Protein AF-A0A3P5XZW4-F1 (afdb_monomer)

Radius of gyration: 36.6 Å; Cα contacts (8 Å, |Δi|>4): 875; chains: 1; bounding box: 81×72×122 Å

Secondary structure (DSSP, 8-state):
-HHHHHHHHHHHHHTT-HHHHHHHHHHHTTTS---TTTHHHHHHHHHHHT-HHHHHHHHHHHHHHTGGG-HHHHHHHHHHHHHTT-HHHHHHHHHH-SS--HHHHHHHHHHHHHTT-HHHHHHHHHHHHHTT----HHHHHHHHTT--SHHHHHHHHHHHHHTTGGG-HHHHHHHHHHHHHTT-HHHHHHHHHH-SS--HHHHHHHHHHHHHTT-GGGHHHHHHHHHHH-SSPP-HHHHHHHHHHHHHHT-HHHHHHHHHHHTTSTTTT-HHHHHHHHHHHHHTT-HHHHHHHHHHTTTT--HHHHHHHHHHHHHTT-HHHHHHHHHTTGGGT----HHHHHHHHHHHHHTT-HHHHHHHHHHHHHTTPPPPHHHHHHHHHHHHHHT-HHHHHHHHHHHHHTT-TT-HHHHHHHHHHHHHTT-HHHHHHHHHT-SSPPS-HHHHHHHHHHHHHTT-HHHHHHHHHHHHHTTPPPPHHHHHHHHHHHHHHT-HHHHHHHHHHHHHTS-PPPPHHHHHHHHHHHHHTT-HHHHHHHHHT-SS--HHHHHHHHHHHHHTT-HHHHHHHHHHHHHH-TT--HHHHHHHHHHHHTT-HHHHHHHHHHHHHTT---PPPP------S-------------TTSSTTTHHHHTTS-S-------EEEEEE-TTS-EEEEEE-S--SS---------TT-PPPP-

Solvent-accessible surface area (backbone atoms only — not comparable to full-atom values): 38770 Å² total; per-residue (Å²): 114,71,66,57,59,45,52,52,39,51,51,29,46,74,70,72,39,48,68,58,32,56,50,50,52,68,77,32,52,92,82,50,73,82,53,76,80,47,50,37,64,52,33,53,41,27,29,72,69,52,40,58,70,60,42,52,52,52,50,55,48,33,56,78,69,60,43,55,79,39,61,67,38,40,29,32,47,30,39,20,29,26,60,48,69,38,51,67,63,22,50,55,51,58,70,70,41,94,66,81,47,62,67,40,52,43,36,45,33,52,28,27,44,78,70,68,39,48,70,61,23,53,51,52,55,55,53,42,54,77,71,71,45,76,84,50,60,67,52,55,22,54,54,30,66,63,34,77,45,63,67,64,39,48,53,50,49,54,45,32,52,77,72,65,35,51,62,39,51,67,34,31,32,23,48,20,41,25,29,16,74,49,65,36,48,69,62,15,49,56,45,51,71,63,28,78,66,68,47,66,65,38,52,41,36,46,48,52,27,32,49,76,59,73,44,38,84,53,39,66,57,53,54,51,46,41,72,73,74,41,92,62,74,84,48,69,68,46,51,33,55,50,33,49,30,26,28,75,68,47,38,55,72,62,39,53,52,50,51,60,52,39,69,75,42,94,61,51,67,34,51,68,45,45,33,36,48,19,42,21,27,18,60,45,68,35,48,69,60,16,49,47,50,58,62,69,32,68,93,53,72,49,72,66,44,51,37,34,49,34,35,20,24,27,76,60,68,38,47,70,59,22,50,52,54,55,70,44,31,61,80,71,74,40,78,83,49,65,66,44,54,35,33,53,29,40,32,26,20,75,70,68,37,45,69,62,17,49,53,51,48,54,52,38,50,75,72,71,48,71,82,51,71,69,41,51,32,31,50,24,48,26,23,26,79,66,50,38,53,71,63,38,53,54,49,50,54,49,34,56,76,68,71,39,72,81,39,66,68,47,41,43,29,48,27,48,23,28,36,62,49,71,35,50,70,59,22,49,54,59,60,69,68,48,79,77,68,77,71,54,48,69,65,53,33,51,54,20,35,46,25,14,74,71,61,42,34,69,62,17,51,49,52,53,52,50,39,52,74,72,67,37,71,79,43,74,67,40,52,36,25,49,32,41,13,22,34,66,65,62,42,57,69,60,33,53,52,52,53,48,45,40,40,71,78,68,64,46,76,81,49,74,64,43,49,46,28,48,33,53,30,27,26,79,72,65,40,52,67,60,27,47,57,62,50,68,74,46,95,77,74,57,63,69,54,36,50,50,48,30,55,29,20,49,76,65,64,36,63,71,64,18,50,55,26,26,53,55,38,42,72,76,37,74,77,56,50,61,44,57,53,50,42,31,50,34,30,51,76,69,70,35,57,72,57,30,52,51,50,49,50,53,42,60,77,67,66,48,76,80,77,82,86,82,81,90,72,85,87,72,96,69,96,68,90,76,78,84,82,76,70,94,73,74,96,69,72,65,76,68,60,60,67,67,65,75,78,67,86,84,80,80,95,70,94,72,84,51,83,48,74,48,76,45,98,86,73,49,73,52,74,50,77,61,79,95,85,65,103,62,97,73,79,84,80,81,78,80,72,97,79,80,81,88,77,94,131

Organism: Brassica campestris (NCBI:txid3711)

Structure (mmCIF, N/CA/C/O backbone):
data_AF-A0A3P5XZW4-F1
#
_entry.id   AF-A0A3P5XZW4-F1
#
loop_
_atom_site.group_PDB
_atom_site.id
_atom_site.type_symbol
_atom_site.label_atom_id
_atom_site.label_alt_id
_atom_site.label_comp_id
_atom_site.label_asym_id
_atom_site.label_entity_id
_atom_site.label_seq_id
_atom_site.pdbx_PDB_ins_code
_atom_site.Cartn_x
_atom_site.Cartn_y
_atom_site.Cartn_z
_atom_site.occupancy
_atom_site.B_iso_or_equiv
_atom_site.auth_seq_id
_atom_site.auth_comp_id
_atom_site.auth_asym_id
_atom_site.auth_atom_id
_atom_site.pdbx_PDB_model_num
ATOM 1 N N . MET A 1 1 ? 28.710 -6.426 -57.988 1.00 45.69 1 MET A N 1
ATOM 2 C CA . MET A 1 1 ? 27.291 -6.053 -58.198 1.00 45.69 1 MET A CA 1
ATOM 3 C C . MET A 1 1 ? 26.372 -6.513 -57.059 1.00 45.69 1 MET A C 1
ATOM 5 O O . MET A 1 1 ? 25.625 -5.682 -56.576 1.00 45.69 1 MET A O 1
ATOM 9 N N . ILE A 1 2 ? 26.488 -7.747 -56.541 1.00 48.16 2 ILE A N 1
ATOM 10 C CA . ILE A 1 2 ? 25.755 -8.240 -55.342 1.00 48.16 2 ILE A CA 1
ATOM 11 C C . ILE A 1 2 ? 25.965 -7.349 -54.092 1.00 48.16 2 ILE A C 1
ATOM 13 O O . ILE A 1 2 ? 25.041 -7.095 -53.325 1.00 48.16 2 ILE A O 1
ATOM 17 N N . ASN A 1 3 ? 27.161 -6.772 -53.935 1.00 53.62 3 ASN A N 1
ATOM 18 C CA . ASN A 1 3 ? 27.473 -5.868 -52.821 1.00 53.62 3 ASN A CA 1
ATOM 19 C C . ASN A 1 3 ? 26.699 -4.534 -52.847 1.00 53.62 3 ASN A C 1
ATOM 21 O O . ASN A 1 3 ? 26.508 -3.947 -51.789 1.00 53.62 3 ASN A O 1
ATOM 25 N N . LEU A 1 4 ? 26.226 -4.055 -54.008 1.00 56.66 4 LEU A N 1
ATOM 26 C CA . LEU A 1 4 ? 25.530 -2.760 -54.123 1.00 56.66 4 LEU A CA 1
ATOM 27 C C . LEU A 1 4 ? 24.107 -2.814 -53.550 1.00 56.66 4 LEU A C 1
ATOM 29 O O . LEU A 1 4 ? 23.702 -1.901 -52.832 1.00 56.66 4 LEU A O 1
ATOM 33 N N . THR A 1 5 ? 23.369 -3.897 -53.809 1.00 61.34 5 THR A N 1
ATOM 34 C CA . THR A 1 5 ? 22.026 -4.139 -53.255 1.00 61.34 5 THR A CA 1
ATOM 35 C C . THR A 1 5 ? 22.078 -4.308 -51.740 1.00 61.34 5 THR A C 1
ATOM 37 O O . THR A 1 5 ? 21.322 -3.649 -51.026 1.00 61.34 5 THR A O 1
ATOM 40 N N . ARG A 1 6 ? 23.029 -5.106 -51.234 1.00 65.12 6 ARG A N 1
ATOM 41 C CA . ARG A 1 6 ? 23.263 -5.278 -49.793 1.00 65.12 6 ARG A CA 1
ATOM 42 C C . ARG A 1 6 ? 23.588 -3.951 -49.105 1.00 65.12 6 ARG A C 1
ATOM 44 O O . ARG A 1 6 ? 23.001 -3.636 -48.074 1.00 65.12 6 ARG A O 1
ATOM 51 N N . HIS A 1 7 ? 24.494 -3.157 -49.676 1.00 64.19 7 HIS A N 1
ATOM 52 C CA . HIS A 1 7 ? 24.914 -1.892 -49.071 1.00 64.19 7 HIS A CA 1
ATOM 53 C C . HIS A 1 7 ? 23.771 -0.870 -49.026 1.00 64.19 7 HIS A C 1
ATOM 55 O O . HIS A 1 7 ? 23.586 -0.190 -48.022 1.00 64.19 7 HIS A O 1
ATOM 61 N N . ARG A 1 8 ? 22.935 -0.820 -50.070 1.00 65.81 8 ARG A N 1
ATOM 62 C CA . ARG A 1 8 ? 21.793 0.100 -50.141 1.00 65.81 8 ARG A CA 1
ATOM 63 C C . ARG A 1 8 ? 20.650 -0.292 -49.199 1.00 65.81 8 ARG A C 1
ATOM 65 O O . ARG A 1 8 ? 20.069 0.587 -48.573 1.00 65.81 8 ARG A O 1
ATOM 72 N N . VAL A 1 9 ? 20.380 -1.590 -49.035 1.00 67.12 9 VAL A N 1
ATOM 73 C CA . VAL A 1 9 ? 19.415 -2.101 -48.041 1.00 67.12 9 VAL A CA 1
ATOM 74 C C . VAL A 1 9 ? 19.880 -1.799 -46.617 1.00 67.12 9 VAL A C 1
ATOM 76 O O . VAL A 1 9 ? 19.095 -1.303 -45.815 1.00 67.12 9 VAL A O 1
ATOM 79 N N . ILE A 1 10 ? 21.160 -2.030 -46.308 1.00 66.12 10 ILE A N 1
ATOM 80 C CA . ILE A 1 10 ? 21.724 -1.700 -44.992 1.00 66.12 10 ILE A CA 1
ATOM 81 C C . ILE A 1 10 ? 21.637 -0.191 -44.737 1.00 66.12 10 ILE A C 1
ATOM 83 O O . ILE A 1 10 ? 21.175 0.194 -43.668 1.00 66.12 10 ILE A O 1
ATOM 87 N N . ASN A 1 11 ? 21.971 0.646 -45.726 1.00 67.69 11 ASN A N 1
ATOM 88 C CA . ASN A 1 11 ? 21.894 2.104 -45.600 1.00 67.69 11 ASN A CA 1
ATOM 89 C C . ASN A 1 11 ? 20.467 2.606 -45.319 1.00 67.69 11 ASN A C 1
ATOM 91 O O . ASN A 1 11 ? 20.289 3.484 -44.478 1.00 67.69 11 ASN A O 1
ATOM 95 N N . LEU A 1 12 ? 19.446 2.035 -45.970 1.00 66.00 12 LEU A N 1
ATOM 96 C CA . LEU A 1 12 ? 18.037 2.378 -45.717 1.00 66.00 12 LEU A CA 1
ATOM 97 C C . LEU A 1 12 ? 17.574 1.947 -44.316 1.00 66.00 12 LEU A C 1
ATOM 99 O O . LEU A 1 12 ? 16.835 2.673 -43.651 1.00 66.00 12 LEU A O 1
ATOM 103 N N . ILE A 1 13 ? 18.050 0.795 -43.833 1.00 66.62 13 ILE A N 1
ATOM 104 C CA . ILE A 1 13 ? 17.767 0.312 -42.475 1.00 66.62 13 ILE A CA 1
ATOM 105 C C . ILE A 1 13 ? 18.448 1.205 -41.429 1.00 66.62 13 ILE A C 1
ATOM 107 O O . ILE A 1 13 ? 17.816 1.576 -40.440 1.00 66.62 13 ILE A O 1
ATOM 111 N N . THR A 1 14 ? 19.708 1.596 -41.644 1.00 67.81 14 THR A N 1
ATOM 112 C CA . THR A 1 14 ? 20.434 2.501 -40.736 1.00 67.81 14 THR A CA 1
ATOM 113 C C . THR A 1 14 ? 19.889 3.927 -40.764 1.00 67.81 14 THR A C 1
ATOM 115 O O . THR A 1 14 ? 19.945 4.606 -39.746 1.00 67.81 14 THR A O 1
ATOM 118 N N . ALA A 1 15 ? 19.311 4.362 -41.888 1.00 63.41 15 ALA A N 1
ATOM 119 C CA . ALA A 1 15 ? 18.629 5.650 -42.021 1.00 63.41 15 ALA A CA 1
ATOM 120 C C . ALA A 1 15 ? 17.225 5.671 -41.380 1.00 63.41 15 ALA A C 1
ATOM 122 O O . ALA A 1 15 ? 16.551 6.696 -41.420 1.00 63.41 15 ALA A O 1
ATOM 123 N N . GLY A 1 16 ? 16.771 4.559 -40.788 1.00 58.53 16 GLY A N 1
ATOM 124 C CA . GLY A 1 16 ? 15.494 4.498 -40.079 1.00 58.53 16 GLY A CA 1
ATOM 125 C C . GLY A 1 16 ? 14.268 4.368 -40.984 1.00 58.53 16 GLY A C 1
ATOM 126 O O . GLY A 1 16 ? 13.159 4.597 -40.507 1.00 58.53 16 GLY A O 1
ATOM 127 N N . VAL A 1 17 ? 14.437 3.951 -42.249 1.00 66.88 17 VAL A N 1
ATOM 128 C CA . VAL A 1 17 ? 13.344 3.777 -43.231 1.00 66.88 17 VAL A CA 1
ATOM 129 C C . VAL A 1 17 ? 13.178 2.293 -43.633 1.00 66.88 17 VAL A C 1
ATOM 131 O O . VAL A 1 17 ? 13.382 1.901 -44.784 1.00 66.88 17 VAL A O 1
ATOM 134 N N . PRO A 1 18 ? 12.820 1.407 -42.682 1.00 62.69 18 PRO A N 1
ATOM 135 C CA . PRO A 1 18 ? 12.765 -0.043 -42.896 1.00 62.69 18 PRO A CA 1
ATOM 136 C C . PRO A 1 18 ? 11.734 -0.479 -43.947 1.00 62.69 18 PRO A C 1
ATOM 138 O O . PRO A 1 18 ? 11.963 -1.449 -44.665 1.00 62.69 18 PRO A O 1
ATOM 141 N N . LEU A 1 19 ? 10.627 0.258 -44.073 1.00 62.72 19 LEU A N 1
ATOM 142 C CA . LEU A 1 19 ? 9.572 -0.010 -45.052 1.00 62.72 19 LEU A CA 1
ATOM 143 C C . LEU A 1 19 ? 10.069 0.168 -46.497 1.00 62.72 19 LEU A C 1
ATOM 145 O O . LEU A 1 19 ? 9.771 -0.643 -47.373 1.00 62.72 19 LEU A O 1
ATOM 149 N N . GLU A 1 20 ? 10.881 1.199 -46.743 1.00 64.94 20 GLU A N 1
ATOM 150 C CA . GLU A 1 20 ? 11.481 1.441 -48.058 1.00 64.94 20 GLU A CA 1
ATOM 151 C C . GLU A 1 20 ? 12.511 0.371 -48.421 1.00 64.94 20 GLU A C 1
ATOM 153 O O . GLU A 1 20 ? 12.588 -0.029 -49.581 1.00 64.94 20 GLU A O 1
ATOM 158 N N . ALA A 1 21 ? 13.249 -0.157 -47.440 1.00 64.00 21 ALA A N 1
ATOM 159 C CA . ALA A 1 21 ? 14.197 -1.249 -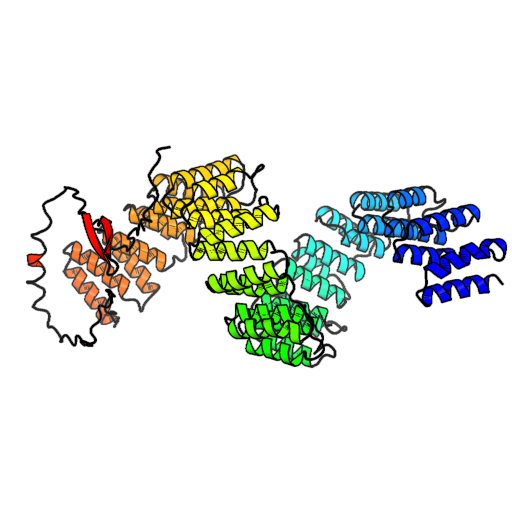47.657 1.00 64.00 21 ALA A CA 1
ATOM 160 C C . ALA A 1 21 ? 13.501 -2.548 -48.123 1.00 64.00 21 ALA A C 1
ATOM 162 O O . ALA A 1 21 ? 14.005 -3.234 -49.021 1.00 64.00 21 ALA A O 1
ATOM 163 N N . VAL A 1 22 ? 12.324 -2.856 -47.561 1.00 63.06 22 VAL A N 1
ATOM 164 C CA . VAL A 1 22 ? 11.492 -4.012 -47.952 1.00 63.06 22 VAL A CA 1
ATOM 165 C C . VAL A 1 22 ? 10.850 -3.796 -49.331 1.00 63.06 22 VAL A C 1
ATOM 167 O O . VAL A 1 22 ? 10.843 -4.690 -50.180 1.00 63.06 22 VAL A O 1
ATOM 170 N N . LEU A 1 23 ? 10.356 -2.586 -49.612 1.00 63.75 23 LEU A N 1
ATOM 171 C CA . LEU A 1 23 ? 9.799 -2.245 -50.927 1.00 63.75 23 LEU A CA 1
ATOM 172 C C . LEU A 1 23 ? 10.867 -2.239 -52.033 1.00 63.75 23 LEU A C 1
ATOM 174 O O . LEU A 1 23 ? 10.588 -2.657 -53.159 1.00 63.75 23 LEU A O 1
ATOM 178 N N . TYR A 1 24 ? 12.090 -1.807 -51.719 1.00 64.62 24 TYR A N 1
ATOM 179 C CA . TYR A 1 24 ? 13.229 -1.800 -52.637 1.00 64.62 24 TYR A CA 1
ATOM 180 C C . TYR A 1 24 ? 13.620 -3.217 -53.068 1.00 64.62 24 TYR A C 1
ATOM 182 O O . TYR A 1 24 ? 13.782 -3.477 -54.261 1.00 64.62 24 TYR A O 1
ATOM 190 N N . THR A 1 25 ? 13.690 -4.163 -52.126 1.00 63.06 25 THR A N 1
ATOM 191 C CA . THR A 1 25 ? 13.967 -5.573 -52.449 1.00 63.06 25 THR A CA 1
ATOM 192 C C . THR A 1 25 ? 12.869 -6.173 -53.324 1.00 63.06 25 THR A C 1
ATOM 194 O O . THR A 1 25 ? 13.179 -6.821 -54.321 1.00 63.06 25 THR A O 1
ATOM 197 N N . ARG A 1 26 ? 11.591 -5.868 -53.055 1.00 63.97 26 ARG A N 1
ATOM 198 C CA . ARG A 1 26 ? 10.457 -6.311 -53.888 1.00 63.97 26 ARG A CA 1
ATOM 199 C C . ARG A 1 26 ? 10.510 -5.774 -55.322 1.00 63.97 26 ARG A C 1
ATOM 201 O O . ARG A 1 26 ? 10.246 -6.524 -56.259 1.00 63.97 26 ARG A O 1
ATOM 208 N N . ARG A 1 27 ? 10.829 -4.488 -55.503 1.00 60.28 27 ARG A N 1
ATOM 209 C CA . ARG A 1 27 ? 10.857 -3.831 -56.825 1.00 60.28 27 ARG A CA 1
ATOM 210 C C . ARG A 1 27 ? 12.021 -4.288 -57.703 1.00 60.28 27 ARG A C 1
ATOM 212 O O . ARG A 1 27 ? 11.916 -4.205 -58.922 1.00 60.28 27 ARG A O 1
ATOM 219 N N . HIS A 1 28 ? 13.102 -4.785 -57.104 1.00 60.28 28 HIS A N 1
ATOM 220 C CA . HIS A 1 28 ? 14.324 -5.127 -57.828 1.00 60.28 28 HIS A CA 1
ATOM 221 C C . HIS A 1 28 ? 14.653 -6.628 -57.874 1.00 60.28 28 HIS A C 1
ATOM 223 O O . HIS A 1 28 ? 15.663 -6.976 -58.479 1.00 60.28 28 HIS A O 1
ATOM 229 N N . CYS A 1 29 ? 13.793 -7.526 -57.370 1.00 54.78 29 CYS A N 1
ATOM 230 C CA . CYS A 1 29 ? 13.995 -8.987 -57.444 1.00 54.78 29 CYS A CA 1
ATOM 231 C C . CYS A 1 29 ? 14.251 -9.528 -58.865 1.00 54.78 29 CYS A C 1
ATOM 233 O O . CYS A 1 29 ? 14.957 -10.519 -59.011 1.00 54.78 29 CYS A O 1
ATOM 235 N N . SER A 1 30 ? 13.698 -8.898 -59.906 1.00 54.16 30 SER A N 1
ATOM 236 C CA . SER A 1 30 ? 13.891 -9.291 -61.312 1.00 54.16 30 SER A CA 1
ATOM 237 C C . SER A 1 30 ? 15.185 -8.759 -61.940 1.00 54.16 30 SER A C 1
ATOM 239 O O . SER A 1 30 ? 15.599 -9.254 -62.983 1.00 54.16 30 SER A O 1
ATOM 241 N N . SER A 1 31 ? 15.825 -7.759 -61.324 1.00 53.00 31 SER A N 1
ATOM 242 C CA . SER A 1 31 ? 17.045 -7.111 -61.835 1.00 53.00 31 SER A CA 1
ATOM 243 C C . SER A 1 31 ? 18.289 -7.415 -60.993 1.00 53.00 31 SER A C 1
ATOM 245 O O . SER A 1 31 ? 19.398 -7.379 -61.515 1.00 53.00 31 SER A O 1
ATOM 247 N N . HIS A 1 32 ? 18.123 -7.726 -59.702 1.00 60.12 32 HIS A N 1
ATOM 248 C CA . HIS A 1 32 ? 19.209 -7.961 -58.752 1.00 60.12 32 HIS A CA 1
ATOM 249 C C . HIS A 1 32 ? 18.772 -9.007 -57.712 1.00 60.12 32 HIS A C 1
ATOM 251 O O . HIS A 1 32 ? 17.926 -8.726 -56.863 1.00 60.12 32 HIS A O 1
ATOM 257 N N . SER A 1 33 ? 19.346 -10.214 -57.762 1.00 59.12 33 SER A N 1
ATOM 258 C CA . SER A 1 33 ? 19.017 -11.281 -56.806 1.00 59.12 33 SER A CA 1
ATOM 259 C C . SER A 1 33 ? 19.473 -10.907 -55.387 1.00 59.12 33 SER A C 1
ATOM 261 O O . SER A 1 33 ? 20.659 -10.609 -55.210 1.00 59.12 33 SER A O 1
ATOM 263 N N . PRO A 1 34 ? 18.590 -10.939 -54.370 1.00 67.00 34 PRO A N 1
ATOM 264 C CA . PRO A 1 34 ? 19.013 -10.878 -52.974 1.00 67.00 34 PRO A CA 1
ATOM 265 C C . PRO A 1 34 ? 19.883 -12.096 -52.629 1.00 67.00 34 PRO A C 1
ATOM 267 O O . PRO A 1 34 ? 19.726 -13.167 -53.218 1.00 67.00 34 PRO A O 1
ATOM 270 N N . ASP A 1 35 ? 20.814 -11.918 -51.693 1.00 70.38 35 ASP A N 1
ATOM 271 C CA . ASP A 1 35 ? 21.667 -12.985 -51.162 1.00 70.38 35 ASP A CA 1
ATOM 272 C C . ASP A 1 35 ? 21.250 -13.373 -49.731 1.00 70.38 35 ASP A C 1
ATOM 274 O O . ASP A 1 35 ? 20.459 -12.681 -49.081 1.00 70.38 35 ASP A O 1
ATOM 278 N N . LYS A 1 36 ? 21.829 -14.458 -49.203 1.00 67.25 36 LYS A N 1
ATOM 279 C CA . LYS A 1 36 ? 21.594 -14.930 -47.825 1.00 67.25 36 LYS A CA 1
ATOM 280 C C . LYS A 1 36 ? 21.876 -13.888 -46.730 1.00 67.25 36 LYS A C 1
ATOM 282 O O . LYS A 1 36 ? 21.346 -13.985 -45.632 1.00 67.25 36 LYS A O 1
ATOM 287 N N . PHE A 1 37 ? 22.681 -12.860 -47.010 1.00 76.50 37 PHE A N 1
ATOM 288 C CA . PHE A 1 37 ? 23.003 -11.801 -46.047 1.00 76.50 37 PHE A CA 1
ATOM 289 C C . PHE A 1 37 ? 22.045 -10.602 -46.118 1.00 76.50 37 PHE A C 1
ATOM 291 O O . PHE A 1 37 ? 22.076 -9.742 -45.236 1.00 76.50 37 PHE A O 1
ATOM 298 N N . THR A 1 38 ? 21.188 -10.538 -47.140 1.00 76.19 38 THR A N 1
ATOM 299 C CA . THR A 1 38 ? 20.219 -9.454 -47.349 1.00 76.19 38 THR A CA 1
ATOM 300 C C . THR A 1 38 ? 18.951 -9.649 -46.505 1.00 76.19 38 THR A C 1
ATOM 302 O O . THR A 1 38 ? 18.361 -8.672 -46.046 1.00 76.19 38 THR A O 1
ATOM 305 N N . PHE A 1 39 ? 18.548 -10.898 -46.245 1.00 79.25 39 PHE A N 1
ATOM 306 C CA . PHE A 1 39 ? 17.300 -11.220 -45.540 1.00 79.25 39 PHE A CA 1
ATOM 307 C C . PHE A 1 39 ? 17.315 -10.969 -44.018 1.00 79.25 39 PHE A C 1
ATOM 309 O O . PHE A 1 39 ? 16.357 -10.363 -43.532 1.00 79.25 39 PHE A O 1
ATOM 316 N N . PRO A 1 40 ? 18.352 -11.341 -43.233 1.00 83.62 40 PRO A N 1
ATOM 317 C CA . PRO A 1 40 ? 18.321 -11.160 -41.775 1.00 83.62 40 PRO A CA 1
ATOM 318 C C . PRO A 1 40 ? 18.106 -9.705 -41.298 1.00 83.62 40 PRO A C 1
ATOM 320 O O . PRO A 1 40 ? 17.300 -9.493 -40.388 1.00 83.62 40 PRO A O 1
ATOM 323 N N . PRO A 1 41 ? 18.737 -8.672 -41.900 1.00 78.81 41 PRO A N 1
ATOM 324 C CA . PRO A 1 41 ? 18.461 -7.275 -41.548 1.00 78.81 41 PRO A CA 1
ATOM 325 C C . PRO A 1 41 ? 17.021 -6.836 -41.857 1.00 78.81 41 PRO A C 1
ATOM 327 O O . PRO A 1 41 ? 16.428 -6.100 -41.069 1.00 78.81 41 PRO A O 1
ATOM 330 N N . LEU A 1 42 ? 16.442 -7.297 -42.972 1.00 80.00 42 LEU A N 1
ATOM 331 C CA . LEU A 1 42 ? 15.056 -6.992 -43.352 1.00 80.00 42 LEU A CA 1
ATOM 332 C C . LEU A 1 42 ? 14.058 -7.633 -42.381 1.00 80.00 42 LEU A C 1
ATOM 334 O O . LEU A 1 42 ? 13.140 -6.966 -41.913 1.00 80.00 42 LEU A O 1
ATOM 338 N N . LEU A 1 43 ? 14.288 -8.892 -42.001 1.00 83.19 43 LEU A N 1
ATOM 339 C CA . LEU A 1 43 ? 13.471 -9.600 -41.013 1.00 83.19 43 LEU A CA 1
ATOM 340 C C . LEU A 1 43 ? 13.535 -8.938 -39.633 1.00 83.19 43 LEU A C 1
ATOM 342 O O . LEU A 1 43 ? 12.504 -8.762 -38.986 1.00 83.19 43 LEU A O 1
ATOM 346 N N . LYS A 1 44 ? 14.725 -8.495 -39.202 1.00 82.62 44 LYS A N 1
ATOM 347 C CA . LYS A 1 44 ? 14.898 -7.740 -37.950 1.00 82.62 44 LYS A CA 1
ATOM 348 C C . LYS A 1 44 ? 14.128 -6.416 -37.970 1.00 82.62 44 LYS A C 1
ATOM 350 O O . LYS A 1 44 ? 13.564 -6.018 -36.952 1.00 82.62 44 LYS A O 1
ATOM 355 N N . SER A 1 45 ? 14.084 -5.751 -39.121 1.00 79.81 45 SER A N 1
ATOM 356 C CA . SER A 1 45 ? 13.286 -4.542 -39.329 1.00 79.81 45 SER A CA 1
ATOM 357 C C . SER A 1 45 ? 11.781 -4.818 -39.253 1.00 79.81 45 SER A C 1
ATOM 359 O O . SER A 1 45 ? 11.087 -4.112 -38.526 1.00 79.81 45 SER A O 1
ATOM 361 N N . CYS A 1 46 ? 11.278 -5.873 -39.906 1.00 81.50 46 CYS A N 1
ATOM 362 C CA . CYS A 1 46 ? 9.874 -6.291 -39.788 1.00 81.50 46 CYS A CA 1
ATOM 363 C C . CYS A 1 46 ? 9.497 -6.630 -38.339 1.00 81.50 46 CYS A C 1
ATOM 365 O O . CYS A 1 46 ? 8.456 -6.191 -37.857 1.00 81.50 46 CYS A O 1
ATOM 367 N N . ALA A 1 47 ? 10.381 -7.327 -37.620 1.00 81.75 47 ALA A N 1
ATOM 368 C CA . ALA A 1 47 ? 10.201 -7.646 -36.207 1.00 81.75 47 ALA A CA 1
ATOM 369 C C . ALA A 1 47 ? 10.097 -6.388 -35.328 1.00 81.75 47 ALA A C 1
ATOM 371 O O . ALA A 1 47 ? 9.285 -6.340 -34.413 1.00 81.75 47 ALA A O 1
ATOM 372 N N . LYS A 1 48 ? 10.900 -5.352 -35.614 1.00 80.50 48 LYS A N 1
ATOM 373 C CA . LYS A 1 48 ? 10.857 -4.069 -34.891 1.00 80.50 48 LYS A CA 1
ATOM 374 C C . LYS A 1 48 ? 9.578 -3.276 -35.177 1.00 80.50 48 LYS A C 1
ATOM 376 O O . LYS A 1 48 ? 9.104 -2.565 -34.300 1.00 80.50 48 LYS A O 1
ATOM 381 N N . LEU A 1 49 ? 9.048 -3.380 -36.395 1.00 80.12 49 LEU A N 1
ATOM 382 C CA . LEU A 1 49 ? 7.807 -2.718 -36.806 1.00 80.12 49 LEU A CA 1
ATOM 383 C C . LEU A 1 49 ? 6.541 -3.469 -36.371 1.00 80.12 49 LEU A C 1
ATOM 385 O O . LEU A 1 49 ? 5.456 -2.903 -36.452 1.00 80.12 49 LEU A O 1
ATOM 389 N N . GLY A 1 50 ? 6.657 -4.736 -35.962 1.00 81.25 50 GLY A N 1
ATOM 390 C CA . GLY A 1 50 ? 5.500 -5.593 -35.693 1.00 81.25 50 GLY A CA 1
ATOM 391 C C . GLY A 1 50 ? 4.704 -5.976 -36.950 1.00 81.25 50 GLY A C 1
ATOM 392 O O . GLY A 1 50 ? 3.554 -6.391 -36.839 1.00 81.25 50 GLY A O 1
ATOM 393 N N . ASP A 1 51 ? 5.278 -5.834 -38.152 1.00 80.44 51 ASP A N 1
ATOM 394 C CA . ASP A 1 51 ? 4.561 -6.063 -39.415 1.00 80.44 51 ASP A CA 1
ATOM 395 C C . ASP A 1 51 ? 4.647 -7.531 -39.864 1.00 80.44 51 ASP A C 1
ATOM 397 O O . ASP A 1 51 ? 5.580 -7.960 -40.556 1.00 80.44 51 ASP A O 1
ATOM 401 N N . ALA A 1 52 ? 3.620 -8.300 -39.499 1.00 83.19 52 ALA A N 1
ATOM 402 C CA . ALA A 1 52 ? 3.485 -9.708 -39.866 1.00 83.19 52 ALA A CA 1
ATOM 403 C C . ALA A 1 52 ? 3.347 -9.935 -41.377 1.00 83.19 52 ALA A C 1
ATOM 405 O O . ALA A 1 52 ? 3.768 -10.969 -41.903 1.00 83.19 52 ALA A O 1
ATOM 406 N N . THR A 1 53 ? 2.722 -8.995 -42.088 1.00 80.94 53 THR A N 1
ATOM 407 C CA . THR A 1 53 ? 2.377 -9.164 -43.505 1.00 80.94 53 THR A CA 1
ATOM 408 C C . THR A 1 53 ? 3.627 -9.114 -44.374 1.00 80.94 53 THR A C 1
ATOM 410 O O . THR A 1 53 ? 3.829 -9.959 -45.254 1.00 80.94 53 THR A O 1
ATOM 413 N N . GLN A 1 54 ? 4.529 -8.185 -44.061 1.00 79.25 54 GLN A N 1
ATOM 414 C CA . GLN A 1 54 ? 5.828 -8.094 -44.715 1.00 79.25 54 GLN A CA 1
ATOM 415 C C . GLN A 1 54 ? 6.743 -9.243 -44.315 1.00 79.25 54 GLN A C 1
ATOM 417 O O . GLN A 1 54 ? 7.390 -9.819 -45.189 1.00 79.25 54 GLN A O 1
ATOM 422 N N . GLY A 1 55 ? 6.725 -9.645 -43.040 1.00 83.81 55 GLY A N 1
ATOM 423 C CA . GLY A 1 55 ? 7.447 -10.826 -42.568 1.00 83.81 55 GLY A CA 1
ATOM 424 C C . GLY A 1 55 ? 7.099 -12.089 -43.366 1.00 83.81 55 GLY A C 1
ATOM 425 O O . GLY A 1 55 ? 7.991 -12.762 -43.880 1.00 83.81 55 GLY A O 1
ATOM 426 N N . ARG A 1 56 ? 5.803 -12.363 -43.570 1.00 85.19 56 ARG A N 1
ATOM 427 C CA . ARG A 1 56 ? 5.317 -13.496 -44.385 1.00 85.19 56 ARG A CA 1
ATOM 428 C C . ARG A 1 56 ? 5.689 -13.376 -45.864 1.00 85.19 56 ARG A C 1
ATOM 430 O O . ARG A 1 56 ? 6.005 -14.374 -46.507 1.00 85.19 56 ARG A O 1
ATOM 437 N N . THR A 1 57 ? 5.686 -12.159 -46.404 1.00 82.06 57 THR A N 1
ATOM 438 C CA . THR A 1 57 ? 6.092 -11.910 -47.797 1.00 82.06 57 THR A CA 1
ATOM 439 C C . THR A 1 57 ? 7.577 -12.222 -48.004 1.00 82.06 57 THR A C 1
ATOM 441 O O . THR A 1 57 ? 7.934 -12.894 -48.973 1.00 82.06 57 THR A O 1
ATOM 444 N N . LEU A 1 58 ? 8.435 -11.791 -47.072 1.00 81.38 58 LEU A N 1
ATOM 445 C CA . LEU A 1 58 ? 9.863 -12.116 -47.074 1.00 81.38 58 LEU A CA 1
ATOM 446 C C . LEU A 1 58 ? 10.093 -13.617 -46.876 1.00 81.38 58 LEU A C 1
ATOM 448 O O . LEU A 1 58 ? 10.910 -14.198 -47.585 1.00 81.38 58 LEU A O 1
ATOM 452 N N . HIS A 1 59 ? 9.337 -14.265 -45.987 1.00 87.06 59 HIS A N 1
ATOM 453 C CA . HIS A 1 59 ? 9.394 -15.715 -45.797 1.00 87.06 59 HIS A CA 1
ATOM 454 C C . HIS A 1 59 ? 9.106 -16.477 -47.106 1.00 87.06 59 HIS A C 1
ATOM 456 O O . HIS A 1 59 ? 9.901 -17.320 -47.519 1.00 87.06 59 HIS A O 1
ATOM 462 N N . ALA A 1 60 ? 8.049 -16.111 -47.839 1.00 82.94 60 ALA A N 1
ATOM 463 C CA . ALA A 1 60 ? 7.744 -16.722 -49.135 1.00 82.94 60 ALA A CA 1
ATOM 464 C C . ALA A 1 60 ? 8.858 -16.506 -50.181 1.00 82.94 60 ALA A C 1
ATOM 466 O O . ALA A 1 60 ? 9.118 -17.384 -51.007 1.00 82.94 60 ALA A O 1
ATOM 467 N N . GLN A 1 61 ? 9.534 -15.351 -50.162 1.00 78.88 61 GLN A N 1
ATOM 468 C CA . GLN A 1 61 ? 10.688 -15.092 -51.030 1.00 78.88 61 GLN A CA 1
ATOM 469 C C . GLN A 1 61 ? 11.905 -15.942 -50.651 1.00 78.88 61 GLN A C 1
ATOM 471 O O . GLN A 1 61 ? 12.580 -16.448 -51.547 1.00 78.88 61 GLN A O 1
ATOM 476 N N . ILE A 1 62 ? 12.164 -16.137 -49.357 1.00 83.19 62 ILE A N 1
ATOM 477 C CA . ILE A 1 62 ? 13.254 -16.985 -48.849 1.00 83.19 62 ILE A CA 1
ATOM 478 C C . ILE A 1 62 ? 13.062 -18.439 -49.300 1.00 83.19 62 ILE A C 1
ATOM 480 O O . ILE A 1 62 ? 14.014 -19.056 -49.775 1.00 83.19 62 ILE A O 1
ATOM 484 N N . ILE A 1 63 ? 11.827 -18.954 -49.251 1.00 82.81 63 ILE A N 1
ATOM 485 C CA . ILE A 1 63 ? 11.493 -20.290 -49.770 1.00 82.81 63 ILE A CA 1
ATOM 486 C C . ILE A 1 63 ? 11.735 -20.355 -51.286 1.00 82.81 63 ILE A C 1
ATOM 488 O O . ILE A 1 63 ? 12.458 -21.229 -51.758 1.00 82.81 63 ILE A O 1
ATOM 492 N N . LYS A 1 64 ? 11.196 -19.400 -52.063 1.00 80.25 64 LYS A N 1
ATOM 493 C CA . LYS A 1 64 ? 11.337 -19.378 -53.536 1.00 80.25 64 LYS A CA 1
ATOM 494 C C . LYS A 1 64 ? 12.783 -19.273 -54.022 1.00 80.25 64 LYS A C 1
ATOM 496 O O . LYS A 1 64 ? 13.086 -19.733 -55.117 1.00 80.25 64 LYS A O 1
ATOM 501 N N . THR A 1 65 ? 13.648 -18.630 -53.245 1.00 78.38 65 THR A N 1
ATOM 502 C CA . THR A 1 65 ? 15.065 -18.425 -53.585 1.00 78.38 65 THR A CA 1
ATOM 503 C C . THR A 1 65 ? 15.980 -19.530 -53.051 1.00 78.38 65 THR A C 1
ATOM 505 O O . THR A 1 65 ? 17.169 -19.523 -53.355 1.00 78.38 65 THR A O 1
ATOM 508 N N . GLY A 1 66 ? 15.449 -20.488 -52.280 1.00 77.00 66 GLY A N 1
ATOM 509 C CA . GLY A 1 66 ? 16.208 -21.610 -51.722 1.00 77.00 66 GLY A CA 1
ATOM 510 C C . GLY A 1 66 ? 17.075 -21.260 -50.507 1.00 77.00 66 GLY A C 1
ATOM 511 O O . GLY A 1 66 ? 17.808 -22.115 -50.016 1.00 77.00 66 GLY A O 1
ATOM 512 N N . PHE A 1 67 ? 16.986 -20.037 -49.973 1.00 80.31 67 PHE A N 1
ATOM 513 C CA . PHE A 1 67 ? 17.772 -19.614 -48.805 1.00 80.31 67 PHE A CA 1
ATOM 514 C C . PHE A 1 67 ? 17.207 -20.105 -47.465 1.00 80.31 67 PHE A C 1
ATOM 516 O O . PHE A 1 67 ? 17.796 -19.828 -46.426 1.00 80.31 67 PHE A O 1
ATOM 523 N N . PHE A 1 68 ? 16.108 -20.864 -47.463 1.00 77.25 68 PHE A N 1
ATOM 524 C CA . PHE A 1 68 ? 15.587 -21.509 -46.251 1.00 77.25 68 PHE A CA 1
ATOM 525 C C . PHE A 1 68 ? 16.565 -22.538 -45.650 1.00 77.25 68 PHE A C 1
ATOM 527 O O . PHE A 1 68 ? 16.590 -22.736 -44.441 1.00 77.25 68 PHE A O 1
ATOM 534 N N . VAL A 1 69 ? 17.426 -23.138 -46.481 1.00 73.62 69 VAL A N 1
ATOM 535 C CA . VAL A 1 69 ? 18.466 -24.089 -46.042 1.00 73.62 69 VAL A CA 1
ATOM 536 C C . VAL A 1 69 ? 19.584 -23.390 -45.245 1.00 73.62 69 VAL A C 1
ATOM 538 O O . VAL A 1 69 ? 20.323 -24.035 -44.505 1.00 73.62 69 VAL A O 1
ATOM 541 N N . ASP A 1 70 ? 19.722 -22.064 -45.362 1.00 79.88 70 ASP A N 1
ATOM 542 C CA . ASP A 1 70 ? 20.716 -21.289 -44.619 1.00 79.88 70 ASP A CA 1
ATOM 543 C C . ASP A 1 70 ? 20.247 -21.024 -43.177 1.00 79.88 70 ASP A C 1
ATOM 545 O O . ASP A 1 70 ? 19.287 -20.289 -42.927 1.00 79.88 70 ASP A O 1
ATOM 549 N N . TYR A 1 71 ? 20.966 -21.592 -42.205 1.00 74.75 71 TYR A N 1
ATOM 550 C CA . TYR A 1 71 ? 20.588 -21.549 -40.790 1.00 74.75 71 TYR A CA 1
ATOM 551 C C . TYR A 1 71 ? 20.512 -20.128 -40.206 1.00 74.75 71 TYR A C 1
ATOM 553 O O . TYR A 1 71 ? 19.710 -19.884 -39.302 1.00 74.75 71 TYR A O 1
ATOM 561 N N . PHE A 1 72 ? 21.304 -19.170 -40.706 1.00 78.25 72 PHE A N 1
ATOM 562 C CA . PHE A 1 72 ? 21.242 -17.777 -40.251 1.00 78.25 72 PHE A CA 1
ATOM 563 C C . PHE A 1 72 ? 19.944 -17.100 -40.694 1.00 78.25 72 PHE A C 1
ATOM 565 O O . PHE A 1 72 ? 19.310 -16.395 -39.906 1.00 78.25 72 PHE A O 1
ATOM 572 N N . THR A 1 73 ? 19.538 -17.334 -41.942 1.00 83.50 73 THR A N 1
ATOM 573 C CA . THR A 1 73 ? 18.289 -16.809 -42.504 1.00 83.50 73 THR A CA 1
ATOM 574 C C . THR A 1 73 ? 17.072 -17.437 -41.822 1.00 83.50 73 THR A C 1
ATOM 576 O O . THR A 1 73 ? 16.159 -16.716 -41.415 1.00 83.50 73 THR A O 1
ATOM 579 N N . ALA A 1 74 ? 17.092 -18.755 -41.604 1.00 83.25 74 ALA A N 1
ATOM 580 C CA . ALA A 1 74 ? 16.042 -19.471 -40.881 1.00 83.25 74 ALA A CA 1
ATOM 581 C C . ALA A 1 74 ? 15.935 -19.037 -39.403 1.00 83.25 74 ALA A C 1
ATOM 583 O O . ALA A 1 74 ? 14.842 -18.752 -38.919 1.00 83.25 74 ALA A O 1
ATOM 584 N N . THR A 1 75 ? 17.058 -18.854 -38.696 1.00 85.25 75 THR A N 1
ATOM 585 C CA . THR A 1 75 ? 17.060 -18.335 -37.311 1.00 85.25 75 THR A CA 1
ATOM 586 C C . THR A 1 75 ? 16.479 -16.917 -37.227 1.00 85.25 75 THR A C 1
ATOM 588 O O . THR A 1 75 ? 15.718 -16.599 -36.310 1.00 85.25 75 THR A O 1
ATOM 591 N N . ALA A 1 76 ? 16.801 -16.049 -38.193 1.00 86.69 76 ALA A N 1
ATOM 592 C CA . ALA A 1 76 ? 16.235 -14.702 -38.264 1.00 86.69 76 ALA A CA 1
ATOM 593 C C . ALA A 1 76 ? 14.718 -14.716 -38.535 1.00 86.69 76 ALA A C 1
ATOM 595 O O . ALA A 1 76 ? 14.005 -13.856 -38.014 1.00 86.69 76 ALA A O 1
ATOM 596 N N . LEU A 1 77 ? 14.219 -15.697 -39.298 1.00 87.00 77 LEU A N 1
ATOM 597 C CA . LEU A 1 77 ? 12.785 -15.92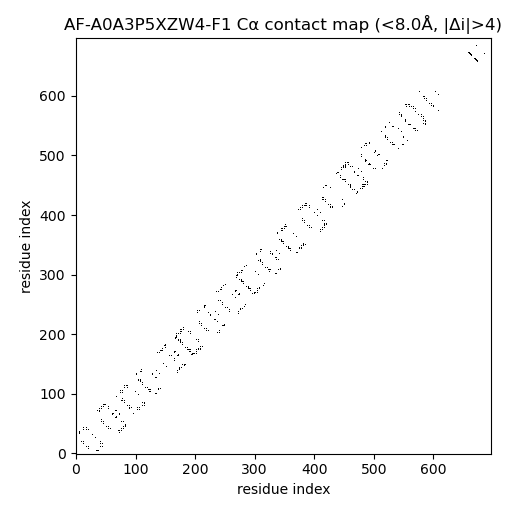2 -39.508 1.00 87.00 77 LEU A CA 1
ATOM 598 C C . LEU A 1 77 ? 12.081 -16.346 -38.213 1.00 87.00 77 LEU A C 1
ATOM 600 O O . LEU A 1 77 ? 11.072 -15.731 -37.868 1.00 87.00 77 LEU A O 1
ATOM 604 N N . VAL A 1 78 ? 12.635 -17.314 -37.468 1.00 87.56 78 VAL A N 1
ATOM 605 C CA . VAL A 1 78 ? 12.111 -17.722 -36.145 1.00 87.56 78 VAL A CA 1
ATOM 606 C C . VAL A 1 78 ? 12.009 -16.508 -35.219 1.00 87.56 78 VAL A C 1
ATOM 608 O O . VAL A 1 78 ? 10.950 -16.239 -34.656 1.00 87.56 78 VAL A O 1
ATOM 611 N N . SER A 1 79 ? 13.086 -15.721 -35.105 1.00 86.62 79 SER A N 1
ATOM 612 C CA . SER A 1 79 ? 13.109 -14.525 -34.251 1.00 86.62 79 SER A CA 1
ATOM 613 C C . SER A 1 79 ? 12.080 -13.471 -34.677 1.00 86.62 79 SER A C 1
ATOM 615 O O . SER A 1 79 ? 11.452 -12.846 -33.823 1.00 86.62 79 SER A O 1
ATOM 617 N N . MET A 1 80 ? 11.878 -13.280 -35.984 1.00 90.81 80 MET A N 1
ATOM 618 C CA . MET A 1 80 ? 10.875 -12.351 -36.504 1.00 90.81 80 MET A CA 1
ATOM 619 C C . MET A 1 80 ? 9.459 -12.799 -36.136 1.00 90.81 80 MET A C 1
ATOM 621 O O . MET A 1 80 ? 8.723 -12.016 -35.539 1.00 90.81 80 MET A O 1
ATOM 625 N N . TYR A 1 81 ? 9.099 -14.056 -36.406 1.00 88.69 81 TYR A N 1
ATOM 626 C CA . TYR A 1 81 ? 7.767 -14.572 -36.084 1.00 88.69 81 TYR A CA 1
ATOM 627 C C . TYR A 1 81 ? 7.475 -14.561 -34.579 1.00 88.69 81 TYR A C 1
ATOM 629 O O . TYR A 1 81 ? 6.375 -14.172 -34.181 1.00 88.69 81 TYR A O 1
ATOM 637 N N . MET A 1 82 ? 8.466 -14.894 -33.742 1.00 86.56 82 MET A N 1
ATOM 638 C CA . MET A 1 82 ? 8.336 -14.788 -32.286 1.00 86.56 82 MET A CA 1
ATOM 639 C C . MET A 1 82 ? 8.044 -13.348 -31.841 1.00 86.56 82 MET A C 1
ATOM 641 O O . MET A 1 82 ? 7.104 -13.126 -31.083 1.00 86.56 82 MET A O 1
ATOM 645 N N . LYS A 1 83 ? 8.770 -12.351 -32.367 1.00 85.69 83 LYS A N 1
ATOM 646 C CA . LYS A 1 83 ? 8.571 -10.931 -32.013 1.00 85.69 83 LYS A CA 1
ATOM 647 C C . LYS A 1 83 ? 7.251 -10.340 -32.493 1.00 85.69 83 LYS A C 1
ATOM 649 O O . LYS A 1 83 ? 6.727 -9.422 -31.871 1.00 85.69 83 LYS A O 1
ATOM 654 N N . VAL A 1 84 ? 6.699 -10.867 -33.583 1.00 87.69 84 VAL A N 1
ATOM 655 C CA . VAL A 1 84 ? 5.385 -10.463 -34.107 1.00 87.69 84 VAL A CA 1
ATOM 656 C C . VAL A 1 84 ? 4.244 -11.281 -33.465 1.00 87.69 84 VAL A C 1
ATOM 658 O O . VAL A 1 84 ? 3.095 -11.213 -33.894 1.00 87.69 84 VAL A O 1
ATOM 661 N N . LYS A 1 85 ? 4.537 -12.041 -32.398 1.00 84.94 85 LYS A N 1
ATOM 662 C CA . LYS A 1 85 ? 3.583 -12.870 -31.637 1.00 84.94 85 LYS A CA 1
ATOM 663 C C . LYS A 1 85 ? 2.882 -13.954 -32.471 1.00 84.94 85 LYS A C 1
ATOM 665 O O . LYS A 1 85 ? 1.805 -14.424 -32.112 1.00 84.94 85 LYS A O 1
ATOM 670 N N . GLN A 1 86 ? 3.493 -14.384 -33.577 1.00 87.75 86 GLN A N 1
ATOM 671 C CA . GLN A 1 86 ? 3.038 -15.517 -34.393 1.00 87.75 86 GLN A CA 1
ATOM 672 C C . GLN A 1 86 ? 3.787 -16.786 -33.982 1.00 87.75 86 GLN A C 1
ATOM 674 O O . GLN A 1 86 ? 4.517 -17.394 -34.763 1.00 87.75 86 GLN A O 1
ATOM 679 N N . THR A 1 87 ? 3.604 -17.179 -32.721 1.00 85.94 87 THR A N 1
ATOM 680 C CA . THR A 1 87 ? 4.346 -18.270 -32.078 1.00 85.94 87 THR A CA 1
ATOM 681 C C . THR A 1 87 ? 4.217 -19.588 -32.839 1.00 85.94 87 THR A C 1
ATOM 683 O O . THR A 1 87 ? 5.214 -20.249 -33.097 1.00 85.94 87 THR A O 1
ATOM 686 N N . ARG A 1 88 ? 3.005 -19.950 -33.275 1.00 85.19 88 ARG A N 1
ATOM 687 C CA . ARG A 1 88 ? 2.758 -21.207 -33.998 1.00 85.19 88 ARG A CA 1
ATOM 688 C C . ARG A 1 88 ? 3.498 -21.275 -35.336 1.00 85.19 88 ARG A C 1
ATOM 690 O O . ARG A 1 88 ? 4.075 -22.309 -35.652 1.00 85.19 88 ARG A O 1
ATOM 697 N N . ASP A 1 89 ? 3.515 -20.170 -36.081 1.00 85.88 89 ASP A N 1
ATOM 698 C CA . ASP A 1 89 ? 4.234 -20.078 -37.357 1.00 85.88 89 ASP A CA 1
ATOM 699 C C . ASP A 1 89 ? 5.752 -20.209 -37.124 1.00 85.88 89 ASP A C 1
ATOM 701 O O . ASP A 1 89 ? 6.435 -20.887 -37.887 1.00 85.88 89 ASP A O 1
ATOM 705 N N . ALA A 1 90 ? 6.274 -19.631 -36.032 1.00 87.19 90 ALA A N 1
ATOM 706 C CA . ALA A 1 90 ? 7.678 -19.767 -35.642 1.00 87.19 90 ALA A CA 1
ATOM 707 C C . ALA A 1 90 ? 8.064 -21.208 -35.261 1.00 87.19 90 ALA A C 1
ATOM 709 O O . ALA A 1 90 ? 9.155 -21.655 -35.608 1.00 87.19 90 ALA A O 1
ATOM 710 N N . LEU A 1 91 ? 7.187 -21.922 -34.545 1.00 85.31 91 LEU A N 1
ATOM 711 C CA . LEU A 1 91 ? 7.414 -23.310 -34.128 1.00 85.31 91 LEU A CA 1
ATOM 712 C C . LEU A 1 91 ? 7.372 -24.278 -35.311 1.00 85.31 91 LEU A C 1
ATOM 714 O O . LEU A 1 91 ? 8.297 -25.066 -35.469 1.00 85.31 91 LEU A O 1
ATOM 718 N N . ASN A 1 92 ? 6.368 -24.152 -36.184 1.00 86.31 92 ASN A N 1
ATOM 719 C CA . ASN A 1 92 ? 6.304 -24.938 -37.419 1.00 86.31 92 ASN A CA 1
ATOM 720 C C . ASN A 1 92 ? 7.566 -24.721 -38.266 1.00 86.31 92 ASN A C 1
ATOM 722 O O . ASN A 1 92 ? 8.157 -25.670 -38.769 1.00 86.31 92 ASN A O 1
ATOM 726 N N . LEU A 1 93 ? 8.020 -23.468 -38.366 1.00 86.12 93 LEU A N 1
ATOM 727 C CA . LEU A 1 93 ? 9.238 -23.132 -39.091 1.00 86.12 93 LEU A CA 1
ATOM 728 C C . LEU A 1 93 ? 10.476 -23.799 -38.482 1.00 86.12 93 LEU A C 1
ATOM 730 O O . LEU A 1 93 ? 11.334 -24.259 -39.224 1.00 86.12 93 LEU A O 1
ATOM 734 N N . LEU A 1 94 ? 10.562 -23.871 -37.151 1.00 82.94 94 LEU A N 1
ATOM 735 C CA . LEU A 1 94 ? 11.648 -24.547 -36.437 1.00 82.94 94 LEU A CA 1
ATOM 736 C C . LEU A 1 94 ? 11.637 -26.073 -36.648 1.00 82.94 94 LEU A C 1
ATOM 738 O O . LEU A 1 94 ? 12.699 -26.698 -36.634 1.00 82.94 94 LEU A O 1
ATOM 742 N N . ASP A 1 95 ? 10.459 -26.669 -36.838 1.00 82.00 95 ASP A N 1
ATOM 743 C CA . ASP A 1 95 ? 10.290 -28.096 -37.137 1.00 82.00 95 ASP A CA 1
ATOM 744 C C . ASP A 1 95 ? 10.663 -28.442 -38.584 1.00 82.00 95 ASP A C 1
ATOM 746 O O . ASP A 1 95 ? 11.191 -29.520 -38.841 1.00 82.00 95 ASP A O 1
ATOM 750 N N . GLU A 1 96 ? 10.449 -27.514 -39.518 1.00 82.62 96 GLU A N 1
ATOM 751 C CA . GLU A 1 96 ? 10.806 -27.666 -40.934 1.00 82.62 96 GLU A CA 1
ATOM 752 C C . GLU A 1 96 ? 12.306 -27.441 -41.219 1.00 82.62 96 GLU A C 1
ATOM 754 O O . GLU A 1 96 ? 12.777 -27.729 -42.323 1.00 82.62 96 GLU A O 1
ATOM 759 N N . MET A 1 97 ? 13.081 -26.928 -40.252 1.00 79.69 97 MET A N 1
ATOM 760 C CA . MET A 1 97 ? 14.516 -26.676 -40.431 1.00 79.69 97 MET A CA 1
ATOM 761 C C . MET A 1 97 ? 15.308 -27.991 -40.607 1.00 79.69 97 MET A C 1
ATOM 763 O O . MET A 1 97 ? 15.218 -28.863 -39.742 1.00 79.69 97 MET A O 1
ATOM 767 N N . PRO A 1 98 ? 16.163 -28.121 -41.648 1.00 69.19 98 PRO A N 1
ATOM 768 C CA . PRO A 1 98 ? 16.957 -29.335 -41.892 1.00 69.19 98 PRO A CA 1
ATOM 769 C C . PRO A 1 98 ? 17.904 -29.696 -40.740 1.00 69.19 98 PRO A C 1
ATOM 771 O O . PRO A 1 98 ? 18.082 -30.868 -40.422 1.00 69.19 98 PRO A O 1
ATOM 774 N N . GLU A 1 99 ? 18.489 -28.679 -40.100 1.00 66.81 99 GLU A N 1
ATOM 775 C CA . GLU A 1 99 ? 19.256 -28.801 -38.862 1.00 66.81 99 GLU A CA 1
ATOM 776 C C . GLU A 1 99 ? 18.881 -27.665 -37.906 1.00 66.81 99 GLU A C 1
ATOM 778 O O . GLU A 1 99 ? 18.915 -26.481 -38.259 1.00 66.81 99 GLU A O 1
ATOM 783 N N . ARG A 1 100 ? 18.552 -28.020 -36.661 1.00 75.06 100 ARG A N 1
ATOM 784 C CA . ARG A 1 100 ? 18.301 -27.046 -35.596 1.00 75.06 100 ARG A CA 1
ATOM 785 C C . ARG A 1 100 ? 19.631 -26.590 -35.006 1.00 75.06 100 ARG A C 1
ATOM 787 O O . ARG A 1 100 ? 20.295 -27.331 -34.287 1.00 75.06 100 ARG A O 1
ATOM 794 N N . SER A 1 101 ? 20.004 -25.341 -35.267 1.00 73.56 101 SER A N 1
ATOM 795 C CA . SER A 1 101 ? 21.143 -24.718 -34.590 1.00 73.56 101 SER A CA 1
ATOM 796 C C . SER A 1 101 ? 20.796 -24.342 -33.141 1.00 73.56 101 SER A C 1
ATOM 798 O O . SER A 1 101 ? 19.639 -24.050 -32.818 1.00 73.56 101 SER A O 1
ATOM 800 N N . VAL A 1 102 ? 21.810 -24.247 -32.274 1.00 72.12 102 VAL A N 1
ATOM 801 C CA . VAL A 1 102 ? 21.658 -23.705 -30.907 1.00 72.12 102 VAL A CA 1
ATOM 802 C C . VAL A 1 102 ? 21.031 -22.303 -30.946 1.00 72.12 102 VAL A C 1
ATOM 804 O O . VAL A 1 102 ? 20.168 -21.978 -30.137 1.00 72.12 102 VAL A O 1
ATOM 807 N N . ALA A 1 103 ? 21.401 -21.477 -31.930 1.00 73.94 103 ALA A N 1
ATOM 808 C CA . ALA A 1 103 ? 20.884 -20.117 -32.076 1.00 73.94 103 ALA A CA 1
ATOM 809 C C . ALA A 1 103 ? 19.383 -20.075 -32.421 1.00 73.94 103 ALA A C 1
ATOM 811 O O . ALA A 1 103 ? 18.662 -19.244 -31.870 1.00 73.94 103 ALA A O 1
ATOM 812 N N . SER A 1 104 ? 18.899 -20.977 -33.283 1.00 78.88 104 SER A N 1
ATOM 813 C CA . SER A 1 104 ? 17.473 -21.083 -33.638 1.00 78.88 104 SER A CA 1
ATOM 814 C C . SER A 1 104 ? 16.616 -21.563 -32.472 1.00 78.88 104 SER A C 1
ATOM 816 O O . SER A 1 104 ? 15.558 -20.989 -32.224 1.00 78.88 104 SER A O 1
ATOM 818 N N . VAL A 1 105 ? 17.095 -22.553 -31.711 1.00 77.50 105 VAL A N 1
ATOM 819 C CA . VAL A 1 105 ? 16.392 -23.035 -30.514 1.00 77.50 105 VAL A CA 1
ATOM 820 C C . VAL A 1 105 ? 16.369 -21.953 -29.435 1.00 77.50 105 VAL A C 1
ATOM 822 O O . VAL A 1 105 ? 15.322 -21.701 -28.854 1.00 77.50 105 VAL A O 1
ATOM 825 N N . ASN A 1 106 ? 17.475 -21.239 -29.216 1.00 77.25 106 ASN A N 1
ATOM 826 C CA . ASN A 1 106 ? 17.522 -20.129 -28.263 1.00 77.25 106 ASN A CA 1
ATOM 827 C C . ASN A 1 106 ? 16.561 -18.997 -28.638 1.00 77.25 106 ASN A C 1
ATOM 829 O O . ASN A 1 106 ? 15.839 -18.501 -27.780 1.00 77.25 106 ASN A O 1
ATOM 833 N N . ALA A 1 107 ? 16.524 -18.606 -29.915 1.00 79.12 107 ALA A N 1
ATOM 834 C CA . ALA A 1 107 ? 15.589 -17.595 -30.401 1.00 79.12 107 ALA A CA 1
ATOM 835 C C . ALA A 1 107 ? 14.126 -18.022 -30.191 1.00 79.12 107 ALA A C 1
ATOM 837 O O . ALA A 1 107 ? 13.293 -17.187 -29.840 1.00 79.12 107 ALA A O 1
ATOM 838 N N . ALA A 1 108 ? 13.823 -19.312 -30.370 1.00 82.12 108 ALA A N 1
ATOM 839 C CA . ALA A 1 108 ? 12.501 -19.862 -30.108 1.00 82.12 108 ALA A CA 1
ATOM 840 C C . ALA A 1 108 ? 12.170 -19.903 -28.608 1.00 82.12 108 ALA A C 1
ATOM 842 O O . ALA A 1 108 ? 11.108 -19.431 -28.222 1.00 82.12 108 ALA A O 1
ATOM 843 N N . VAL A 1 109 ? 13.078 -20.395 -27.758 1.00 80.12 109 VAL A N 1
ATOM 844 C CA . VAL A 1 109 ? 12.900 -20.436 -26.297 1.00 80.12 109 VAL A CA 1
ATOM 845 C C . VAL A 1 109 ? 12.694 -19.025 -25.749 1.00 80.12 109 VAL A C 1
ATOM 847 O O . VAL A 1 109 ? 11.671 -18.776 -25.125 1.00 80.12 109 VAL A O 1
ATOM 850 N N . SER A 1 110 ? 13.584 -18.069 -26.037 1.00 76.81 110 SER A N 1
ATOM 851 C CA . SER A 1 110 ? 13.417 -16.683 -25.576 1.00 76.81 110 SER A CA 1
ATOM 852 C C . SER A 1 110 ? 12.127 -16.047 -26.108 1.00 76.81 110 SER A C 1
ATOM 854 O O . SER A 1 110 ? 11.431 -15.367 -25.364 1.00 76.81 110 SER A O 1
ATOM 856 N N . GLY A 1 111 ? 11.764 -16.316 -27.366 1.00 78.56 111 GLY A N 1
ATOM 857 C CA . GLY A 1 111 ? 10.517 -15.830 -27.957 1.00 78.56 111 GLY A CA 1
ATOM 858 C C . GLY A 1 111 ? 9.252 -16.419 -27.326 1.00 78.56 111 GLY A C 1
ATOM 859 O O . GLY A 1 111 ? 8.275 -15.704 -27.124 1.00 78.56 111 GLY A O 1
ATOM 860 N N . LEU A 1 112 ? 9.262 -17.708 -26.977 1.00 80.81 112 LEU A N 1
ATOM 861 C CA . LEU A 1 112 ? 8.172 -18.357 -26.244 1.00 80.81 112 LEU A CA 1
ATOM 862 C C . LEU A 1 112 ? 8.002 -17.741 -24.856 1.00 80.81 112 LEU A C 1
ATOM 864 O O . LEU A 1 112 ? 6.875 -17.479 -24.444 1.00 80.81 112 LEU A O 1
ATOM 868 N N . LEU A 1 113 ? 9.114 -17.474 -24.170 1.00 74.88 113 LEU A N 1
ATOM 869 C CA . LEU A 1 113 ? 9.125 -16.833 -22.858 1.00 74.88 113 LEU A CA 1
ATOM 870 C C . LEU A 1 113 ? 8.581 -15.398 -22.918 1.00 74.88 113 LEU A C 1
ATOM 872 O O . LEU A 1 113 ? 7.669 -15.070 -22.165 1.00 74.88 113 LEU A O 1
ATOM 876 N N . GLU A 1 114 ? 9.050 -14.579 -23.869 1.00 77.19 114 GLU A N 1
ATOM 877 C CA . GLU A 1 114 ? 8.537 -13.217 -24.111 1.00 77.19 114 GLU A CA 1
ATOM 878 C C . GLU A 1 114 ? 7.031 -13.201 -24.439 1.00 77.19 114 GLU A C 1
ATOM 880 O O . GLU A 1 114 ? 6.325 -12.248 -24.106 1.00 77.19 114 GLU A O 1
ATOM 885 N N . ASN A 1 115 ? 6.525 -14.264 -25.071 1.00 80.12 115 ASN A N 1
ATOM 886 C CA . ASN A 1 115 ? 5.118 -14.413 -25.437 1.00 80.12 115 ASN A CA 1
ATOM 887 C C . ASN A 1 115 ? 4.256 -15.109 -24.362 1.00 80.12 115 ASN A C 1
ATOM 889 O O . ASN A 1 115 ? 3.071 -15.334 -24.606 1.00 80.12 115 ASN A O 1
ATOM 893 N N . GLY A 1 116 ? 4.814 -15.442 -23.191 1.00 75.50 116 GLY A N 1
ATOM 894 C CA . GLY A 1 116 ? 4.085 -16.044 -22.066 1.00 75.50 116 GLY A CA 1
ATOM 895 C C . GLY A 1 116 ? 3.888 -17.566 -22.140 1.00 75.50 116 GLY A C 1
ATOM 896 O O . GLY A 1 116 ? 3.186 -18.141 -21.311 1.00 75.50 116 GLY A O 1
ATOM 897 N N . PHE A 1 117 ? 4.521 -18.257 -23.092 1.00 79.31 117 PHE A N 1
ATOM 898 C CA . PHE A 1 117 ? 4.442 -19.714 -23.266 1.00 79.31 117 PHE A CA 1
ATOM 899 C C . PHE A 1 117 ? 5.562 -20.443 -22.507 1.00 79.31 117 PHE A C 1
ATOM 901 O O . PHE A 1 117 ? 6.321 -21.231 -23.077 1.00 79.31 117 PHE A O 1
ATOM 908 N N . ALA A 1 118 ? 5.660 -20.198 -21.197 1.00 70.75 118 ALA A N 1
ATOM 909 C CA . ALA A 1 118 ? 6.750 -20.709 -20.363 1.00 70.75 118 ALA A CA 1
ATOM 910 C C . ALA A 1 118 ? 6.895 -22.239 -20.425 1.00 70.75 118 ALA A C 1
ATOM 912 O O . ALA A 1 118 ? 7.983 -22.758 -20.663 1.00 70.75 118 ALA A O 1
ATOM 913 N N . ARG A 1 119 ? 5.788 -22.983 -20.304 1.00 73.56 119 ARG A N 1
ATOM 914 C CA . ARG A 1 119 ? 5.795 -24.458 -20.318 1.00 73.56 119 ARG A CA 1
ATOM 915 C C . ARG A 1 119 ? 6.337 -25.046 -21.627 1.00 73.56 119 ARG A C 1
ATOM 917 O O . ARG A 1 119 ? 7.083 -26.023 -21.597 1.00 73.56 119 ARG A O 1
ATOM 924 N N . GLU A 1 120 ? 5.973 -24.461 -22.767 1.00 74.88 120 GLU A N 1
ATOM 925 C CA . GLU A 1 120 ? 6.478 -24.899 -24.074 1.00 74.88 120 GLU A CA 1
ATOM 926 C C . GLU A 1 120 ? 7.964 -24.570 -24.232 1.00 74.88 120 GLU A C 1
ATOM 928 O O . GLU A 1 120 ? 8.717 -25.398 -24.747 1.00 74.88 120 GLU A O 1
ATOM 933 N N . ALA A 1 121 ? 8.399 -23.414 -23.716 1.00 75.44 121 ALA A N 1
ATOM 934 C CA . ALA A 1 121 ? 9.807 -23.032 -23.683 1.00 75.44 121 ALA A CA 1
ATOM 935 C C . ALA A 1 121 ? 10.642 -24.012 -22.842 1.00 75.44 121 ALA A C 1
ATOM 937 O O . ALA A 1 121 ? 11.687 -24.468 -23.303 1.00 75.44 121 ALA A O 1
ATOM 938 N N . PHE A 1 12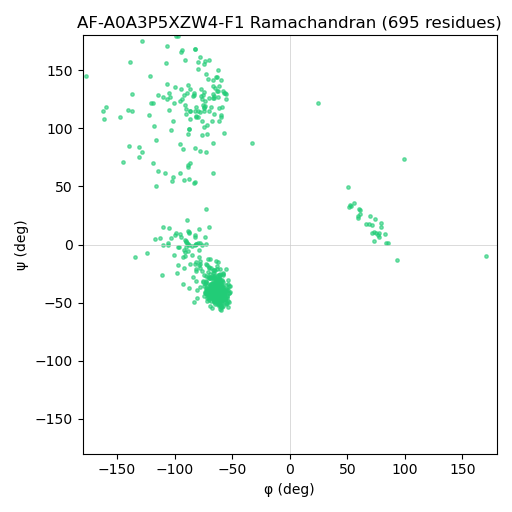2 ? 10.161 -24.401 -21.653 1.00 71.69 122 PHE A N 1
ATOM 939 C CA . PHE A 1 122 ? 10.817 -25.404 -20.804 1.00 71.69 122 PHE A CA 1
ATOM 940 C C . PHE A 1 122 ? 10.895 -26.776 -21.479 1.00 71.69 122 PHE A C 1
ATOM 942 O O . PHE A 1 122 ? 11.945 -27.419 -21.429 1.00 71.69 122 PHE A O 1
ATOM 949 N N . ARG A 1 123 ? 9.818 -27.220 -22.145 1.00 76.25 123 ARG A N 1
ATOM 950 C CA . ARG A 1 123 ? 9.812 -28.490 -22.890 1.00 76.25 123 ARG A CA 1
ATOM 951 C C . ARG A 1 123 ? 10.851 -28.477 -24.009 1.00 76.25 123 ARG A C 1
ATOM 953 O O . ARG A 1 123 ? 11.671 -29.386 -24.086 1.00 76.25 123 ARG A O 1
ATOM 960 N N . MET A 1 124 ? 10.856 -27.424 -24.826 1.00 75.62 124 MET A N 1
ATOM 961 C CA . MET A 1 124 ? 11.800 -27.279 -25.936 1.00 75.62 124 MET A CA 1
ATOM 962 C C . MET A 1 124 ? 13.250 -27.193 -25.449 1.00 75.62 124 MET A C 1
ATOM 964 O O . MET A 1 124 ? 14.142 -27.813 -26.026 1.00 75.62 124 MET A O 1
ATOM 968 N N . PHE A 1 125 ? 13.488 -26.467 -24.357 1.00 73.94 125 PHE A N 1
ATOM 969 C CA . PHE A 1 125 ? 14.793 -26.410 -23.711 1.00 73.94 125 PHE A CA 1
ATOM 970 C C . PHE A 1 125 ? 15.240 -27.793 -23.197 1.00 73.94 125 PHE A C 1
ATOM 972 O O . PHE A 1 125 ? 16.401 -28.173 -23.359 1.00 73.94 125 PHE A O 1
ATOM 979 N N . GLY A 1 126 ? 14.314 -28.579 -22.638 1.00 69.56 126 GLY A N 1
ATOM 980 C CA . GLY A 1 126 ? 14.552 -29.964 -22.230 1.00 69.56 126 GLY A CA 1
ATOM 981 C C . GLY A 1 126 ? 14.908 -30.889 -23.399 1.00 69.56 126 GLY A C 1
ATOM 982 O O . GLY A 1 126 ? 15.864 -31.654 -23.297 1.00 69.56 126 GLY A O 1
ATOM 983 N N . GLU A 1 127 ? 14.197 -30.796 -24.522 1.00 70.00 127 GLU A N 1
ATOM 984 C CA . GLU A 1 127 ? 14.455 -31.588 -25.737 1.00 70.00 127 GLU A CA 1
ATOM 985 C C . GLU A 1 127 ? 15.820 -31.262 -26.364 1.00 70.00 127 GLU A C 1
ATOM 987 O O . GLU A 1 127 ? 16.584 -32.170 -26.702 1.00 70.00 127 GLU A O 1
ATOM 992 N N . ALA A 1 128 ? 16.176 -29.976 -26.432 1.00 68.81 128 ALA A N 1
ATOM 993 C CA . ALA A 1 128 ? 17.449 -29.500 -26.980 1.00 68.81 128 ALA A CA 1
ATOM 994 C C . ALA A 1 128 ? 18.683 -30.027 -26.221 1.00 68.81 128 ALA A C 1
ATOM 996 O O . ALA A 1 128 ? 19.773 -30.158 -26.791 1.00 68.81 128 ALA A O 1
ATOM 997 N N . ARG A 1 129 ? 18.511 -30.364 -24.937 1.00 62.81 129 ARG A N 1
ATOM 998 C CA . ARG A 1 129 ? 19.544 -30.982 -24.096 1.00 62.81 129 ARG A CA 1
ATOM 999 C C . ARG A 1 129 ? 19.812 -32.436 -24.485 1.00 62.81 129 ARG A C 1
ATOM 1001 O O . ARG A 1 129 ? 20.967 -32.857 -24.473 1.00 62.81 129 ARG A O 1
ATOM 1008 N N . PHE A 1 130 ? 18.776 -33.209 -24.813 1.00 55.53 130 PHE A N 1
ATOM 1009 C CA . PHE A 1 130 ? 18.935 -34.618 -25.197 1.00 55.53 130 PHE A CA 1
ATOM 1010 C C . PHE A 1 130 ? 19.544 -34.774 -26.593 1.00 55.53 130 PHE A C 1
ATOM 1012 O O . PHE A 1 130 ? 20.240 -35.754 -26.843 1.00 55.53 130 PHE A O 1
ATOM 1019 N N . SER A 1 131 ? 19.358 -33.788 -27.473 1.00 57.62 131 SER A N 1
ATOM 1020 C CA . SER A 1 131 ? 19.937 -33.777 -28.820 1.00 57.62 131 SER A CA 1
ATOM 1021 C C . SER A 1 131 ? 21.397 -33.297 -28.882 1.00 57.62 131 SER A C 1
ATOM 1023 O O . SER A 1 131 ? 21.916 -33.083 -29.973 1.00 57.62 131 SER A O 1
ATOM 1025 N N . GLY A 1 132 ? 22.073 -33.100 -27.740 1.00 54.19 132 GLY A N 1
ATOM 1026 C CA . GLY A 1 132 ? 23.501 -32.749 -27.686 1.00 54.19 132 GLY A CA 1
ATOM 1027 C C . GLY A 1 132 ? 23.839 -31.312 -28.103 1.00 54.19 132 GLY A C 1
ATOM 1028 O O . GLY A 1 132 ? 25.012 -30.978 -28.266 1.00 54.19 132 GLY A O 1
ATOM 1029 N N . SER A 1 133 ? 22.837 -30.443 -28.260 1.00 56.50 133 SER A N 1
ATOM 1030 C CA . SER A 1 133 ? 23.063 -29.029 -28.553 1.00 56.50 133 SER A CA 1
ATOM 1031 C C . SER A 1 133 ? 23.457 -28.311 -27.255 1.00 56.50 133 SER A C 1
ATOM 1033 O O . SER A 1 133 ? 22.698 -28.281 -26.289 1.00 56.50 133 SER A O 1
ATOM 1035 N N . GLY A 1 134 ? 24.695 -27.816 -27.172 1.00 56.84 134 GLY A N 1
ATOM 1036 C CA . GLY A 1 134 ? 25.214 -27.186 -25.956 1.00 56.84 134 GLY A CA 1
ATOM 1037 C C . GLY A 1 134 ? 24.368 -25.979 -25.549 1.00 56.84 134 GLY A C 1
ATOM 1038 O O . GLY A 1 134 ? 24.365 -24.959 -26.236 1.00 56.84 134 GLY A O 1
ATOM 1039 N N . THR A 1 135 ? 23.652 -26.081 -24.428 1.00 64.44 135 THR A N 1
ATOM 1040 C CA . THR A 1 135 ? 22.966 -24.940 -23.811 1.00 64.44 135 THR A CA 1
ATOM 104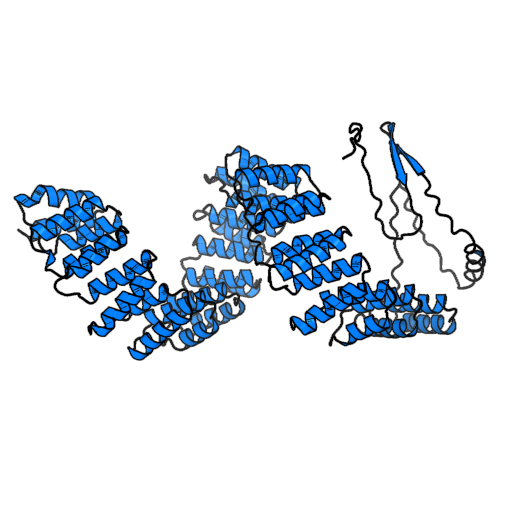1 C C . THR A 1 135 ? 24.012 -23.908 -23.413 1.00 64.44 135 THR A C 1
ATOM 1043 O O . THR A 1 135 ? 24.961 -24.263 -22.714 1.00 64.44 135 THR A O 1
ATOM 1046 N N . ASN A 1 136 ? 23.858 -22.654 -23.831 1.00 72.62 136 ASN A N 1
ATOM 1047 C CA . ASN A 1 136 ? 24.764 -21.585 -23.422 1.00 72.62 136 ASN A CA 1
ATOM 1048 C C . ASN A 1 136 ? 24.205 -20.830 -22.205 1.00 72.62 136 ASN A C 1
ATOM 1050 O O . ASN A 1 136 ? 23.029 -20.958 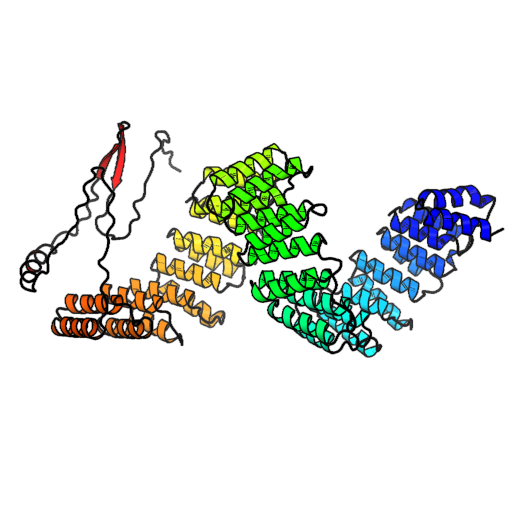-21.847 1.00 72.62 136 ASN A O 1
ATOM 1054 N N . SER A 1 137 ? 25.058 -20.038 -21.564 1.00 74.75 137 SER A N 1
ATOM 1055 C CA . SER A 1 137 ? 24.697 -19.274 -20.372 1.00 74.75 137 SER A CA 1
ATOM 1056 C C . SER A 1 137 ? 23.579 -18.258 -20.613 1.00 74.75 137 SER A C 1
ATOM 1058 O O . SER A 1 137 ? 22.760 -18.021 -19.724 1.00 74.75 137 SER A O 1
ATOM 1060 N N . VAL A 1 138 ? 23.479 -17.717 -21.832 1.00 75.25 138 VAL A N 1
ATOM 1061 C CA . VAL A 1 138 ? 22.419 -16.778 -22.221 1.00 75.25 138 VAL A CA 1
ATOM 1062 C C . VAL A 1 138 ? 21.048 -17.457 -22.235 1.00 75.25 138 VAL A C 1
ATOM 1064 O O . VAL A 1 138 ? 20.090 -16.900 -21.702 1.00 75.25 138 VAL A O 1
ATOM 1067 N N . THR A 1 139 ? 20.948 -18.679 -22.768 1.00 73.31 139 THR A N 1
ATOM 1068 C CA . THR A 1 139 ? 19.702 -19.457 -22.752 1.00 73.31 139 THR A CA 1
ATOM 1069 C C . THR A 1 139 ? 19.257 -19.725 -21.324 1.00 73.31 139 THR A C 1
ATOM 1071 O O . THR A 1 139 ? 18.107 -19.460 -20.983 1.00 73.31 139 THR A O 1
ATOM 1074 N N . VAL A 1 140 ? 20.177 -20.190 -20.473 1.00 76.75 140 VAL A N 1
ATOM 1075 C CA . VAL A 1 140 ? 19.890 -20.509 -19.067 1.00 76.75 140 VAL A CA 1
ATOM 1076 C C . VAL A 1 140 ? 19.371 -19.280 -18.322 1.00 76.75 140 VAL A C 1
ATOM 1078 O O . VAL A 1 140 ? 18.356 -19.366 -17.638 1.00 76.75 140 VAL A O 1
ATOM 1081 N N . ALA A 1 141 ? 20.013 -18.127 -18.496 1.00 81.12 141 ALA A N 1
ATOM 1082 C CA . ALA A 1 141 ? 19.576 -16.870 -17.898 1.00 81.12 141 ALA A CA 1
ATOM 1083 C C . ALA A 1 141 ? 18.211 -16.385 -18.422 1.00 81.12 141 ALA A C 1
ATOM 1085 O O . ALA A 1 141 ? 17.387 -15.946 -17.624 1.00 81.12 141 ALA A O 1
ATOM 1086 N N . SER A 1 142 ? 17.929 -16.522 -19.724 1.00 76.50 142 SER A N 1
ATOM 1087 C CA . SER A 1 142 ? 16.617 -16.157 -20.289 1.00 76.50 142 SER A CA 1
ATOM 1088 C C . SER A 1 142 ? 15.476 -17.036 -19.763 1.00 76.50 142 SER A C 1
ATOM 1090 O O . SER A 1 142 ? 14.380 -16.553 -19.485 1.00 76.50 142 SER A O 1
ATOM 1092 N N . VAL A 1 143 ? 15.746 -18.329 -19.563 1.00 78.62 143 VAL A N 1
ATOM 1093 C CA . VAL A 1 143 ? 14.794 -19.255 -18.944 1.00 78.62 143 VAL A CA 1
ATOM 1094 C C . VAL A 1 143 ? 14.591 -18.887 -17.472 1.00 78.62 143 VAL A C 1
ATOM 1096 O O . VAL A 1 143 ? 13.453 -18.756 -17.036 1.00 78.62 143 VAL A O 1
ATOM 1099 N N . LEU A 1 144 ? 15.674 -18.609 -16.735 1.00 81.62 144 LEU A N 1
ATOM 1100 C CA . LEU A 1 144 ? 15.617 -18.171 -15.335 1.00 81.62 144 LEU A CA 1
ATOM 1101 C C . LEU A 1 144 ? 14.817 -16.883 -15.127 1.00 81.62 144 LEU A C 1
ATOM 1103 O O . LEU A 1 144 ? 14.061 -16.801 -14.163 1.00 81.62 144 LEU A O 1
ATOM 1107 N N . SER A 1 145 ? 14.939 -15.892 -16.018 1.00 79.75 145 SER A N 1
ATOM 1108 C CA . SER A 1 145 ? 14.166 -14.645 -15.909 1.00 79.75 145 SER A CA 1
ATOM 1109 C C . SER A 1 145 ? 12.661 -14.858 -16.055 1.00 79.75 145 SER A C 1
ATOM 1111 O O . SER A 1 145 ? 11.887 -13.983 -15.684 1.00 79.75 145 SER A O 1
ATOM 1113 N N . SER A 1 146 ? 12.246 -16.021 -16.543 1.00 75.62 146 SER A N 1
ATOM 1114 C CA . SER A 1 146 ? 10.848 -16.372 -16.785 1.00 75.62 146 SER A CA 1
ATOM 1115 C C . SER A 1 146 ? 10.325 -17.441 -15.822 1.00 75.62 146 SER A C 1
ATOM 1117 O O . SER A 1 146 ? 9.169 -17.838 -15.920 1.00 75.62 146 SER A O 1
ATOM 1119 N N . CYS A 1 147 ? 11.169 -17.925 -14.904 1.00 78.31 147 CYS A N 1
ATOM 1120 C CA . CYS A 1 147 ? 10.724 -18.749 -13.788 1.00 78.31 147 CYS A CA 1
ATOM 1121 C C . CYS A 1 147 ? 10.030 -17.850 -12.760 1.00 78.31 147 CYS A C 1
ATOM 1123 O O . CYS A 1 147 ? 10.673 -16.958 -12.194 1.00 78.31 147 CYS A O 1
ATOM 1125 N N . ASP A 1 148 ? 8.750 -18.106 -12.516 1.00 76.00 148 ASP A N 1
ATOM 1126 C CA . ASP A 1 148 ? 7.957 -17.431 -11.479 1.00 76.00 148 ASP A CA 1
ATOM 1127 C C . ASP A 1 148 ? 7.710 -18.342 -10.263 1.00 76.00 148 ASP A C 1
ATOM 1129 O O . ASP A 1 148 ? 7.093 -17.929 -9.285 1.00 76.00 148 ASP A O 1
ATOM 1133 N N . ASP A 1 149 ? 8.217 -19.576 -10.312 1.00 79.75 149 ASP A N 1
ATOM 1134 C CA . ASP A 1 149 ? 8.139 -20.569 -9.250 1.00 79.75 149 ASP A CA 1
ATOM 1135 C C . ASP A 1 149 ? 9.532 -21.039 -8.794 1.00 79.75 149 ASP A C 1
ATOM 1137 O O . ASP A 1 149 ? 10.481 -21.171 -9.580 1.00 79.75 149 ASP A O 1
ATOM 1141 N N . VAL A 1 150 ? 9.650 -21.318 -7.490 1.00 84.56 150 VAL A N 1
ATOM 1142 C CA . VAL A 1 150 ? 10.916 -21.719 -6.853 1.00 84.56 150 VAL A CA 1
ATOM 1143 C C . VAL A 1 150 ? 11.411 -23.065 -7.382 1.00 84.56 150 VAL A C 1
ATOM 1145 O O . VAL A 1 150 ? 12.619 -23.259 -7.520 1.00 84.56 150 VAL A O 1
ATOM 1148 N N . GLU A 1 151 ? 10.508 -24.000 -7.687 1.00 78.69 151 GLU A N 1
ATOM 1149 C CA . GLU A 1 151 ? 10.867 -25.359 -8.096 1.00 78.69 151 GLU A CA 1
ATOM 1150 C C . GLU A 1 151 ? 11.565 -25.363 -9.462 1.00 78.69 151 GLU A C 1
ATOM 1152 O O . GLU A 1 151 ? 12.704 -25.828 -9.581 1.00 78.69 151 GLU A O 1
ATOM 1157 N N . GLY A 1 152 ? 10.935 -24.770 -10.476 1.00 77.69 152 GLY A N 1
ATOM 1158 C CA . GLY A 1 152 ? 11.502 -24.574 -11.806 1.00 77.69 152 GLY A CA 1
ATOM 1159 C C . GLY A 1 152 ? 12.770 -23.724 -11.758 1.00 77.69 152 GLY A C 1
ATOM 1160 O O . GLY A 1 152 ? 13.781 -24.069 -12.378 1.00 77.69 152 GLY A O 1
ATOM 1161 N N . GLY A 1 153 ? 12.778 -22.665 -10.944 1.00 84.88 153 GLY A N 1
ATOM 1162 C CA . GLY A 1 153 ? 13.969 -21.860 -10.677 1.00 84.88 153 GLY A CA 1
ATOM 1163 C C . GLY A 1 153 ? 15.145 -22.671 -10.120 1.00 84.88 153 GLY A C 1
ATOM 1164 O O . GLY A 1 153 ? 16.283 -22.537 -10.580 1.00 84.88 153 GLY A O 1
ATOM 1165 N N . MET A 1 154 ? 14.887 -23.568 -9.168 1.00 85.12 154 MET A N 1
ATOM 1166 C CA . MET A 1 154 ? 15.903 -24.403 -8.529 1.00 85.12 154 MET A CA 1
ATOM 1167 C C . MET A 1 154 ? 16.404 -25.527 -9.441 1.00 85.12 154 MET A C 1
ATOM 1169 O O . MET A 1 154 ? 17.598 -25.842 -9.420 1.00 85.12 154 MET A O 1
ATOM 1173 N N . GLN A 1 155 ? 15.545 -26.090 -10.293 1.00 82.44 155 GLN A N 1
ATOM 1174 C CA . GLN A 1 155 ? 15.964 -27.022 -11.345 1.00 82.44 155 GLN A CA 1
ATOM 1175 C C . GLN A 1 155 ? 16.930 -26.342 -12.324 1.00 82.44 155 GLN A C 1
ATOM 1177 O O . GLN A 1 155 ? 17.993 -26.891 -12.638 1.00 82.44 155 GLN A O 1
ATOM 1182 N N . MET A 1 156 ? 16.611 -25.115 -12.742 1.00 82.06 156 MET A N 1
ATOM 1183 C CA . MET A 1 156 ? 17.465 -24.317 -13.621 1.00 82.06 156 MET A CA 1
ATOM 1184 C C . MET A 1 156 ? 18.769 -23.885 -12.943 1.00 82.06 156 MET A C 1
ATOM 1186 O O . MET A 1 156 ? 19.826 -23.918 -13.571 1.00 82.06 156 MET A O 1
ATOM 1190 N N . HIS A 1 157 ? 18.742 -23.565 -11.649 1.00 86.69 157 HIS A N 1
ATOM 1191 C CA . HIS A 1 157 ? 19.953 -23.308 -10.868 1.00 86.69 157 HIS A CA 1
ATOM 1192 C C . HIS A 1 157 ? 20.842 -24.560 -10.774 1.00 86.69 157 HIS A C 1
ATOM 1194 O O . HIS A 1 157 ? 22.044 -24.486 -11.031 1.00 86.69 157 HIS A O 1
ATOM 1200 N N . CYS A 1 158 ? 20.267 -25.732 -10.486 1.00 83.25 158 CYS A N 1
ATOM 1201 C CA . CYS A 1 158 ? 20.994 -27.004 -10.503 1.00 83.25 158 CYS A CA 1
ATOM 1202 C C . CYS A 1 158 ? 21.629 -27.287 -11.868 1.00 83.25 158 CYS A C 1
ATOM 1204 O O . CYS A 1 158 ? 22.761 -27.769 -11.937 1.00 83.25 158 CYS A O 1
ATOM 1206 N N . LEU A 1 159 ? 20.921 -26.975 -12.955 1.00 78.50 159 LEU A N 1
ATOM 1207 C CA . LEU A 1 159 ? 21.455 -27.092 -14.305 1.00 78.50 159 LEU A CA 1
ATOM 1208 C C . LEU A 1 159 ? 22.615 -26.121 -14.542 1.00 78.50 159 LEU A C 1
ATOM 1210 O O . LEU A 1 159 ? 23.661 -26.551 -15.018 1.00 78.50 159 LEU A O 1
ATOM 1214 N N . ALA A 1 160 ? 22.472 -24.851 -14.158 1.00 82.00 160 ALA A N 1
ATOM 1215 C CA . ALA A 1 160 ? 23.542 -23.862 -14.260 1.00 82.00 160 ALA A CA 1
ATOM 1216 C C . ALA A 1 160 ? 24.817 -24.322 -13.531 1.00 82.00 160 ALA A C 1
ATOM 1218 O O . ALA A 1 160 ? 25.917 -24.140 -14.049 1.00 82.00 160 ALA A O 1
ATOM 1219 N N . MET A 1 161 ? 24.673 -24.973 -12.370 1.00 82.06 161 MET A N 1
ATOM 1220 C CA . MET A 1 161 ? 25.795 -25.577 -11.643 1.00 82.06 161 MET A CA 1
ATOM 1221 C C . MET A 1 161 ? 26.423 -26.745 -12.413 1.00 82.06 161 MET A C 1
ATOM 1223 O O . MET A 1 161 ? 27.637 -26.768 -12.598 1.00 82.06 161 MET A O 1
ATOM 1227 N N . LYS A 1 162 ? 25.615 -27.696 -12.901 1.00 77.94 162 LYS A N 1
ATOM 1228 C CA . LYS A 1 162 ? 26.106 -28.870 -13.649 1.00 77.94 162 LYS A CA 1
ATOM 1229 C C . LYS A 1 162 ? 26.785 -28.498 -14.967 1.00 77.94 162 LYS A C 1
ATOM 1231 O O . LYS A 1 162 ? 27.727 -29.173 -15.368 1.00 77.94 162 LYS A O 1
ATOM 1236 N N . SER A 1 163 ? 26.319 -27.438 -15.619 1.00 75.75 163 SER A N 1
ATOM 1237 C CA . SER A 1 163 ? 26.879 -26.927 -16.873 1.00 75.75 163 SER A CA 1
ATOM 1238 C C . SER A 1 163 ? 28.061 -25.970 -16.672 1.00 75.75 163 SER A C 1
ATOM 1240 O O . SER A 1 163 ? 28.623 -25.500 -17.655 1.00 75.75 163 SER A O 1
ATOM 1242 N N . GLY A 1 164 ? 28.449 -25.670 -15.425 1.00 75.12 164 GLY A N 1
ATOM 1243 C CA . GLY A 1 164 ? 29.592 -24.805 -15.115 1.00 75.12 164 GLY A CA 1
ATOM 1244 C C . GLY A 1 164 ? 29.338 -23.300 -15.265 1.00 75.12 164 GLY A C 1
ATOM 1245 O O . GLY A 1 164 ? 30.276 -22.519 -15.159 1.00 75.12 164 GLY A O 1
ATOM 1246 N N . PHE A 1 165 ? 28.088 -22.869 -15.460 1.00 80.56 165 PHE A N 1
ATOM 1247 C CA . PHE A 1 165 ? 27.729 -21.457 -15.657 1.00 80.56 165 PHE A CA 1
ATOM 1248 C C . PHE A 1 165 ? 27.467 -20.686 -14.354 1.00 80.56 165 PHE A C 1
ATOM 1250 O O . PHE A 1 165 ? 27.158 -19.498 -14.395 1.00 80.56 165 PHE A O 1
ATOM 1257 N N . GLN A 1 166 ? 27.567 -21.329 -13.186 1.00 71.75 166 GLN A N 1
ATOM 1258 C CA . GLN A 1 166 ? 27.263 -20.702 -11.890 1.00 71.75 166 GLN A CA 1
ATOM 1259 C C . GLN A 1 166 ? 28.126 -19.465 -11.587 1.00 71.75 166 GLN A C 1
ATOM 1261 O O . GLN A 1 166 ? 27.675 -18.555 -10.896 1.00 71.75 166 GLN A O 1
ATOM 1266 N N . THR A 1 167 ? 29.364 -19.433 -12.078 1.00 73.50 167 THR A N 1
ATOM 1267 C CA . THR A 1 167 ? 30.309 -18.332 -11.845 1.00 73.50 167 THR A CA 1
ATOM 1268 C C . THR A 1 167 ? 30.138 -17.178 -12.833 1.00 73.50 167 THR A C 1
ATOM 1270 O O . THR A 1 167 ? 30.729 -16.116 -12.630 1.00 73.50 167 THR A O 1
ATOM 1273 N N . GLU A 1 168 ? 29.322 -17.344 -13.880 1.00 82.62 168 GLU A N 1
ATOM 1274 C CA . GLU A 1 168 ? 29.071 -16.290 -14.857 1.00 82.62 168 GLU A CA 1
ATOM 1275 C C . GLU A 1 168 ? 28.128 -15.220 -14.298 1.00 82.62 168 GLU A C 1
ATOM 1277 O O . GLU A 1 168 ? 27.020 -15.502 -13.838 1.00 82.62 168 GLU A O 1
ATOM 1282 N N . VAL A 1 169 ? 28.542 -13.956 -14.407 1.00 84.69 169 VAL A N 1
ATOM 1283 C CA . VAL A 1 169 ? 27.833 -12.796 -13.838 1.00 84.69 169 VAL A CA 1
ATOM 1284 C C . VAL A 1 169 ? 26.399 -12.673 -14.360 1.00 84.69 169 VAL A C 1
ATOM 1286 O O . VAL A 1 169 ? 25.493 -12.318 -13.606 1.00 84.69 169 VAL A O 1
ATOM 1289 N N . TYR A 1 170 ? 26.168 -12.996 -15.637 1.00 83.44 170 TYR A N 1
ATOM 1290 C CA . TYR A 1 170 ? 24.845 -12.913 -16.264 1.00 83.44 170 TYR A CA 1
ATOM 1291 C C . TYR A 1 170 ? 23.857 -13.942 -15.691 1.00 83.44 170 TYR A C 1
ATOM 1293 O O . TYR A 1 170 ? 22.717 -13.603 -15.361 1.00 83.44 170 TYR A O 1
ATOM 1301 N N . VAL A 1 171 ? 24.315 -15.181 -15.493 1.00 87.44 171 VAL A N 1
ATOM 1302 C CA . VAL A 1 171 ? 23.517 -16.252 -14.880 1.00 87.44 171 VAL A CA 1
ATOM 1303 C C . VAL A 1 171 ? 23.307 -15.973 -13.397 1.00 87.44 171 VAL A C 1
ATOM 1305 O O . VAL A 1 171 ? 22.178 -16.057 -12.923 1.00 87.44 171 VAL A O 1
ATOM 1308 N N . GLY A 1 172 ? 24.353 -15.549 -12.681 1.00 89.06 172 GLY A N 1
ATOM 1309 C CA . GLY A 1 172 ? 24.258 -15.140 -11.279 1.00 89.06 172 GLY A CA 1
ATOM 1310 C C . GLY A 1 172 ? 23.254 -14.007 -11.054 1.00 89.06 172 GLY A C 1
ATOM 1311 O O . GLY A 1 172 ? 22.416 -14.098 -10.163 1.00 89.06 172 GLY A O 1
ATOM 1312 N N . THR A 1 173 ? 23.268 -12.976 -11.905 1.00 91.38 173 THR A N 1
ATOM 1313 C CA . THR A 1 173 ? 22.297 -11.866 -11.845 1.00 91.38 173 THR A CA 1
ATOM 1314 C C . THR A 1 173 ? 20.870 -12.361 -12.087 1.00 91.38 173 THR A C 1
ATOM 1316 O O . THR A 1 173 ? 19.964 -12.008 -11.336 1.00 91.38 173 THR A O 1
ATOM 1319 N N . SER A 1 174 ? 20.676 -13.236 -13.078 1.00 90.75 174 SER A N 1
ATOM 1320 C CA . SER A 1 174 ? 19.359 -13.810 -13.393 1.00 90.75 174 SER A CA 1
ATOM 1321 C C . SER A 1 174 ? 18.831 -14.699 -12.263 1.00 90.75 174 SER A C 1
ATOM 1323 O O . SER A 1 174 ? 17.649 -14.638 -11.940 1.00 90.75 174 SER A O 1
ATOM 1325 N N . LEU A 1 175 ? 19.704 -15.474 -11.611 1.00 91.56 175 LEU A N 1
ATOM 1326 C CA . LEU A 1 175 ? 19.368 -16.268 -10.426 1.00 91.56 175 LEU A CA 1
ATOM 1327 C C . LEU A 1 175 ? 18.974 -15.388 -9.233 1.00 91.56 175 LEU A C 1
ATOM 1329 O O . LEU A 1 175 ? 17.995 -15.693 -8.558 1.00 91.56 175 LEU A O 1
ATOM 1333 N N . VAL A 1 176 ? 19.706 -14.296 -8.980 1.00 93.06 176 VAL A N 1
ATOM 1334 C CA . VAL A 1 176 ? 19.369 -13.328 -7.922 1.00 93.06 176 VAL A CA 1
ATOM 1335 C C . VAL A 1 176 ? 17.983 -12.730 -8.164 1.00 93.06 176 VAL A C 1
ATOM 1337 O O . VAL A 1 176 ? 17.158 -12.727 -7.250 1.00 93.06 176 VAL A O 1
ATOM 1340 N N . SER A 1 177 ? 17.703 -12.268 -9.386 1.00 91.94 177 SER A N 1
ATOM 1341 C CA . SER A 1 177 ? 16.387 -11.733 -9.751 1.00 91.94 177 SER A CA 1
ATOM 1342 C C . SER A 1 177 ? 15.282 -12.784 -9.642 1.00 91.94 177 SER A C 1
ATOM 1344 O O . SER A 1 177 ? 14.220 -12.484 -9.110 1.00 91.94 177 SER A O 1
ATOM 1346 N N . MET A 1 178 ? 15.524 -14.014 -10.100 1.00 92.44 178 MET A N 1
ATOM 1347 C CA . MET A 1 178 ? 14.551 -15.107 -10.032 1.00 92.44 178 MET A CA 1
ATOM 1348 C C . MET A 1 178 ? 14.178 -15.433 -8.582 1.00 92.44 178 MET A C 1
ATOM 1350 O O . MET A 1 178 ? 13.002 -15.368 -8.232 1.00 92.44 178 MET A O 1
ATOM 1354 N N . TYR A 1 179 ? 15.166 -15.684 -7.714 1.00 93.06 179 TYR A N 1
ATOM 1355 C CA . TYR A 1 179 ? 14.894 -15.976 -6.303 1.00 93.06 179 TYR A CA 1
ATOM 1356 C C . TYR A 1 179 ? 14.222 -14.804 -5.586 1.00 93.06 179 TYR A C 1
ATOM 1358 O O . TYR A 1 179 ? 13.339 -15.027 -4.765 1.00 93.06 179 TYR A O 1
ATOM 1366 N N . SER A 1 180 ? 14.592 -13.565 -5.923 1.00 93.06 180 SER A N 1
ATOM 1367 C CA . SER A 1 180 ? 13.946 -12.378 -5.353 1.00 93.06 180 SER A CA 1
ATOM 1368 C C . SER A 1 180 ? 12.468 -12.292 -5.744 1.00 93.06 180 SER A C 1
ATOM 1370 O O . SER A 1 180 ? 11.629 -12.091 -4.873 1.00 93.06 180 SER A O 1
ATOM 1372 N N . ARG A 1 181 ? 12.123 -12.507 -7.022 1.00 90.81 181 ARG A N 1
ATOM 1373 C CA . ARG A 1 181 ? 10.720 -12.505 -7.480 1.00 90.81 181 ARG A CA 1
ATOM 1374 C C . ARG A 1 181 ? 9.895 -13.639 -6.874 1.00 90.81 181 ARG A C 1
ATOM 1376 O O . ARG A 1 181 ? 8.700 -13.470 -6.672 1.00 90.81 181 ARG A O 1
ATOM 1383 N N . CYS A 1 182 ? 10.532 -14.764 -6.550 1.00 88.69 182 CYS A N 1
ATOM 1384 C CA . CYS A 1 182 ? 9.880 -15.894 -5.890 1.00 88.69 182 CYS A CA 1
ATOM 1385 C C . CYS A 1 182 ? 9.664 -15.703 -4.374 1.00 88.69 182 CYS A C 1
ATOM 1387 O O . CYS A 1 182 ? 9.193 -16.629 -3.722 1.00 88.69 182 CYS A O 1
ATOM 1389 N N . GLY A 1 183 ? 10.041 -14.561 -3.786 1.00 89.62 183 GLY A N 1
ATOM 1390 C CA . GLY A 1 183 ? 9.932 -14.339 -2.337 1.00 89.62 183 GLY A CA 1
ATOM 1391 C C . GLY A 1 183 ? 11.106 -14.892 -1.507 1.00 89.62 183 GLY A C 1
ATOM 1392 O O . GLY A 1 183 ? 11.122 -14.776 -0.283 1.00 89.62 183 GLY A O 1
ATOM 1393 N N . GLU A 1 184 ? 12.115 -15.488 -2.151 1.00 91.81 184 GLU A N 1
ATOM 1394 C CA . GLU A 1 184 ? 13.210 -16.227 -1.510 1.00 91.81 184 GLU A CA 1
ATOM 1395 C C . GLU A 1 184 ? 14.505 -15.400 -1.436 1.00 91.81 184 GLU A C 1
ATOM 1397 O O . GLU A 1 184 ? 15.573 -15.784 -1.934 1.00 91.81 184 GLU A O 1
ATOM 1402 N N . TRP A 1 185 ? 14.442 -14.233 -0.790 1.00 93.12 185 TRP A N 1
ATOM 1403 C CA . TRP A 1 185 ? 15.580 -13.303 -0.725 1.00 93.12 185 TRP A CA 1
ATOM 1404 C C . TRP A 1 185 ? 16.832 -13.891 -0.045 1.00 93.12 185 TRP A C 1
ATOM 1406 O O . TRP A 1 185 ? 17.951 -13.484 -0.361 1.00 93.12 185 TRP A O 1
ATOM 1416 N N . VAL A 1 186 ? 16.686 -14.869 0.858 1.00 93.88 186 VAL A N 1
ATOM 1417 C CA . VAL A 1 186 ? 17.822 -15.547 1.513 1.00 93.88 186 VAL A CA 1
ATOM 1418 C C . VAL A 1 186 ? 18.600 -16.402 0.509 1.00 93.88 186 VAL A C 1
ATOM 1420 O O . VAL A 1 186 ? 19.834 -16.409 0.516 1.00 93.88 186 VAL A O 1
ATOM 1423 N N . LEU A 1 187 ? 17.901 -17.104 -0.390 1.00 92.69 187 LEU A N 1
ATOM 1424 C CA . LEU A 1 187 ? 18.540 -17.840 -1.482 1.00 92.69 187 LEU A CA 1
ATOM 1425 C C . LEU A 1 187 ? 19.176 -16.872 -2.482 1.00 92.69 187 LEU A C 1
ATOM 1427 O O . LEU A 1 187 ? 20.311 -17.103 -2.905 1.00 92.69 187 LEU A O 1
ATOM 1431 N N . ALA A 1 188 ? 18.506 -15.752 -2.778 1.00 93.94 188 ALA A N 1
ATOM 1432 C CA . ALA A 1 188 ? 19.077 -14.685 -3.594 1.00 93.94 188 ALA A CA 1
ATOM 1433 C C . ALA A 1 188 ? 20.385 -14.140 -2.986 1.00 93.94 188 ALA A C 1
ATOM 1435 O O . ALA A 1 188 ? 21.371 -13.999 -3.705 1.00 93.94 188 ALA A O 1
ATOM 1436 N N . ALA A 1 189 ? 20.441 -13.924 -1.667 1.00 94.25 189 ALA A N 1
ATOM 1437 C CA . ALA A 1 189 ? 21.643 -13.473 -0.960 1.00 94.25 189 ALA A CA 1
ATOM 1438 C C . ALA A 1 189 ? 22.798 -14.483 -1.066 1.00 94.25 189 ALA A C 1
ATOM 1440 O O . ALA A 1 189 ? 23.929 -14.105 -1.369 1.00 94.25 189 ALA A O 1
ATOM 1441 N N . ARG A 1 190 ? 22.512 -15.784 -0.908 1.00 92.56 190 ARG A N 1
ATOM 1442 C CA . ARG A 1 190 ? 23.516 -16.853 -1.070 1.00 92.56 190 ARG A CA 1
ATOM 1443 C C . ARG A 1 190 ? 24.075 -16.917 -2.488 1.00 92.56 190 ARG A C 1
ATOM 1445 O O . ARG A 1 190 ? 25.268 -17.155 -2.667 1.00 92.56 190 ARG A O 1
ATOM 1452 N N . VAL A 1 191 ? 23.222 -16.750 -3.500 1.00 92.50 191 VAL A N 1
ATOM 1453 C CA . VAL A 1 191 ? 23.675 -16.680 -4.896 1.00 92.50 191 VAL A CA 1
ATOM 1454 C C . VAL A 1 191 ? 24.522 -15.433 -5.097 1.00 92.50 191 VAL A C 1
ATOM 1456 O O . VAL A 1 191 ? 25.626 -15.539 -5.622 1.00 92.50 191 VAL A O 1
ATOM 1459 N N . PHE A 1 192 ? 24.039 -14.279 -4.636 1.00 93.06 192 PHE A N 1
ATOM 1460 C CA . PHE A 1 192 ? 24.732 -13.002 -4.736 1.00 93.06 192 PHE A CA 1
ATOM 1461 C C . PHE A 1 192 ? 26.151 -13.091 -4.167 1.00 93.06 192 PHE A C 1
ATOM 1463 O O . PHE A 1 192 ? 27.107 -12.750 -4.860 1.00 93.06 192 PHE A O 1
ATOM 1470 N N . GLU A 1 193 ? 26.323 -13.625 -2.956 1.00 90.94 193 GLU A N 1
ATOM 1471 C CA . GLU A 1 193 ? 27.636 -13.819 -2.330 1.00 90.94 193 GLU A CA 1
ATOM 1472 C C . GLU A 1 193 ? 28.595 -14.626 -3.212 1.00 90.94 193 GLU A C 1
ATOM 1474 O O . GLU A 1 193 ? 29.737 -14.202 -3.400 1.00 90.94 193 GLU A O 1
ATOM 1479 N N . LYS A 1 194 ? 28.111 -15.717 -3.821 1.00 88.38 194 LYS A N 1
ATOM 1480 C CA . LYS A 1 194 ? 28.900 -16.629 -4.663 1.00 88.38 194 LYS A CA 1
ATOM 1481 C C . LYS A 1 194 ? 29.300 -16.065 -6.029 1.00 88.38 194 LYS A C 1
ATOM 1483 O O . LYS A 1 194 ? 30.211 -16.618 -6.641 1.00 88.38 194 LYS A O 1
ATOM 1488 N N . VAL A 1 195 ? 28.662 -14.999 -6.523 1.00 88.25 195 VAL A N 1
ATOM 1489 C CA . VAL A 1 195 ? 29.057 -14.374 -7.799 1.00 88.25 195 VAL A CA 1
ATOM 1490 C C . VAL A 1 195 ? 30.430 -13.701 -7.630 1.00 88.25 195 VAL A C 1
ATOM 1492 O O . VAL A 1 195 ? 30.535 -12.777 -6.818 1.00 88.25 195 VAL A O 1
ATOM 1495 N N . PRO A 1 196 ? 31.479 -14.112 -8.371 1.00 79.94 196 PRO A N 1
ATOM 1496 C CA . PRO A 1 196 ? 32.849 -13.651 -8.130 1.00 79.94 196 PRO A CA 1
ATOM 1497 C C . PRO A 1 196 ? 33.065 -12.180 -8.514 1.00 79.94 196 PRO A C 1
ATOM 1499 O O . PRO A 1 196 ? 33.636 -11.425 -7.733 1.00 79.94 196 PRO A O 1
ATOM 1502 N N . LEU A 1 197 ? 32.567 -11.757 -9.682 1.00 81.69 197 LEU A N 1
ATOM 1503 C CA . LEU A 1 197 ? 32.651 -10.379 -10.177 1.00 81.69 197 LEU A CA 1
ATOM 1504 C C . LEU A 1 197 ? 31.244 -9.789 -10.287 1.00 81.69 197 LEU A C 1
ATOM 1506 O O . LEU A 1 197 ? 30.565 -9.935 -11.298 1.00 81.69 197 LEU A O 1
ATOM 1510 N N . LYS A 1 198 ? 30.771 -9.164 -9.212 1.00 89.19 198 LYS A N 1
ATOM 1511 C CA . LYS A 1 198 ? 29.442 -8.538 -9.175 1.00 89.19 198 LYS A CA 1
ATOM 1512 C C . LYS A 1 198 ? 29.488 -7.227 -9.963 1.00 89.19 198 LYS A C 1
ATOM 1514 O O . LYS A 1 198 ? 30.234 -6.331 -9.583 1.00 89.19 198 LYS A O 1
ATOM 1519 N N . SER A 1 199 ? 28.681 -7.101 -11.014 1.00 90.06 199 SER A N 1
ATOM 1520 C CA . SER A 1 199 ? 28.523 -5.828 -11.733 1.00 90.06 199 SER A CA 1
ATOM 1521 C C . SER A 1 199 ? 27.526 -4.914 -11.018 1.00 90.06 199 SER A C 1
ATOM 1523 O O . SER A 1 199 ? 26.751 -5.369 -10.166 1.00 90.06 199 SER A O 1
ATOM 1525 N N . VAL A 1 200 ? 27.460 -3.637 -11.410 1.00 92.44 200 VAL A N 1
ATOM 1526 C CA . VAL A 1 200 ? 26.407 -2.702 -10.964 1.00 92.44 200 VAL A CA 1
ATOM 1527 C C . VAL A 1 200 ? 25.012 -3.294 -11.185 1.00 92.44 200 VAL A C 1
ATOM 1529 O O . VAL A 1 200 ? 24.120 -3.102 -10.362 1.00 92.44 200 VAL A O 1
ATOM 1532 N N . VAL A 1 201 ? 24.817 -4.059 -12.266 1.00 91.56 201 VAL A N 1
ATOM 1533 C CA . VAL A 1 201 ? 23.540 -4.726 -12.561 1.00 91.56 201 VAL A CA 1
ATOM 1534 C C . VAL A 1 201 ? 23.233 -5.807 -11.522 1.00 91.56 201 VAL A C 1
ATOM 1536 O O . VAL A 1 201 ? 22.102 -5.873 -11.046 1.00 91.56 201 VAL A O 1
ATOM 1539 N N . THR A 1 202 ? 24.224 -6.603 -11.104 1.00 92.19 202 THR A N 1
ATOM 1540 C CA . THR A 1 202 ? 24.061 -7.613 -10.044 1.00 92.19 202 THR A CA 1
ATOM 1541 C C . THR A 1 202 ? 23.691 -6.970 -8.703 1.00 92.19 202 THR A C 1
ATOM 1543 O O . THR A 1 202 ? 22.774 -7.440 -8.029 1.00 92.19 202 THR A O 1
ATOM 1546 N N . TYR A 1 203 ? 24.358 -5.871 -8.328 1.00 95.00 203 TYR A N 1
ATOM 1547 C CA . TYR A 1 203 ? 24.017 -5.107 -7.122 1.00 95.00 203 TYR A CA 1
ATOM 1548 C C . TYR A 1 203 ? 22.610 -4.507 -7.203 1.00 95.00 203 TYR A C 1
ATOM 1550 O O . TYR A 1 203 ? 21.839 -4.643 -6.257 1.00 95.00 203 TYR A O 1
ATOM 1558 N N . ASN A 1 204 ? 22.242 -3.889 -8.330 1.00 94.81 204 ASN A N 1
ATOM 1559 C CA . ASN A 1 204 ? 20.918 -3.294 -8.514 1.00 94.81 204 ASN A CA 1
ATOM 1560 C C . ASN A 1 204 ? 19.804 -4.346 -8.481 1.00 94.81 204 ASN A C 1
ATOM 1562 O O . ASN A 1 204 ? 18.775 -4.100 -7.854 1.00 94.81 204 ASN A O 1
ATOM 1566 N N . ALA A 1 205 ? 20.014 -5.513 -9.098 1.00 93.38 205 ALA A N 1
ATOM 1567 C CA . ALA A 1 205 ? 19.084 -6.638 -9.038 1.00 93.38 205 ALA A CA 1
ATOM 1568 C C . ALA A 1 205 ? 18.870 -7.107 -7.593 1.00 93.38 205 ALA A C 1
ATOM 1570 O O . ALA A 1 205 ? 17.730 -7.263 -7.164 1.00 93.38 205 ALA A O 1
ATOM 1571 N N . PHE A 1 206 ? 19.950 -7.259 -6.819 1.00 95.00 206 PHE A N 1
ATOM 1572 C CA . PHE A 1 206 ? 19.845 -7.685 -5.426 1.00 95.00 206 PHE A CA 1
ATOM 1573 C C . PHE A 1 206 ? 19.193 -6.624 -4.533 1.00 95.00 206 PHE A C 1
ATOM 1575 O O . PHE A 1 206 ? 18.298 -6.945 -3.760 1.00 95.00 206 PHE A O 1
ATOM 1582 N N . ILE A 1 207 ? 19.583 -5.351 -4.664 1.00 95.00 207 ILE A N 1
ATOM 1583 C CA . ILE A 1 207 ? 18.982 -4.249 -3.900 1.00 95.00 207 ILE A CA 1
ATOM 1584 C C . ILE A 1 207 ? 17.481 -4.128 -4.205 1.00 95.00 207 ILE A C 1
ATOM 1586 O O . ILE A 1 207 ? 16.692 -3.984 -3.274 1.00 95.00 207 ILE A O 1
ATOM 1590 N N . SER A 1 208 ? 17.080 -4.201 -5.479 1.00 93.06 208 SER A N 1
ATOM 1591 C CA . SER A 1 208 ? 15.658 -4.154 -5.866 1.00 93.06 208 SER A CA 1
ATOM 1592 C C . SER A 1 208 ? 14.905 -5.356 -5.298 1.00 93.06 208 SER A C 1
ATOM 1594 O O . SER A 1 208 ? 13.851 -5.188 -4.695 1.00 93.06 208 SER A O 1
ATOM 1596 N N . GLY A 1 209 ? 15.502 -6.549 -5.375 1.00 93.06 209 GLY A N 1
ATOM 1597 C CA . GLY A 1 209 ? 14.944 -7.757 -4.776 1.00 93.06 209 GLY A CA 1
ATOM 1598 C C . GLY A 1 209 ? 14.733 -7.641 -3.265 1.00 93.06 209 GLY A C 1
ATOM 1599 O O . GLY A 1 209 ? 13.675 -8.009 -2.764 1.00 93.06 209 GLY A O 1
ATOM 1600 N N . LEU A 1 210 ? 15.685 -7.060 -2.526 1.00 94.25 210 LEU A N 1
ATOM 1601 C CA . LEU A 1 210 ? 15.532 -6.799 -1.087 1.00 94.25 210 LEU A CA 1
ATOM 1602 C C . LEU A 1 210 ? 14.374 -5.836 -0.783 1.00 94.25 210 LEU A C 1
ATOM 1604 O O . LEU A 1 210 ? 13.686 -6.016 0.221 1.00 94.25 210 LEU A O 1
ATOM 1608 N N . MET A 1 211 ? 14.160 -4.828 -1.634 1.00 92.94 211 MET A N 1
ATOM 1609 C CA . MET A 1 211 ? 13.032 -3.899 -1.512 1.00 92.94 211 MET A CA 1
ATOM 1610 C C . MET A 1 211 ? 11.693 -4.608 -1.741 1.00 92.94 211 MET A C 1
ATOM 1612 O O . MET A 1 211 ? 10.790 -4.469 -0.920 1.00 92.94 211 MET A O 1
ATOM 1616 N N . GLU A 1 212 ? 11.584 -5.398 -2.813 1.00 91.31 212 GLU A N 1
ATOM 1617 C CA . GLU A 1 212 ? 10.374 -6.158 -3.173 1.00 91.31 212 GLU A CA 1
ATOM 1618 C C . GLU A 1 212 ? 10.002 -7.205 -2.114 1.00 91.31 212 GLU A C 1
ATOM 1620 O O . GLU A 1 212 ? 8.827 -7.407 -1.826 1.00 91.31 212 GLU A O 1
ATOM 1625 N N . ASN A 1 213 ? 11.000 -7.819 -1.475 1.00 91.44 213 ASN A N 1
ATOM 1626 C CA . ASN A 1 213 ? 10.812 -8.812 -0.413 1.00 91.44 213 ASN A CA 1
ATOM 1627 C C . ASN A 1 213 ? 10.550 -8.194 0.974 1.00 91.44 213 ASN A C 1
ATOM 1629 O O . ASN A 1 213 ? 10.550 -8.907 1.977 1.00 91.44 213 ASN A O 1
ATOM 1633 N N . GLY A 1 214 ? 10.378 -6.871 1.071 1.00 90.00 214 GLY A N 1
ATOM 1634 C CA . GLY A 1 214 ? 10.084 -6.204 2.341 1.00 90.00 214 GLY A CA 1
ATOM 1635 C C . GLY A 1 214 ? 11.255 -6.189 3.330 1.00 90.00 214 GLY A C 1
ATOM 1636 O O . GLY A 1 214 ? 11.043 -6.052 4.534 1.00 90.00 214 GLY A O 1
ATOM 1637 N N . VAL A 1 215 ? 12.504 -6.286 2.851 1.00 93.56 215 VAL A N 1
ATOM 1638 C CA . VAL A 1 215 ? 13.721 -6.265 3.688 1.00 93.56 215 VAL A CA 1
ATOM 1639 C C . VAL A 1 215 ? 14.622 -5.047 3.387 1.00 93.56 215 VAL A C 1
ATOM 1641 O O . VAL A 1 215 ? 15.841 -5.191 3.234 1.00 93.56 215 VAL A O 1
ATOM 1644 N N . PRO A 1 216 ? 14.088 -3.805 3.362 1.00 92.56 216 PRO A N 1
ATOM 1645 C CA . PRO A 1 216 ? 14.853 -2.612 2.980 1.00 92.56 216 PRO A CA 1
ATOM 1646 C C . PRO A 1 216 ? 16.025 -2.311 3.930 1.00 92.56 216 PRO A C 1
ATOM 1648 O O . PRO A 1 216 ? 16.990 -1.656 3.541 1.00 92.56 216 PRO A O 1
ATOM 1651 N N . ARG A 1 217 ? 15.993 -2.832 5.167 1.00 93.38 217 ARG A N 1
ATOM 1652 C CA . ARG A 1 217 ? 17.034 -2.637 6.196 1.00 93.38 217 ARG A CA 1
ATOM 1653 C C . ARG A 1 217 ? 18.436 -3.093 5.778 1.00 93.38 217 ARG A C 1
ATOM 1655 O O . ARG A 1 217 ? 19.416 -2.582 6.308 1.00 93.38 217 ARG A O 1
ATOM 1662 N N . LEU A 1 218 ? 18.545 -4.047 4.849 1.00 94.25 218 LEU A N 1
ATOM 1663 C CA . LEU A 1 218 ? 19.834 -4.562 4.371 1.00 94.25 218 LEU A CA 1
ATOM 1664 C C . LEU A 1 218 ? 20.423 -3.728 3.222 1.00 94.25 218 LEU A C 1
ATOM 1666 O O . LEU A 1 218 ? 21.623 -3.818 2.956 1.00 94.25 218 LEU A O 1
ATOM 1670 N N . VAL A 1 219 ? 19.615 -2.889 2.567 1.00 94.25 219 VAL A N 1
ATOM 1671 C CA . VAL A 1 219 ? 20.037 -2.093 1.405 1.00 94.25 219 VAL A CA 1
ATOM 1672 C C . VAL A 1 219 ? 21.213 -1.155 1.719 1.00 94.25 219 VAL A C 1
ATOM 1674 O O . VAL A 1 219 ? 22.170 -1.170 0.943 1.00 94.25 219 VAL A O 1
ATOM 1677 N N . PRO A 1 220 ? 21.243 -0.400 2.840 1.00 93.12 220 PRO A N 1
ATOM 1678 C CA . PRO A 1 220 ? 22.403 0.422 3.201 1.00 93.12 220 PRO A CA 1
ATOM 1679 C C . PRO A 1 220 ? 23.717 -0.368 3.278 1.00 93.12 220 PRO A C 1
ATOM 1681 O O . PRO A 1 220 ? 24.762 0.098 2.819 1.00 93.12 220 PRO A O 1
ATOM 1684 N N . SER A 1 221 ? 23.667 -1.589 3.818 1.00 93.25 221 SER A N 1
ATOM 1685 C CA . SER A 1 221 ? 24.833 -2.470 3.938 1.00 93.25 221 SER A CA 1
ATOM 1686 C C . SER A 1 221 ? 25.337 -2.917 2.567 1.00 93.25 221 SER A C 1
ATOM 1688 O O . SER A 1 221 ? 26.534 -2.829 2.299 1.00 93.25 221 SER A O 1
ATOM 1690 N N . VAL A 1 222 ? 24.431 -3.325 1.672 1.00 94.31 222 VAL A N 1
ATOM 1691 C CA . VAL A 1 222 ? 24.771 -3.738 0.299 1.00 94.31 222 VAL A CA 1
ATOM 1692 C C . VAL A 1 222 ? 25.285 -2.557 -0.533 1.00 94.31 222 VAL A C 1
ATOM 1694 O O . VAL A 1 222 ? 26.266 -2.696 -1.261 1.00 94.31 222 VAL A O 1
ATOM 1697 N N . PHE A 1 223 ? 24.689 -1.372 -0.387 1.00 94.88 223 PHE A N 1
ATOM 1698 C CA . PHE A 1 223 ? 25.148 -0.153 -1.056 1.00 94.88 223 PHE A CA 1
ATOM 1699 C C . PHE A 1 223 ? 26.564 0.246 -0.612 1.00 94.88 223 PHE A C 1
ATOM 1701 O O . PHE A 1 223 ? 27.418 0.580 -1.436 1.00 94.88 223 PHE A O 1
ATOM 1708 N N . ASN A 1 224 ? 26.852 0.168 0.690 1.00 93.06 224 ASN A N 1
ATOM 1709 C CA . ASN A 1 224 ? 28.194 0.419 1.211 1.00 93.06 224 ASN A CA 1
ATOM 1710 C C . ASN A 1 224 ? 29.198 -0.666 0.783 1.00 93.06 224 ASN A C 1
ATOM 1712 O O . ASN A 1 224 ? 30.353 -0.335 0.517 1.00 93.06 224 ASN A O 1
ATOM 1716 N N . LEU A 1 225 ? 28.767 -1.930 0.670 1.00 92.94 225 LEU A N 1
ATOM 1717 C CA . LEU A 1 225 ? 29.587 -3.026 0.144 1.00 92.94 225 LEU A CA 1
ATOM 1718 C C . LEU A 1 225 ? 30.023 -2.738 -1.298 1.00 92.94 225 LEU A C 1
ATOM 1720 O O . LEU A 1 225 ? 31.218 -2.797 -1.587 1.00 92.94 225 LEU A O 1
ATOM 1724 N N . MET A 1 226 ? 29.080 -2.346 -2.163 1.00 93.81 226 MET A N 1
ATOM 1725 C CA . MET A 1 226 ? 29.373 -1.942 -3.540 1.00 93.81 226 MET A CA 1
ATOM 1726 C C . MET A 1 226 ? 30.411 -0.820 -3.562 1.00 93.81 226 MET A C 1
ATOM 1728 O O . MET A 1 226 ? 31.443 -0.941 -4.203 1.00 93.81 226 MET A O 1
ATOM 1732 N N . ARG A 1 227 ? 30.197 0.245 -2.787 1.00 92.50 227 ARG A N 1
ATOM 1733 C CA . ARG A 1 227 ? 31.114 1.394 -2.757 1.00 92.50 227 ARG A CA 1
ATOM 1734 C C . ARG A 1 227 ? 32.525 1.071 -2.265 1.00 92.50 227 ARG A C 1
ATOM 1736 O O . ARG A 1 227 ? 33.440 1.824 -2.579 1.00 92.50 227 ARG A O 1
ATOM 1743 N N . LYS A 1 228 ? 32.690 0.036 -1.436 1.00 91.00 228 LYS A N 1
ATOM 1744 C CA . LYS A 1 228 ? 33.978 -0.308 -0.819 1.00 91.00 228 LYS A CA 1
ATOM 1745 C C . LYS A 1 228 ? 34.778 -1.328 -1.628 1.00 91.00 228 LYS A C 1
ATOM 1747 O O . LYS A 1 228 ? 36.001 -1.267 -1.594 1.00 91.00 228 LYS A O 1
ATOM 1752 N N . PHE A 1 229 ? 34.106 -2.267 -2.294 1.00 87.31 229 PHE A N 1
ATOM 1753 C CA . PHE A 1 229 ? 34.757 -3.423 -2.921 1.00 87.31 229 PHE A CA 1
ATOM 1754 C C . PHE A 1 229 ? 34.466 -3.584 -4.420 1.00 87.31 229 PHE A C 1
ATOM 1756 O O . PHE A 1 229 ? 35.052 -4.465 -5.037 1.00 87.31 229 PHE A O 1
ATOM 1763 N N . SER A 1 230 ? 33.558 -2.793 -5.002 1.00 87.88 230 SER A N 1
ATOM 1764 C CA . SER A 1 230 ? 33.306 -2.793 -6.449 1.00 87.88 230 SER A CA 1
ATOM 1765 C C . SER A 1 230 ? 34.229 -1.804 -7.151 1.00 87.88 230 SER A C 1
ATOM 1767 O O . SER A 1 230 ? 34.358 -0.664 -6.705 1.00 87.88 230 SER A O 1
ATOM 1769 N N . ASP A 1 231 ? 34.789 -2.214 -8.288 1.00 84.25 231 ASP A N 1
ATOM 1770 C CA . ASP A 1 231 ? 35.504 -1.315 -9.201 1.00 84.25 231 ASP A CA 1
ATOM 1771 C C . ASP A 1 231 ? 34.533 -0.421 -9.996 1.00 84.25 231 ASP A C 1
ATOM 1773 O O . ASP A 1 231 ? 34.879 0.684 -10.413 1.00 84.25 231 ASP A O 1
ATOM 1777 N N . GLU A 1 232 ? 33.293 -0.882 -10.197 1.00 88.94 232 GLU A N 1
ATOM 1778 C CA . GLU A 1 232 ? 32.248 -0.112 -10.871 1.00 88.94 232 GLU A CA 1
ATOM 1779 C C . GLU A 1 232 ? 31.532 0.834 -9.894 1.00 88.94 232 GLU A C 1
ATOM 1781 O O . GLU A 1 232 ? 31.026 0.409 -8.848 1.00 88.94 232 GLU A O 1
ATOM 1786 N N . GLU A 1 233 ? 31.442 2.119 -10.256 1.00 89.19 233 GLU A N 1
ATOM 1787 C CA . GLU A 1 233 ? 30.759 3.127 -9.443 1.00 89.19 233 GLU A CA 1
ATOM 1788 C C . GLU A 1 233 ? 29.222 2.980 -9.464 1.00 89.19 233 GLU A C 1
ATOM 1790 O O . GLU A 1 233 ? 28.640 2.669 -10.507 1.00 89.19 233 GLU A O 1
ATOM 1795 N N . PRO A 1 234 ? 28.526 3.304 -8.352 1.00 93.62 234 PRO A N 1
ATOM 1796 C CA . PRO A 1 234 ? 27.066 3.379 -8.324 1.00 93.62 234 PRO A CA 1
ATOM 1797 C C . PRO A 1 234 ? 26.501 4.340 -9.377 1.00 93.62 234 PRO A C 1
ATOM 1799 O O . PRO A 1 234 ? 26.912 5.503 -9.461 1.00 93.62 234 PRO A O 1
ATOM 1802 N N . ASN A 1 235 ? 25.511 3.870 -10.139 1.00 94.00 235 ASN A N 1
ATOM 1803 C CA . ASN A 1 235 ? 24.825 4.660 -11.161 1.00 94.00 235 ASN A CA 1
ATOM 1804 C C . ASN A 1 235 ? 23.490 5.229 -10.644 1.00 94.00 235 ASN A C 1
ATOM 1806 O O . ASN A 1 235 ? 23.103 4.990 -9.499 1.00 94.00 235 ASN A O 1
ATOM 1810 N N . ALA A 1 236 ? 22.772 5.981 -11.485 1.00 94.12 236 ALA A N 1
ATOM 1811 C CA . ALA A 1 236 ? 21.499 6.607 -11.115 1.00 94.12 236 ALA A CA 1
ATOM 1812 C C . ALA A 1 236 ? 20.481 5.604 -10.535 1.00 94.12 236 ALA A C 1
ATOM 1814 O O . ALA A 1 236 ? 19.867 5.886 -9.510 1.00 94.12 236 ALA A O 1
ATOM 1815 N N . VAL A 1 237 ? 20.367 4.406 -11.124 1.00 93.88 237 VAL A N 1
ATOM 1816 C CA . VAL A 1 237 ? 19.463 3.342 -10.648 1.00 93.88 237 VAL A CA 1
ATOM 1817 C C . VAL A 1 237 ? 19.863 2.859 -9.252 1.00 93.88 237 VAL A C 1
ATOM 1819 O O . VAL A 1 237 ? 19.005 2.709 -8.385 1.00 93.88 237 VAL A O 1
ATOM 1822 N N . THR A 1 238 ? 21.163 2.682 -8.992 1.00 94.31 238 THR A N 1
ATOM 1823 C CA . THR A 1 238 ? 21.662 2.303 -7.662 1.00 94.31 238 THR A CA 1
ATOM 1824 C C . THR A 1 238 ? 21.281 3.339 -6.603 1.00 94.31 238 THR A C 1
ATOM 1826 O O . THR A 1 238 ? 20.840 2.980 -5.510 1.00 94.31 238 THR A O 1
ATOM 1829 N N . PHE A 1 239 ? 21.429 4.627 -6.926 1.00 95.81 239 PHE A N 1
ATOM 1830 C CA . PHE A 1 239 ? 21.063 5.721 -6.028 1.00 95.81 239 PHE A CA 1
ATOM 1831 C C . PHE A 1 239 ? 19.556 5.792 -5.782 1.00 95.81 239 PHE A C 1
ATOM 1833 O O . PHE A 1 239 ? 19.162 5.905 -4.625 1.00 95.81 239 PHE A O 1
ATOM 1840 N N . ILE A 1 240 ? 18.726 5.669 -6.824 1.00 95.00 240 ILE A N 1
ATOM 1841 C CA . ILE A 1 240 ? 17.259 5.637 -6.695 1.00 95.00 240 ILE A CA 1
ATOM 1842 C C . ILE A 1 240 ? 16.847 4.530 -5.723 1.00 95.00 240 ILE A C 1
ATOM 1844 O O . ILE A 1 240 ? 16.157 4.802 -4.746 1.00 95.00 240 ILE A O 1
ATOM 1848 N N . ASN A 1 241 ? 17.351 3.310 -5.915 1.00 93.94 241 ASN A N 1
ATOM 1849 C CA . ASN A 1 241 ? 17.013 2.184 -5.050 1.00 93.94 241 ASN A CA 1
ATOM 1850 C C . ASN A 1 241 ? 17.451 2.397 -3.589 1.00 93.94 241 ASN A C 1
ATOM 1852 O O . ASN A 1 241 ? 16.699 2.095 -2.660 1.00 93.94 241 ASN A O 1
ATOM 1856 N N . ALA A 1 242 ? 18.648 2.949 -3.364 1.00 95.25 242 ALA A N 1
ATOM 1857 C CA . ALA A 1 242 ? 19.134 3.253 -2.018 1.00 95.25 242 ALA A CA 1
ATOM 1858 C C . ALA A 1 242 ? 18.320 4.377 -1.340 1.00 95.25 242 ALA A C 1
ATOM 1860 O O . ALA A 1 242 ? 18.031 4.299 -0.144 1.00 95.25 242 ALA A O 1
ATOM 1861 N N . VAL A 1 243 ? 17.906 5.398 -2.099 1.00 95.56 243 VAL A N 1
ATOM 1862 C CA . VAL A 1 243 ? 17.022 6.478 -1.632 1.00 95.56 243 VAL A CA 1
ATOM 1863 C C . VAL A 1 243 ? 15.626 5.939 -1.305 1.00 95.56 243 VAL A C 1
ATOM 1865 O O . VAL A 1 243 ? 15.097 6.250 -0.238 1.00 95.56 243 VAL A O 1
ATOM 1868 N N . SER A 1 244 ? 15.053 5.075 -2.146 1.00 94.69 244 SER A N 1
ATOM 1869 C CA . SER A 1 244 ? 13.762 4.417 -1.894 1.00 94.69 244 SER A CA 1
ATOM 1870 C C . SER A 1 244 ? 13.789 3.524 -0.648 1.00 94.69 244 SER A C 1
ATOM 1872 O O . SER A 1 244 ? 12.813 3.488 0.108 1.00 94.69 244 SER A O 1
ATOM 1874 N N . ALA A 1 245 ? 14.913 2.854 -0.370 1.00 94.88 245 ALA A N 1
ATOM 1875 C CA . ALA A 1 245 ? 15.104 2.129 0.886 1.00 94.88 245 ALA A CA 1
ATOM 1876 C C . ALA A 1 245 ? 15.083 3.072 2.095 1.00 94.88 245 ALA A C 1
ATOM 1878 O O . ALA A 1 245 ? 14.397 2.801 3.079 1.00 94.88 245 ALA A O 1
ATOM 1879 N N . CYS A 1 246 ? 15.763 4.220 2.005 1.00 94.81 246 CYS A N 1
ATOM 1880 C CA . CYS A 1 246 ? 15.720 5.237 3.058 1.00 94.81 246 CYS A CA 1
ATOM 1881 C C . CYS A 1 246 ? 14.311 5.793 3.271 1.00 94.81 246 CYS A C 1
ATOM 1883 O O . CYS A 1 246 ? 13.923 6.018 4.413 1.00 94.81 246 CYS A O 1
ATOM 1885 N N . ALA A 1 247 ? 13.552 5.988 2.190 1.00 93.94 247 ALA A N 1
ATOM 1886 C CA . ALA A 1 247 ? 12.168 6.444 2.234 1.00 93.94 247 ALA A CA 1
ATOM 1887 C C . ALA A 1 247 ? 11.265 5.449 2.981 1.00 93.94 247 ALA A C 1
ATOM 1889 O O . ALA A 1 247 ? 10.434 5.854 3.788 1.00 93.94 247 ALA A O 1
ATOM 1890 N N . SER A 1 248 ? 11.471 4.150 2.746 1.00 92.94 248 SER A N 1
ATOM 1891 C CA . SER A 1 248 ? 10.713 3.064 3.386 1.00 92.94 248 SER A CA 1
ATOM 1892 C C . SER A 1 248 ? 11.083 2.878 4.861 1.00 92.94 248 SER A C 1
ATOM 1894 O O . SER A 1 248 ? 10.234 2.538 5.674 1.00 92.94 248 SER A O 1
ATOM 1896 N N . LEU A 1 249 ? 12.348 3.123 5.215 1.00 92.31 249 LEU A N 1
ATOM 1897 C CA . LEU A 1 249 ? 12.860 3.046 6.589 1.00 92.31 249 LEU A CA 1
ATOM 1898 C C . LEU A 1 249 ? 12.720 4.361 7.373 1.00 92.31 249 LEU A C 1
ATOM 1900 O O . LEU A 1 249 ? 13.094 4.409 8.541 1.00 92.31 249 LEU A O 1
ATOM 1904 N N . MET A 1 250 ? 12.279 5.442 6.721 1.00 92.88 250 MET A N 1
ATOM 1905 C CA . MET A 1 250 ? 12.294 6.813 7.251 1.00 92.88 250 MET A CA 1
ATOM 1906 C C . MET A 1 250 ? 13.675 7.254 7.795 1.00 92.88 250 MET A C 1
ATOM 1908 O O . MET A 1 250 ? 13.782 8.046 8.732 1.00 92.88 250 MET A O 1
ATOM 1912 N N . HIS A 1 251 ? 14.769 6.761 7.200 1.00 92.94 251 HIS A N 1
ATOM 1913 C CA . HIS A 1 251 ? 16.133 6.976 7.698 1.00 92.94 251 HIS A CA 1
ATOM 1914 C C . HIS A 1 251 ? 16.758 8.283 7.163 1.00 92.94 251 HIS A C 1
ATOM 1916 O O . HIS A 1 251 ? 17.727 8.275 6.396 1.00 92.94 251 HIS A O 1
ATOM 1922 N N . LEU A 1 252 ? 16.262 9.432 7.632 1.00 94.44 252 LEU A N 1
ATOM 1923 C CA . LEU A 1 252 ? 16.629 10.768 7.129 1.00 94.44 252 LEU A CA 1
ATOM 1924 C C . LEU A 1 252 ? 18.145 11.052 7.093 1.00 94.44 252 LEU A C 1
ATOM 1926 O O . LEU A 1 252 ? 18.649 11.625 6.126 1.00 94.44 252 LEU A O 1
ATOM 1930 N N . GLN A 1 253 ? 18.892 10.654 8.128 1.00 94.00 253 GLN A N 1
ATOM 1931 C CA . GLN A 1 253 ? 20.327 10.970 8.224 1.00 94.00 253 GLN A CA 1
ATOM 1932 C C . GLN A 1 253 ? 21.158 10.294 7.128 1.00 94.00 253 GLN A C 1
ATOM 1934 O O . GLN A 1 253 ? 21.979 10.940 6.479 1.00 94.00 253 GLN A O 1
ATOM 1939 N N . TYR A 1 254 ? 20.925 9.003 6.883 1.00 93.75 254 TYR A N 1
ATOM 1940 C CA . TYR A 1 254 ? 21.598 8.271 5.813 1.00 93.75 254 TYR A CA 1
ATOM 1941 C C . TYR A 1 254 ? 21.168 8.793 4.440 1.00 93.75 254 TYR A C 1
ATOM 1943 O O . TYR A 1 254 ? 22.004 8.999 3.564 1.00 93.75 254 TYR A O 1
ATOM 1951 N N . ALA A 1 255 ? 19.892 9.140 4.283 1.00 95.00 255 ALA A N 1
ATOM 1952 C CA . ALA A 1 255 ? 19.391 9.710 3.044 1.00 95.00 255 ALA A CA 1
ATOM 1953 C C . ALA A 1 255 ? 20.045 11.059 2.688 1.00 95.00 255 ALA A C 1
ATOM 1955 O O . ALA A 1 255 ? 20.388 11.287 1.530 1.00 95.00 255 ALA A O 1
ATOM 1956 N N . ARG A 1 256 ? 20.312 11.927 3.677 1.00 95.81 256 ARG A N 1
ATOM 1957 C CA . ARG A 1 256 ? 21.090 13.167 3.484 1.00 95.81 256 ARG A CA 1
ATOM 1958 C C . ARG A 1 256 ? 22.524 12.890 3.028 1.00 95.81 256 ARG A C 1
ATOM 1960 O O . ARG A 1 256 ? 23.038 13.609 2.175 1.00 95.81 256 ARG A O 1
ATOM 1967 N N . GLN A 1 257 ? 23.160 11.836 3.545 1.00 95.75 257 GLN A N 1
ATOM 1968 C CA . GLN A 1 257 ? 24.487 11.418 3.076 1.00 95.75 257 GLN A CA 1
ATOM 1969 C C . GLN A 1 257 ? 24.435 10.956 1.617 1.00 95.75 257 GLN A C 1
ATOM 1971 O O . GLN A 1 257 ? 25.274 11.370 0.818 1.00 95.75 257 GLN A O 1
ATOM 1976 N N . ILE A 1 258 ? 23.432 10.147 1.252 1.00 95.06 258 ILE A N 1
ATOM 1977 C CA . ILE A 1 258 ? 23.219 9.708 -0.132 1.00 95.06 258 ILE A CA 1
ATOM 1978 C C . ILE A 1 258 ? 22.967 10.912 -1.046 1.00 95.06 258 ILE A C 1
ATOM 1980 O O . ILE A 1 258 ? 23.606 11.016 -2.089 1.00 95.06 258 ILE A O 1
ATOM 1984 N N . HIS A 1 259 ? 22.114 11.857 -0.649 1.00 95.81 259 HIS A N 1
ATOM 1985 C CA . HIS A 1 259 ? 21.866 13.079 -1.413 1.00 95.81 259 HIS A CA 1
ATOM 1986 C C . HIS A 1 259 ? 23.161 13.888 -1.627 1.00 95.81 259 HIS A C 1
ATOM 1988 O O . HIS A 1 259 ? 23.474 14.276 -2.753 1.00 95.81 259 HIS A O 1
ATOM 1994 N N . GLY A 1 260 ? 23.992 14.042 -0.591 1.00 96.00 260 GLY A N 1
ATOM 1995 C CA . GLY A 1 260 ? 25.312 14.669 -0.714 1.00 96.00 260 GLY A CA 1
ATOM 1996 C C . GLY A 1 260 ? 26.272 13.930 -1.662 1.00 96.00 260 GLY A C 1
ATOM 1997 O O . GLY A 1 260 ? 27.116 14.563 -2.297 1.00 96.00 260 GLY A O 1
ATOM 1998 N N . LEU A 1 261 ? 26.147 12.604 -1.799 1.00 95.00 261 LEU A N 1
ATOM 1999 C CA . LEU A 1 261 ? 26.878 11.825 -2.807 1.00 95.00 261 LEU A CA 1
ATOM 2000 C C . LEU A 1 261 ? 26.324 12.060 -4.218 1.00 95.00 261 LEU A C 1
ATOM 2002 O O . LEU A 1 261 ? 27.119 12.231 -5.140 1.00 95.00 261 LEU A O 1
ATOM 2006 N N . VAL A 1 262 ? 24.999 12.118 -4.386 1.00 95.56 262 VAL A N 1
ATOM 2007 C CA . VAL A 1 262 ? 24.342 12.420 -5.672 1.00 95.56 262 VAL A CA 1
ATOM 2008 C C . VAL A 1 262 ? 24.807 13.770 -6.217 1.00 95.56 262 VAL A C 1
ATOM 2010 O O . VAL A 1 262 ? 25.131 13.868 -7.397 1.00 95.56 262 VAL A O 1
ATOM 2013 N N . MET A 1 263 ? 24.948 14.788 -5.362 1.00 94.31 263 MET A N 1
ATOM 2014 C CA . MET A 1 263 ? 25.419 16.122 -5.766 1.00 94.31 263 MET A CA 1
ATOM 2015 C C . MET A 1 263 ? 26.828 16.132 -6.383 1.00 94.31 263 MET A C 1
ATOM 2017 O O . MET A 1 263 ? 27.175 17.046 -7.135 1.00 94.31 263 MET A O 1
ATOM 2021 N N . LYS A 1 264 ? 27.634 15.098 -6.114 1.00 94.19 264 LYS A N 1
ATOM 2022 C CA . LYS A 1 264 ? 28.984 14.917 -6.673 1.00 94.19 264 LYS A CA 1
ATOM 2023 C C . LYS A 1 264 ? 28.996 14.130 -7.989 1.00 94.19 264 LYS A C 1
ATOM 2025 O O . LYS A 1 264 ? 30.068 13.917 -8.550 1.00 94.19 264 LYS A O 1
ATOM 2030 N N . LYS A 1 265 ? 27.842 13.660 -8.471 1.00 93.62 265 LYS A N 1
ATOM 2031 C CA . LYS A 1 265 ? 27.710 12.799 -9.655 1.00 93.62 265 LYS A CA 1
ATOM 2032 C C . LYS A 1 265 ? 27.118 13.563 -10.853 1.00 93.62 265 LYS A C 1
ATOM 2034 O O . LYS A 1 265 ? 26.419 14.559 -10.666 1.00 93.62 265 LYS A O 1
ATOM 2039 N N . PRO A 1 266 ? 27.373 13.115 -12.100 1.00 90.31 266 PRO A N 1
ATOM 2040 C CA . PRO A 1 266 ? 26.903 13.813 -13.305 1.00 90.31 266 PRO A CA 1
ATOM 2041 C C . PRO A 1 266 ? 25.374 13.822 -13.447 1.00 90.31 266 PRO A C 1
ATOM 2043 O O . PRO A 1 266 ? 24.819 14.727 -14.059 1.00 90.31 266 PRO A O 1
ATOM 2046 N N . PHE A 1 267 ? 24.682 12.857 -12.838 1.00 89.75 267 PHE A N 1
ATOM 2047 C CA . PHE A 1 267 ? 23.221 12.734 -12.845 1.00 89.75 267 PHE A CA 1
ATOM 2048 C C . PHE A 1 267 ? 22.533 13.491 -11.693 1.00 89.75 267 PHE A C 1
ATOM 2050 O O . PHE A 1 267 ? 21.397 13.189 -11.347 1.00 89.75 267 PHE A O 1
ATOM 2057 N N . ARG A 1 268 ? 23.188 14.484 -11.078 1.00 89.06 268 ARG A N 1
ATOM 2058 C CA . ARG A 1 268 ? 22.620 15.256 -9.953 1.00 89.06 268 ARG A CA 1
ATOM 2059 C C . ARG A 1 268 ? 21.287 15.962 -10.254 1.00 89.06 268 ARG A C 1
ATOM 2061 O O . ARG A 1 268 ? 20.526 16.207 -9.331 1.00 89.06 268 ARG A O 1
ATOM 2068 N N . PHE A 1 269 ? 21.012 16.267 -11.525 1.00 85.38 269 PHE A N 1
ATOM 2069 C CA . PHE A 1 269 ? 19.758 16.879 -11.993 1.00 85.38 269 PHE A CA 1
ATOM 2070 C C . PHE A 1 269 ? 18.895 15.915 -12.819 1.00 85.38 269 PHE A C 1
ATOM 2072 O O . PHE A 1 269 ? 17.989 16.349 -13.535 1.00 85.38 269 PHE A O 1
ATOM 2079 N N . ASP A 1 270 ? 19.196 14.615 -12.757 1.00 91.75 270 ASP A N 1
ATOM 2080 C CA . ASP A 1 270 ? 18.376 13.591 -13.389 1.00 91.75 270 ASP A CA 1
ATOM 2081 C C . ASP A 1 270 ? 16.972 13.579 -12.773 1.00 91.75 270 ASP A C 1
ATOM 2083 O O . ASP A 1 270 ? 16.806 13.584 -11.549 1.00 91.75 270 ASP A O 1
ATOM 2087 N N . THR A 1 271 ? 15.951 13.568 -13.631 1.00 93.62 271 THR A N 1
ATOM 2088 C CA . THR A 1 271 ? 14.559 13.698 -13.201 1.00 93.62 271 THR A CA 1
ATOM 2089 C C . THR A 1 271 ? 14.119 12.538 -12.314 1.00 93.62 271 THR A C 1
ATOM 2091 O O . THR A 1 271 ? 13.381 12.764 -11.355 1.00 93.62 271 THR A O 1
ATOM 2094 N N . MET A 1 272 ? 14.568 11.306 -12.584 1.00 94.50 272 MET A N 1
ATOM 2095 C CA . MET A 1 272 ? 14.192 10.138 -11.779 1.00 94.50 272 MET A CA 1
ATOM 2096 C C . MET A 1 272 ? 14.871 10.177 -10.410 1.00 94.50 272 MET A C 1
ATOM 2098 O O . MET A 1 272 ? 14.212 9.954 -9.393 1.00 94.50 272 MET A O 1
ATOM 2102 N N . VAL A 1 273 ? 16.159 10.536 -10.367 1.00 95.38 273 VAL A N 1
ATOM 2103 C CA . VAL A 1 273 ? 16.895 10.709 -9.105 1.00 95.38 273 VAL A CA 1
ATOM 2104 C C . VAL A 1 273 ? 16.255 11.812 -8.259 1.00 95.38 273 VAL A C 1
ATOM 2106 O O . VAL A 1 273 ? 15.934 11.572 -7.094 1.00 95.38 273 VAL A O 1
ATOM 2109 N N . GLY A 1 274 ? 15.984 12.982 -8.841 1.00 95.81 274 GLY A N 1
ATOM 2110 C CA . GLY A 1 274 ? 15.326 14.091 -8.147 1.00 95.81 274 GLY A CA 1
ATOM 2111 C C . GLY A 1 274 ? 13.928 13.728 -7.633 1.00 95.81 274 GLY A C 1
ATOM 2112 O O . GLY A 1 274 ? 13.612 13.976 -6.473 1.00 95.81 274 GLY A O 1
ATOM 2113 N N . THR A 1 275 ? 13.125 13.032 -8.443 1.00 96.69 275 THR A N 1
ATOM 2114 C CA . THR A 1 275 ? 11.797 12.535 -8.038 1.00 96.69 275 THR A CA 1
ATOM 2115 C C . THR A 1 275 ? 11.890 11.559 -6.856 1.00 96.69 275 THR A C 1
ATOM 2117 O O . THR A 1 275 ? 11.119 11.676 -5.904 1.00 96.69 275 THR A O 1
ATOM 2120 N N . SER A 1 276 ? 12.867 10.641 -6.862 1.00 96.56 276 SER A N 1
ATOM 2121 C CA . SER A 1 276 ? 13.089 9.710 -5.742 1.00 96.56 276 SER A CA 1
ATOM 2122 C C . SER A 1 276 ? 13.513 10.424 -4.450 1.00 96.56 276 SER A C 1
ATOM 2124 O O . SER A 1 276 ? 13.078 10.051 -3.361 1.00 96.56 276 SER A O 1
ATOM 2126 N N . LEU A 1 277 ? 14.312 11.492 -4.562 1.00 97.31 277 LEU A N 1
ATOM 2127 C CA . LEU A 1 277 ? 14.724 12.323 -3.429 1.00 97.31 277 LEU A CA 1
ATOM 2128 C C . LEU A 1 277 ? 13.545 13.115 -2.849 1.00 97.31 277 LEU A C 1
ATOM 2130 O O . LEU A 1 277 ? 13.425 13.190 -1.626 1.00 97.31 277 LEU A O 1
ATOM 2134 N N . ILE A 1 278 ? 12.660 13.657 -3.696 1.00 97.19 278 ILE A N 1
ATOM 2135 C CA . ILE A 1 278 ? 11.423 14.330 -3.265 1.00 97.19 278 ILE A CA 1
ATOM 2136 C C . ILE A 1 278 ? 10.547 13.369 -2.452 1.00 97.19 278 ILE A C 1
ATOM 2138 O O . ILE A 1 278 ? 10.130 13.730 -1.350 1.00 97.19 278 ILE A O 1
ATOM 2142 N N . ASP A 1 279 ? 10.297 12.152 -2.958 1.00 96.38 279 ASP A N 1
ATOM 2143 C CA . ASP A 1 279 ? 9.519 11.116 -2.252 1.00 96.38 279 ASP A CA 1
ATOM 2144 C C . ASP A 1 279 ? 10.157 10.754 -0.903 1.00 96.38 279 ASP A C 1
ATOM 2146 O O . ASP A 1 279 ? 9.481 10.742 0.127 1.00 96.38 279 ASP A O 1
ATOM 2150 N N . MET A 1 280 ? 11.476 10.541 -0.883 1.00 96.69 280 MET A N 1
ATOM 2151 C CA . MET A 1 280 ? 12.207 10.209 0.339 1.00 96.69 280 MET A CA 1
ATOM 2152 C C . MET A 1 280 ? 12.106 11.308 1.394 1.00 96.69 280 MET A C 1
ATOM 2154 O O . MET A 1 280 ? 11.737 11.020 2.536 1.00 96.69 280 MET A O 1
ATOM 2158 N N . TYR A 1 281 ? 12.403 12.560 1.035 1.00 97.94 281 TYR A N 1
ATOM 2159 C CA . TYR A 1 281 ? 12.337 13.672 1.985 1.00 97.94 281 TYR A CA 1
ATOM 2160 C C . TYR A 1 281 ? 10.913 13.897 2.485 1.00 97.94 281 TYR A C 1
ATOM 2162 O O . TYR A 1 281 ? 10.711 14.165 3.671 1.00 97.94 281 TYR A O 1
ATOM 2170 N N . SER A 1 282 ? 9.931 13.712 1.604 1.00 96.12 282 SER A N 1
ATOM 2171 C CA . SER A 1 282 ? 8.518 13.845 1.934 1.00 96.12 282 SER A CA 1
ATOM 2172 C C . SER A 1 282 ? 8.062 12.776 2.933 1.00 96.12 282 SER A C 1
ATOM 2174 O O . SER A 1 282 ? 7.430 13.120 3.931 1.00 96.12 282 SER A O 1
ATOM 2176 N N . LYS A 1 283 ? 8.442 11.503 2.740 1.00 94.94 283 LYS A N 1
ATOM 2177 C CA . LYS A 1 283 ? 8.180 10.411 3.700 1.00 94.94 283 LYS A CA 1
ATOM 2178 C C . LYS A 1 283 ? 8.932 10.586 5.020 1.00 94.94 283 LYS A C 1
ATOM 2180 O O . LYS A 1 283 ? 8.392 10.263 6.071 1.00 94.94 283 LYS A O 1
ATOM 2185 N N . CYS A 1 284 ? 10.130 11.170 4.993 1.00 95.06 284 CYS A N 1
ATOM 2186 C CA . CYS A 1 284 ? 10.914 11.497 6.191 1.00 95.06 284 CYS A CA 1
ATOM 2187 C C . CYS A 1 284 ? 10.454 12.776 6.919 1.00 95.06 284 CYS A C 1
ATOM 2189 O O . CYS A 1 284 ? 11.192 13.293 7.758 1.00 95.06 284 CYS A O 1
ATOM 2191 N N . ARG A 1 285 ? 9.267 13.304 6.600 1.00 94.12 285 ARG A N 1
ATOM 2192 C CA . ARG A 1 285 ? 8.683 14.503 7.219 1.00 94.12 285 ARG A CA 1
ATOM 2193 C C . ARG A 1 285 ? 9.498 15.798 7.055 1.00 94.12 285 ARG A C 1
ATOM 2195 O O . ARG A 1 285 ? 9.400 16.698 7.880 1.00 94.12 285 ARG A O 1
ATOM 2202 N N . CYS A 1 286 ? 10.308 15.906 5.997 1.00 95.19 286 CYS A N 1
ATOM 2203 C CA . CYS A 1 286 ? 11.174 17.060 5.724 1.00 95.19 286 CYS A CA 1
ATOM 2204 C C . CYS A 1 286 ? 10.796 17.719 4.389 1.00 95.19 286 CYS A C 1
ATOM 2206 O O . CYS A 1 286 ? 11.515 17.622 3.387 1.00 95.19 286 CYS A O 1
ATOM 2208 N N . TRP A 1 287 ? 9.627 18.360 4.367 1.00 95.31 287 TRP A N 1
ATOM 2209 C CA . TRP A 1 287 ? 9.041 18.923 3.150 1.00 95.31 287 TRP A CA 1
ATOM 2210 C C . TRP A 1 287 ? 9.867 20.081 2.573 1.00 95.31 287 TRP A C 1
ATOM 2212 O O . TRP A 1 287 ? 9.900 20.233 1.356 1.00 95.31 287 TRP A O 1
ATOM 2222 N N . GLU A 1 288 ? 10.603 20.842 3.391 1.00 96.69 288 GLU A N 1
ATOM 2223 C CA . GLU A 1 288 ? 11.447 21.943 2.911 1.00 96.69 288 GLU A CA 1
ATOM 2224 C C . GLU A 1 288 ? 12.583 21.423 2.027 1.00 96.69 288 GLU A C 1
ATOM 2226 O O . GLU A 1 288 ? 12.881 21.998 0.982 1.00 96.69 288 GLU A O 1
ATOM 2231 N N . SER A 1 289 ? 13.194 20.294 2.412 1.00 96.50 289 SER A N 1
ATOM 2232 C CA . SER A 1 289 ? 14.228 19.645 1.596 1.00 96.50 289 SER A CA 1
ATOM 2233 C C . SER A 1 289 ? 13.636 19.041 0.324 1.00 96.50 289 SER A C 1
ATOM 2235 O O . SER A 1 289 ? 14.248 19.143 -0.737 1.00 96.50 289 SER A O 1
ATOM 2237 N N . ALA A 1 290 ? 12.432 18.459 0.401 1.00 96.75 290 ALA A N 1
ATOM 2238 C CA . ALA A 1 290 ? 11.725 17.958 -0.777 1.00 96.75 290 ALA A CA 1
ATOM 2239 C C . ALA A 1 290 ? 11.410 19.092 -1.770 1.00 96.75 290 ALA A C 1
ATOM 2241 O O . ALA A 1 290 ? 11.679 18.967 -2.965 1.00 96.75 290 ALA A O 1
ATOM 2242 N N . TYR A 1 291 ? 10.903 20.224 -1.273 1.00 96.62 291 TYR A N 1
ATOM 2243 C CA . TYR A 1 291 ? 10.649 21.413 -2.082 1.00 96.62 291 TYR A CA 1
ATOM 2244 C C . TYR A 1 291 ? 11.947 21.986 -2.657 1.00 96.62 291 TYR A C 1
ATOM 2246 O O . TYR A 1 291 ? 11.994 22.308 -3.839 1.00 96.62 291 TYR A O 1
ATOM 2254 N N . GLY A 1 292 ? 13.022 22.036 -1.863 1.00 95.94 292 GLY A N 1
ATOM 2255 C CA . GLY A 1 292 ? 14.354 22.449 -2.310 1.00 95.94 292 GLY A CA 1
ATOM 2256 C C . GLY A 1 292 ? 14.827 21.649 -3.525 1.00 95.94 292 GLY A C 1
ATOM 2257 O O . GLY A 1 292 ? 15.081 22.234 -4.577 1.00 95.94 292 GLY A O 1
ATOM 2258 N N . VAL A 1 293 ? 14.812 20.314 -3.440 1.00 96.06 293 VAL A N 1
ATOM 2259 C CA . VAL A 1 293 ? 15.152 19.434 -4.576 1.00 96.06 293 VAL A CA 1
ATOM 2260 C C . VAL A 1 293 ? 14.260 19.728 -5.785 1.00 96.06 293 VAL A C 1
ATOM 2262 O O . VAL A 1 293 ? 14.758 19.907 -6.895 1.00 96.06 293 VAL A O 1
ATOM 2265 N N . PHE A 1 294 ? 12.946 19.859 -5.584 1.00 95.75 294 PHE A N 1
ATOM 2266 C CA . PHE A 1 294 ? 12.024 20.204 -6.666 1.00 95.75 294 PHE A CA 1
ATOM 2267 C C . PHE A 1 294 ? 12.378 21.548 -7.326 1.00 95.75 294 PHE A C 1
ATOM 2269 O O . PHE A 1 294 ? 12.375 21.662 -8.558 1.00 95.75 294 PHE A O 1
ATOM 2276 N N . THR A 1 295 ? 12.746 22.565 -6.540 1.00 93.69 295 THR A N 1
ATOM 2277 C CA . THR A 1 295 ? 13.160 23.876 -7.060 1.00 93.69 295 THR A CA 1
ATOM 2278 C C . THR A 1 295 ? 14.467 23.811 -7.853 1.00 93.69 295 THR A C 1
ATOM 2280 O O . THR A 1 295 ? 14.560 24.452 -8.901 1.00 93.69 295 THR A O 1
ATOM 2283 N N . GLU A 1 296 ? 15.418 22.976 -7.438 1.00 91.69 296 GLU A N 1
ATOM 2284 C CA . GLU A 1 296 ? 16.700 22.766 -8.122 1.00 91.69 296 GLU A CA 1
ATOM 2285 C C . GLU A 1 296 ? 16.550 22.033 -9.463 1.00 91.69 296 GLU A C 1
ATOM 2287 O O . GLU A 1 296 ? 17.297 22.309 -10.398 1.00 91.69 296 GLU A O 1
ATOM 2292 N N . MET A 1 297 ? 15.531 21.178 -9.621 1.00 91.69 297 MET A N 1
ATOM 2293 C CA . MET A 1 297 ? 15.231 20.450 -10.870 1.00 91.69 297 MET A CA 1
ATOM 2294 C C . MET A 1 297 ? 14.707 21.337 -12.024 1.00 91.69 297 MET A C 1
ATOM 2296 O O . MET A 1 297 ? 14.123 20.838 -12.989 1.00 91.69 297 MET A O 1
ATOM 2300 N N . LYS A 1 298 ? 14.839 22.666 -11.946 1.00 86.31 298 LYS A N 1
ATOM 2301 C CA . LYS A 1 298 ? 14.276 23.596 -12.939 1.00 86.31 298 LYS A CA 1
ATOM 2302 C C . LYS A 1 298 ? 14.763 23.255 -14.358 1.00 86.31 298 LYS A C 1
ATOM 2304 O O . LYS A 1 298 ? 15.959 23.209 -14.616 1.00 86.31 298 LYS A O 1
ATOM 2309 N N . GLY A 1 299 ? 13.821 23.058 -15.283 1.00 84.62 299 GLY A N 1
ATOM 2310 C CA . GLY A 1 299 ? 14.094 22.725 -16.688 1.00 84.62 299 GLY A CA 1
ATOM 2311 C C . GLY A 1 299 ? 14.106 21.227 -17.022 1.00 84.62 299 GLY A C 1
ATOM 2312 O O . GLY A 1 299 ? 14.021 20.890 -18.198 1.00 84.62 299 GLY A O 1
ATOM 2313 N N . THR A 1 300 ? 14.145 20.330 -16.028 1.00 87.88 300 THR A N 1
ATOM 2314 C CA . THR A 1 300 ? 14.068 18.866 -16.237 1.00 87.88 300 THR A CA 1
ATOM 2315 C C . THR A 1 300 ? 12.830 18.225 -15.599 1.00 87.88 300 THR A C 1
ATOM 2317 O O . THR A 1 300 ? 12.666 17.003 -15.638 1.00 87.88 300 THR A O 1
ATOM 2320 N N . ARG A 1 301 ? 11.931 19.032 -15.020 1.00 92.69 301 ARG A N 1
ATOM 2321 C CA . ARG A 1 301 ? 10.680 18.569 -14.400 1.00 92.69 301 ARG A CA 1
ATOM 2322 C C . ARG A 1 301 ? 9.723 17.996 -15.439 1.00 92.69 301 ARG A C 1
ATOM 2324 O O . ARG A 1 301 ? 9.552 18.542 -16.523 1.00 92.69 301 ARG A O 1
ATOM 2331 N N . ASN A 1 302 ? 9.041 16.931 -15.052 1.00 92.81 302 ASN A N 1
ATOM 2332 C CA . ASN A 1 302 ? 7.922 16.342 -15.778 1.00 92.81 302 ASN A CA 1
ATOM 2333 C C . ASN A 1 302 ? 6.723 16.161 -14.833 1.00 92.81 302 ASN A C 1
ATOM 2335 O O . ASN A 1 302 ? 6.841 16.376 -13.624 1.00 92.81 302 ASN A O 1
ATOM 2339 N N . LEU A 1 303 ? 5.580 15.726 -15.365 1.00 94.31 303 LEU A N 1
ATOM 2340 C CA . LEU A 1 303 ? 4.366 15.509 -14.570 1.00 94.31 303 LEU A CA 1
ATOM 2341 C C . LEU A 1 303 ? 4.598 14.582 -13.362 1.00 94.31 303 LEU A C 1
ATOM 2343 O O . LEU A 1 303 ? 4.048 14.824 -12.295 1.00 94.31 303 LEU A O 1
ATOM 2347 N N . ILE A 1 304 ? 5.481 13.582 -13.485 1.00 94.44 304 ILE A N 1
ATOM 2348 C CA . ILE A 1 304 ? 5.826 12.669 -12.385 1.00 94.44 304 ILE A CA 1
ATOM 2349 C C . ILE A 1 304 ? 6.482 13.436 -11.227 1.00 94.44 304 ILE A C 1
ATOM 2351 O O . ILE A 1 304 ? 6.043 13.310 -10.088 1.00 94.44 304 ILE A O 1
ATOM 2355 N N . SER A 1 305 ? 7.482 14.279 -11.507 1.00 94.69 305 SER A N 1
ATOM 2356 C CA . SER A 1 305 ? 8.138 15.095 -10.474 1.00 94.69 305 SER A CA 1
ATOM 2357 C C . SER A 1 305 ? 7.183 16.091 -9.799 1.00 94.69 305 SER A C 1
ATOM 2359 O O . SER A 1 305 ? 7.284 16.313 -8.592 1.00 94.69 305 SER A O 1
ATOM 2361 N N . TRP A 1 306 ? 6.215 16.638 -10.548 1.00 96.25 306 TRP A N 1
ATOM 2362 C CA . TRP A 1 306 ? 5.148 17.480 -9.999 1.00 96.25 306 TRP A CA 1
ATOM 2363 C C . TRP A 1 306 ? 4.196 16.684 -9.098 1.00 96.25 306 TRP A C 1
ATOM 2365 O O . TRP A 1 306 ? 3.915 17.105 -7.979 1.00 96.25 306 TRP A O 1
ATOM 2375 N N . ASN A 1 307 ? 3.760 15.501 -9.537 1.00 95.81 307 ASN A N 1
ATOM 2376 C CA . ASN A 1 307 ? 2.914 14.610 -8.742 1.00 95.81 307 ASN A CA 1
ATOM 2377 C C . ASN A 1 307 ? 3.604 14.212 -7.427 1.00 95.81 307 ASN A C 1
ATOM 2379 O O . ASN A 1 307 ? 2.973 14.240 -6.370 1.00 95.81 307 ASN A O 1
ATOM 2383 N N . SER A 1 308 ? 4.906 13.910 -7.466 1.00 95.62 308 SER A N 1
ATOM 2384 C CA . SER A 1 308 ? 5.685 13.582 -6.268 1.00 95.62 308 SER A CA 1
ATOM 2385 C C . SER A 1 308 ? 5.775 14.742 -5.279 1.00 95.62 308 SER A C 1
ATOM 2387 O O . SER A 1 308 ? 5.600 14.508 -4.085 1.00 95.62 308 SER A O 1
ATOM 2389 N N . VAL A 1 309 ? 6.004 15.984 -5.730 1.00 96.88 309 VAL A N 1
ATOM 2390 C CA . VAL A 1 309 ? 6.048 17.128 -4.802 1.00 96.88 309 VAL A CA 1
ATOM 2391 C C . VAL A 1 309 ? 4.657 17.475 -4.267 1.00 96.88 309 VAL A C 1
ATOM 2393 O O . VAL A 1 309 ? 4.534 17.712 -3.071 1.00 96.88 309 VAL A O 1
ATOM 2396 N N . ILE A 1 310 ? 3.600 17.418 -5.088 1.00 97.00 310 ILE A N 1
ATOM 2397 C CA . ILE A 1 310 ? 2.215 17.670 -4.649 1.00 97.00 310 ILE A CA 1
ATOM 2398 C C . ILE A 1 310 ? 1.808 16.642 -3.587 1.00 97.00 310 ILE A C 1
ATOM 2400 O O . ILE A 1 310 ? 1.381 17.015 -2.495 1.00 97.00 310 ILE A O 1
ATOM 2404 N N . SER A 1 311 ? 2.007 15.349 -3.863 1.00 95.50 311 SER A N 1
ATOM 2405 C CA . SER A 1 311 ? 1.756 14.288 -2.882 1.00 95.50 311 SER A CA 1
ATOM 2406 C C . SER A 1 311 ? 2.619 14.461 -1.630 1.00 95.50 311 SER A C 1
ATOM 2408 O O . SER A 1 311 ? 2.146 14.221 -0.520 1.00 95.50 311 SER A O 1
ATOM 2410 N N . GLY A 1 312 ? 3.874 14.880 -1.794 1.00 95.50 312 GLY A N 1
ATOM 2411 C CA . GLY A 1 312 ? 4.792 15.125 -0.692 1.00 95.50 312 GLY A CA 1
ATOM 2412 C C . GLY A 1 312 ? 4.341 16.252 0.236 1.00 95.50 312 GLY A C 1
ATOM 2413 O O . GLY A 1 312 ? 4.399 16.100 1.457 1.00 95.50 312 GLY A O 1
ATOM 2414 N N . MET A 1 313 ? 3.826 17.347 -0.326 1.00 96.94 313 MET A N 1
ATOM 2415 C CA . MET A 1 313 ? 3.242 18.452 0.438 1.00 96.94 313 MET A CA 1
ATOM 2416 C C . MET A 1 313 ? 1.979 18.015 1.187 1.00 96.94 313 MET A C 1
ATOM 2418 O O . MET A 1 313 ? 1.858 18.303 2.378 1.00 96.94 313 MET A O 1
ATOM 2422 N N . MET A 1 314 ? 1.092 17.244 0.542 1.00 94.81 314 MET A N 1
ATOM 2423 C CA . MET A 1 314 ? -0.122 16.719 1.183 1.00 94.81 314 MET A CA 1
ATOM 2424 C C . MET A 1 314 ? 0.195 15.835 2.394 1.00 94.81 314 MET A C 1
ATOM 2426 O O . MET A 1 314 ? -0.371 16.042 3.466 1.00 94.81 314 MET A O 1
ATOM 2430 N N . ILE A 1 315 ? 1.143 14.898 2.262 1.00 92.06 315 ILE A N 1
ATOM 2431 C CA . ILE A 1 315 ? 1.554 14.009 3.365 1.00 92.06 315 ILE A CA 1
ATOM 2432 C C . ILE A 1 315 ? 2.096 14.818 4.550 1.00 92.06 315 ILE A C 1
ATOM 2434 O O . ILE A 1 315 ? 1.882 14.439 5.699 1.00 92.06 315 ILE A O 1
ATOM 2438 N N . ASN A 1 316 ? 2.771 15.938 4.292 1.00 93.00 316 ASN A N 1
ATOM 2439 C CA . ASN A 1 316 ? 3.350 16.812 5.316 1.00 93.00 316 ASN A CA 1
ATOM 2440 C C . ASN A 1 316 ? 2.394 17.889 5.848 1.00 93.00 316 ASN A C 1
ATOM 2442 O O . ASN A 1 316 ? 2.828 18.785 6.569 1.00 93.00 316 ASN A O 1
ATOM 2446 N N . GLY A 1 317 ? 1.107 17.819 5.497 1.00 91.69 317 GLY A N 1
ATOM 2447 C CA . GLY A 1 317 ? 0.093 18.778 5.937 1.00 91.69 317 GLY A CA 1
ATOM 2448 C C . GLY A 1 317 ? 0.186 20.156 5.270 1.00 91.69 317 GLY A C 1
ATOM 2449 O O . GLY A 1 317 ? -0.626 21.021 5.586 1.00 91.69 317 GLY A O 1
ATOM 2450 N N . GLN A 1 318 ? 1.105 20.358 4.318 1.00 95.25 318 GLN A N 1
ATOM 2451 C CA . GLN A 1 318 ? 1.303 21.604 3.559 1.00 95.25 318 GLN A CA 1
ATOM 2452 C C . GLN A 1 318 ? 0.330 21.689 2.372 1.00 95.25 318 GLN A C 1
ATOM 2454 O O . GLN A 1 318 ? 0.714 21.827 1.209 1.00 95.25 318 GLN A O 1
ATOM 2459 N N . HIS A 1 319 ? -0.955 21.524 2.656 1.00 94.31 319 HIS A N 1
ATOM 2460 C CA . HIS A 1 319 ? -1.999 21.372 1.651 1.00 94.31 319 HIS A CA 1
ATOM 2461 C C . HIS A 1 319 ? -2.266 22.667 0.865 1.00 94.31 319 HIS A C 1
ATOM 2463 O O . HIS A 1 319 ? -2.600 22.592 -0.314 1.00 94.31 319 HIS A O 1
ATOM 2469 N N . GLU A 1 320 ? -2.045 23.849 1.448 1.00 94.69 320 GLU A N 1
ATOM 2470 C CA . GLU A 1 320 ? -2.121 25.127 0.730 1.00 94.69 320 GLU A CA 1
ATOM 2471 C C . GLU A 1 320 ? -1.058 25.212 -0.374 1.00 94.69 320 GLU A C 1
ATOM 2473 O O . GLU A 1 320 ? -1.372 25.541 -1.519 1.00 94.69 320 GLU A O 1
ATOM 2478 N N . VAL A 1 321 ? 0.184 24.830 -0.055 1.00 96.00 321 VAL A N 1
ATOM 2479 C CA . VAL A 1 321 ? 1.294 24.778 -1.021 1.00 96.00 321 VAL A CA 1
ATOM 2480 C C . VAL A 1 321 ? 1.029 23.714 -2.088 1.00 96.00 321 VAL A C 1
ATOM 2482 O O . VAL A 1 321 ? 1.308 23.931 -3.266 1.00 96.00 321 VAL A O 1
ATOM 2485 N N . ALA A 1 322 ? 0.454 22.569 -1.708 1.00 96.88 322 ALA A N 1
ATOM 2486 C CA . ALA A 1 322 ? 0.073 21.524 -2.657 1.00 96.88 322 ALA A CA 1
ATOM 2487 C C . ALA A 1 322 ? -0.961 22.021 -3.684 1.00 96.88 322 ALA A C 1
ATOM 2489 O O . ALA A 1 322 ? -0.829 21.733 -4.874 1.00 96.88 322 ALA A O 1
ATOM 2490 N N . VAL A 1 323 ? -1.961 22.790 -3.237 1.00 96.44 323 VAL A N 1
ATOM 2491 C CA . VAL A 1 323 ? -2.962 23.405 -4.120 1.00 96.44 323 VAL A CA 1
ATOM 2492 C C . VAL A 1 323 ? -2.327 24.473 -5.008 1.00 96.44 323 VAL A C 1
ATOM 2494 O O . VAL A 1 323 ? -2.594 24.481 -6.205 1.00 96.44 323 VAL A O 1
ATOM 2497 N N . GLU A 1 324 ? -1.439 25.322 -4.481 1.00 95.94 324 GLU A N 1
ATOM 2498 C CA . GLU A 1 324 ? -0.703 26.292 -5.307 1.00 95.94 324 GLU A CA 1
ATOM 2499 C C . GLU A 1 324 ? 0.091 25.590 -6.421 1.00 95.94 324 GLU A C 1
ATOM 2501 O O . GLU A 1 324 ? 0.027 25.982 -7.587 1.00 95.94 324 GLU A O 1
ATOM 2506 N N . LEU A 1 325 ? 0.811 24.517 -6.082 1.00 95.75 325 LEU A N 1
ATOM 2507 C CA . LEU A 1 325 ? 1.566 23.724 -7.052 1.00 95.75 325 LEU A CA 1
ATOM 2508 C C . LEU A 1 325 ? 0.658 23.071 -8.096 1.00 95.75 325 LEU A C 1
ATOM 2510 O O . LEU A 1 325 ? 1.026 23.015 -9.267 1.00 95.75 325 LEU A O 1
ATOM 2514 N N . PHE A 1 326 ? -0.526 22.614 -7.696 1.00 96.25 326 PHE A N 1
ATOM 2515 C CA . PHE A 1 326 ? -1.508 22.057 -8.616 1.00 96.25 326 PHE A CA 1
ATOM 2516 C C . PHE A 1 326 ? -2.011 23.095 -9.626 1.00 96.25 326 PHE A C 1
ATOM 2518 O O . PHE A 1 326 ? -1.977 22.836 -10.826 1.00 96.25 326 PHE A O 1
ATOM 2525 N N . GLU A 1 327 ? -2.420 24.282 -9.170 1.00 94.94 327 GLU A N 1
ATOM 2526 C CA . GLU A 1 327 ? -2.923 25.340 -10.062 1.00 94.94 327 GLU A CA 1
ATOM 2527 C C . GLU A 1 327 ? -1.830 25.867 -11.013 1.00 94.94 327 GLU A C 1
ATOM 2529 O O . GLU A 1 327 ? -2.118 26.387 -12.090 1.00 94.94 327 GLU A O 1
ATOM 2534 N N . ARG A 1 328 ? -0.551 25.694 -10.657 1.00 94.75 328 ARG A N 1
ATOM 2535 C CA . ARG A 1 328 ? 0.590 26.069 -11.505 1.00 94.75 328 ARG A CA 1
ATOM 2536 C C . ARG A 1 328 ? 0.878 25.086 -12.644 1.00 94.75 328 ARG A C 1
ATOM 2538 O O . ARG A 1 328 ? 1.602 25.469 -13.563 1.00 94.75 328 ARG A O 1
ATOM 2545 N N . LEU A 1 329 ? 0.319 23.873 -12.643 1.00 93.62 329 LEU A N 1
ATOM 2546 C CA . LEU A 1 329 ? 0.582 22.864 -13.683 1.00 93.62 329 LEU A CA 1
ATOM 2547 C C . LEU A 1 329 ? 0.241 23.357 -15.096 1.00 93.62 329 LEU A C 1
ATOM 2549 O O . LEU A 1 329 ? 1.069 23.235 -16.001 1.00 93.62 329 LEU A O 1
ATOM 2553 N N . ASP A 1 330 ? -0.924 23.987 -15.265 1.00 89.06 330 ASP A N 1
ATOM 2554 C CA . ASP A 1 330 ? -1.364 24.501 -16.568 1.00 89.06 330 ASP A CA 1
ATOM 2555 C C . ASP A 1 330 ? -0.423 25.597 -17.092 1.00 89.06 330 ASP A C 1
ATOM 2557 O O . ASP A 1 330 ? -0.115 25.640 -18.285 1.00 89.06 330 ASP A O 1
ATOM 2561 N N . SER A 1 331 ? 0.103 26.445 -16.198 1.00 90.00 331 SER A N 1
ATOM 2562 C CA . SER A 1 331 ? 1.072 27.494 -16.559 1.00 90.00 331 SER A CA 1
ATOM 2563 C C . SER A 1 331 ? 2.421 26.939 -17.030 1.00 90.00 331 SER A C 1
ATOM 2565 O O . SER A 1 331 ? 3.140 27.600 -17.776 1.00 90.00 331 SER A O 1
ATOM 2567 N N . GLU A 1 332 ? 2.737 25.701 -16.651 1.00 88.75 332 GLU A N 1
ATOM 2568 C CA . GLU A 1 332 ? 3.936 24.963 -17.059 1.00 88.75 332 GLU A CA 1
ATOM 2569 C C . GLU A 1 332 ? 3.662 24.063 -18.282 1.00 88.75 332 GLU A C 1
ATOM 2571 O O . GLU A 1 332 ? 4.520 23.285 -18.699 1.00 88.75 332 GLU A O 1
ATOM 2576 N N . GLY A 1 333 ? 2.465 24.159 -18.878 1.00 89.38 333 GLY A N 1
ATOM 2577 C CA . GLY A 1 333 ? 2.056 23.365 -20.038 1.00 89.38 333 GLY A CA 1
ATOM 2578 C C . GLY A 1 333 ? 1.798 21.889 -19.723 1.00 89.38 333 GLY A C 1
ATOM 2579 O O . GLY A 1 333 ? 1.770 21.062 -20.637 1.00 89.38 333 GLY A O 1
ATOM 2580 N N . LEU A 1 334 ? 1.620 21.542 -18.445 1.00 92.81 334 LEU A N 1
ATOM 2581 C CA . LEU A 1 334 ? 1.354 20.184 -17.983 1.00 92.81 334 LEU A CA 1
ATOM 2582 C C . LEU A 1 334 ? -0.121 20.044 -17.618 1.00 92.81 334 LEU A C 1
ATOM 2584 O O . LEU A 1 334 ? -0.637 20.797 -16.802 1.00 92.81 334 LEU A O 1
ATOM 2588 N N . LYS A 1 335 ? -0.795 19.040 -18.181 1.00 91.88 335 LYS A N 1
ATOM 2589 C CA . LYS A 1 335 ? -2.175 18.726 -17.802 1.00 91.88 335 LYS A CA 1
ATOM 2590 C C . LYS A 1 335 ? -2.190 17.738 -16.633 1.00 91.88 335 LYS A C 1
ATOM 2592 O O . LYS A 1 335 ? -1.522 16.707 -16.748 1.00 91.88 335 LYS A O 1
ATOM 2597 N N . PRO A 1 336 ? -2.956 18.002 -15.559 1.00 93.88 336 PRO A N 1
ATOM 2598 C CA . PRO A 1 336 ? -3.151 17.048 -14.472 1.00 93.88 336 PRO A CA 1
ATOM 2599 C C . PRO A 1 336 ? -3.684 15.703 -14.980 1.00 93.88 336 PRO A C 1
ATOM 2601 O O . PRO A 1 336 ? -4.686 15.658 -15.699 1.00 93.88 336 PRO A O 1
ATOM 2604 N N . ASP A 1 337 ? -3.035 14.607 -14.588 1.00 91.62 337 ASP A N 1
ATOM 2605 C CA . ASP A 1 337 ? -3.507 13.249 -14.865 1.00 91.62 337 ASP A CA 1
ATOM 2606 C C . ASP A 1 337 ? -4.278 12.674 -13.668 1.00 91.62 337 ASP A C 1
ATOM 2608 O O . ASP A 1 337 ? -4.436 13.317 -12.627 1.00 91.62 337 ASP A O 1
ATOM 2612 N N . SER A 1 338 ? -4.773 11.438 -13.800 1.00 91.00 338 SER A N 1
ATOM 2613 C CA . SER A 1 338 ? -5.472 10.760 -12.700 1.00 91.00 338 SER A CA 1
ATOM 2614 C C . SER A 1 338 ? -4.625 10.730 -11.422 1.00 91.00 338 SER A C 1
ATOM 2616 O O . SER A 1 338 ? -5.157 10.951 -10.338 1.00 91.00 338 SER A O 1
ATOM 2618 N N . ALA A 1 339 ? -3.306 10.519 -11.514 1.00 91.44 339 ALA A N 1
ATOM 2619 C CA . ALA A 1 339 ? -2.437 10.484 -10.341 1.00 91.44 339 ALA A CA 1
ATOM 2620 C C . ALA A 1 339 ? -2.307 11.863 -9.666 1.00 91.44 339 ALA A C 1
ATOM 2622 O O . ALA A 1 339 ? -2.290 11.926 -8.433 1.00 91.44 339 ALA A O 1
ATOM 2623 N N . THR A 1 340 ? -2.288 12.955 -10.437 1.00 93.62 340 THR A N 1
ATOM 2624 C CA . THR A 1 340 ? -2.293 14.326 -9.908 1.00 93.62 340 THR A CA 1
ATOM 2625 C C . THR A 1 340 ? -3.545 14.593 -9.070 1.00 93.62 340 THR A C 1
ATOM 2627 O O . THR A 1 340 ? -3.435 14.975 -7.903 1.00 93.62 340 THR A O 1
ATOM 2630 N N . TRP A 1 341 ? -4.735 14.335 -9.627 1.00 95.25 341 TRP A N 1
ATOM 2631 C CA . TRP A 1 341 ? -6.008 14.531 -8.918 1.00 95.25 341 TRP A CA 1
ATOM 2632 C C . TRP A 1 341 ? -6.106 13.642 -7.676 1.00 95.25 341 TRP A C 1
ATOM 2634 O O . TRP A 1 341 ? -6.435 14.124 -6.592 1.00 95.25 341 TRP A O 1
ATOM 2644 N N . ASN A 1 342 ? -5.741 12.361 -7.807 1.00 94.12 342 ASN A N 1
ATOM 2645 C CA . ASN A 1 342 ? -5.773 11.408 -6.697 1.00 94.12 342 ASN A CA 1
ATOM 2646 C C . ASN A 1 342 ? -4.856 11.832 -5.541 1.00 94.12 342 ASN A C 1
ATOM 2648 O O . ASN A 1 342 ? -5.185 11.550 -4.393 1.00 94.12 342 ASN A O 1
ATOM 2652 N N . SER A 1 343 ? -3.731 12.503 -5.818 1.00 94.00 343 SER A N 1
ATOM 2653 C CA . SER A 1 343 ? -2.810 12.983 -4.777 1.00 94.00 343 SER A CA 1
ATOM 2654 C C . SER A 1 343 ? -3.468 14.033 -3.878 1.00 94.00 343 SER A C 1
ATOM 2656 O O . SER A 1 343 ? -3.346 13.953 -2.657 1.00 94.00 343 SER A O 1
ATOM 2658 N N . LEU A 1 344 ? -4.220 14.974 -4.463 1.00 95.62 344 LEU A N 1
ATOM 2659 C CA . LEU A 1 344 ? -4.976 15.968 -3.697 1.00 95.62 344 LEU A CA 1
ATOM 2660 C C . LEU A 1 344 ? -6.185 15.349 -3.001 1.00 95.62 344 LEU A C 1
ATOM 2662 O O . LEU A 1 344 ? -6.358 15.554 -1.805 1.00 95.62 344 LEU A O 1
ATOM 2666 N N . ILE A 1 345 ? -6.993 14.563 -3.719 1.00 95.38 345 ILE A N 1
ATOM 2667 C CA . ILE A 1 345 ? -8.210 13.953 -3.166 1.00 95.38 345 ILE A CA 1
ATOM 2668 C C . ILE A 1 345 ? -7.857 13.042 -1.987 1.00 95.38 345 ILE A C 1
ATOM 2670 O O . ILE A 1 345 ? -8.369 13.236 -0.889 1.00 95.38 345 ILE A O 1
ATOM 2674 N N . SER A 1 346 ? -6.916 12.110 -2.176 1.00 93.25 346 SER A N 1
ATOM 2675 C CA . SER A 1 346 ? -6.454 11.220 -1.106 1.00 93.25 346 SER A CA 1
ATOM 2676 C C . SER A 1 346 ? -5.816 11.993 0.044 1.00 93.25 346 SER A C 1
ATOM 2678 O O . SER A 1 346 ? -5.997 11.606 1.196 1.00 93.25 346 SER A O 1
ATOM 2680 N N . GLY A 1 347 ? -5.064 13.058 -0.245 1.00 92.75 347 GLY A N 1
ATOM 2681 C CA . GLY A 1 347 ? -4.450 13.879 0.790 1.00 92.75 347 GLY A CA 1
ATOM 2682 C C . GLY A 1 347 ? -5.489 14.613 1.641 1.00 92.75 347 GLY A C 1
ATOM 2683 O O . GLY A 1 347 ? -5.405 14.582 2.864 1.00 92.75 347 GLY A O 1
ATOM 2684 N N . PHE A 1 348 ? -6.506 15.222 1.025 1.00 94.19 348 PHE A N 1
ATOM 2685 C CA . PHE A 1 348 ? -7.589 15.888 1.753 1.00 94.19 348 PHE A CA 1
ATOM 2686 C C . PHE A 1 348 ? -8.444 14.891 2.540 1.00 94.19 348 PHE A C 1
ATOM 2688 O O . PHE A 1 348 ? -8.774 15.166 3.693 1.00 94.19 348 PHE A O 1
ATOM 2695 N N . SER A 1 349 ? -8.723 13.711 1.972 1.00 92.06 349 SER A N 1
ATOM 2696 C CA . SER A 1 349 ? -9.386 12.610 2.679 1.00 92.06 349 SER A CA 1
ATOM 2697 C C . SER A 1 349 ? -8.628 12.203 3.947 1.00 92.06 349 SER A C 1
ATOM 2699 O O . SER A 1 349 ? -9.235 12.114 5.008 1.00 92.06 349 SER A O 1
ATOM 2701 N N . GLN A 1 350 ? -7.303 12.024 3.870 1.00 89.50 350 GLN A N 1
ATOM 2702 C CA . GLN A 1 350 ? -6.463 11.662 5.025 1.00 89.50 350 GLN A CA 1
ATOM 2703 C C . GLN A 1 350 ? -6.374 12.767 6.086 1.00 89.50 350 GLN A C 1
ATOM 2705 O O . GLN A 1 350 ? -6.189 12.472 7.263 1.00 89.50 350 GLN A O 1
ATOM 2710 N N . LEU A 1 351 ? -6.514 14.033 5.687 1.00 88.19 351 LEU A N 1
ATOM 2711 C CA . LEU A 1 351 ? -6.571 15.176 6.603 1.00 88.19 351 LEU A CA 1
ATOM 2712 C C . LEU A 1 351 ? -7.970 15.390 7.214 1.00 88.19 351 LEU A C 1
ATOM 2714 O O . LEU A 1 351 ? -8.160 16.354 7.953 1.00 88.19 351 LEU A O 1
ATOM 2718 N N . GLY A 1 352 ? -8.962 14.552 6.884 1.00 85.56 352 GLY A N 1
ATOM 2719 C CA . GLY A 1 352 ? -10.356 14.717 7.318 1.00 85.56 352 GLY A CA 1
ATOM 2720 C C . GLY A 1 352 ? -11.093 15.887 6.646 1.00 85.56 352 GLY A C 1
ATOM 2721 O O . GLY A 1 352 ? -12.206 16.235 7.036 1.00 85.56 352 GLY A O 1
ATOM 2722 N N . LYS A 1 353 ? -10.497 16.500 5.618 1.00 89.62 353 LYS A N 1
ATOM 2723 C CA . LYS A 1 353 ? -11.029 17.652 4.874 1.00 89.62 353 LYS A CA 1
ATOM 2724 C C . LYS A 1 353 ? -11.914 17.194 3.715 1.00 89.62 353 LYS A C 1
ATOM 2726 O O . LYS A 1 353 ? -11.560 17.288 2.539 1.00 89.62 353 LYS A O 1
ATOM 2731 N N . VAL A 1 354 ? -13.065 16.623 4.063 1.00 89.38 354 VAL A N 1
ATOM 2732 C CA . VAL A 1 354 ? -13.957 15.949 3.104 1.00 89.38 354 VAL A CA 1
ATOM 2733 C C . VAL A 1 354 ? -14.538 16.912 2.073 1.00 89.38 354 VAL A C 1
ATOM 2735 O O . VAL A 1 354 ? -14.614 16.566 0.897 1.00 89.38 354 VAL A O 1
ATOM 2738 N N . VAL A 1 355 ? -14.877 18.140 2.468 1.00 91.31 355 VAL A N 1
ATOM 2739 C CA . VAL A 1 355 ? -15.437 19.148 1.551 1.00 91.31 355 VAL A CA 1
ATOM 2740 C C . VAL A 1 355 ? -14.448 19.473 0.428 1.00 91.31 355 VAL A C 1
ATOM 2742 O O . VAL A 1 355 ? -14.812 19.486 -0.747 1.00 91.31 355 VAL A O 1
ATOM 2745 N N . GLU A 1 356 ? -13.178 19.679 0.765 1.00 93.31 356 GLU A N 1
ATOM 2746 C CA . GLU A 1 356 ? -12.112 19.932 -0.197 1.00 93.31 356 GLU A CA 1
ATOM 2747 C C . GLU A 1 356 ? -11.839 18.708 -1.078 1.00 93.31 356 GLU A C 1
ATOM 2749 O O . GLU A 1 356 ? -11.692 18.859 -2.292 1.00 93.31 356 GLU A O 1
ATOM 2754 N N . ALA A 1 357 ? -11.840 17.499 -0.506 1.00 94.56 357 ALA A N 1
ATOM 2755 C CA . ALA A 1 357 ? -11.685 16.263 -1.273 1.00 94.56 357 ALA A CA 1
ATOM 2756 C C . ALA A 1 357 ? -12.778 16.121 -2.349 1.00 94.56 357 ALA A C 1
ATOM 2758 O O . ALA A 1 357 ? -12.468 15.862 -3.515 1.00 94.56 357 ALA A O 1
ATOM 2759 N N . PHE A 1 358 ? -14.044 16.369 -1.991 1.00 94.06 358 PHE A N 1
ATOM 2760 C CA . PHE A 1 358 ? -15.162 16.339 -2.938 1.00 94.06 358 PHE A CA 1
ATOM 2761 C C . PHE A 1 358 ? -15.099 17.473 -3.964 1.00 94.06 358 PHE A C 1
ATOM 2763 O O . PHE A 1 358 ? -15.347 17.233 -5.142 1.00 94.06 358 PHE A O 1
ATOM 2770 N N . LYS A 1 359 ? -14.657 18.675 -3.576 1.00 94.75 359 LYS A N 1
ATOM 2771 C CA . LYS A 1 359 ? -14.437 19.779 -4.522 1.00 94.75 359 LYS A CA 1
ATOM 2772 C C . LYS A 1 359 ? -13.429 19.407 -5.616 1.00 94.75 359 LYS A C 1
ATOM 2774 O O . LYS A 1 359 ? -13.643 19.716 -6.787 1.00 94.75 359 LYS A O 1
ATOM 2779 N N . PHE A 1 360 ? -12.323 18.748 -5.263 1.00 95.06 360 PHE A N 1
ATOM 2780 C CA . PHE A 1 360 ? -11.349 18.279 -6.257 1.00 95.06 360 PHE A CA 1
ATOM 2781 C C . PHE A 1 360 ? -11.861 17.083 -7.069 1.00 95.06 360 PHE A C 1
ATOM 2783 O O . PHE A 1 360 ? -11.560 16.998 -8.257 1.00 95.06 360 PHE A O 1
ATOM 2790 N N . PHE A 1 361 ? -12.678 16.209 -6.481 1.00 95.31 361 PHE A N 1
ATOM 2791 C CA . PHE A 1 361 ? -13.346 15.120 -7.198 1.00 95.31 361 PHE A CA 1
ATOM 2792 C C . PHE A 1 361 ? -14.341 15.626 -8.255 1.00 95.31 361 PHE A C 1
ATOM 2794 O O . PHE A 1 361 ? -14.308 15.185 -9.403 1.00 95.31 361 PHE A O 1
ATOM 2801 N N . GLU A 1 362 ? -15.177 16.606 -7.916 1.00 94.25 362 GLU A N 1
ATOM 2802 C CA . GLU A 1 362 ? -16.105 17.238 -8.861 1.00 94.25 362 GLU A CA 1
ATOM 2803 C C . GLU A 1 362 ? -15.357 17.933 -10.005 1.00 94.25 362 GLU A C 1
ATOM 2805 O O . GLU A 1 362 ? -15.728 17.788 -11.173 1.00 94.25 362 GLU A O 1
ATOM 2810 N N . ARG A 1 363 ? -14.256 18.635 -9.692 1.00 94.94 363 ARG A N 1
ATOM 2811 C CA . ARG A 1 363 ? -13.364 19.227 -10.704 1.00 94.94 363 ARG A CA 1
ATOM 2812 C C . ARG A 1 363 ? -12.732 18.166 -11.607 1.00 94.94 363 ARG A C 1
ATOM 2814 O O . ARG A 1 363 ? -12.671 18.374 -12.812 1.00 94.94 363 ARG A O 1
ATOM 2821 N N . MET A 1 364 ? -12.292 17.035 -11.056 1.00 94.62 364 MET A N 1
ATOM 2822 C CA . MET A 1 364 ? -11.730 15.918 -11.825 1.00 94.62 364 MET A CA 1
ATOM 2823 C C . MET A 1 364 ? -12.750 15.351 -12.827 1.00 94.62 364 MET A C 1
ATOM 2825 O O . MET A 1 364 ? -12.418 15.109 -13.989 1.00 94.62 364 MET A O 1
ATOM 2829 N N . ILE A 1 365 ? -14.005 15.180 -12.400 1.00 92.81 365 ILE A N 1
ATOM 2830 C CA . ILE A 1 365 ? -15.081 14.680 -13.264 1.00 92.81 365 ILE A CA 1
ATOM 2831 C C . ILE A 1 365 ? -15.464 15.711 -14.331 1.00 92.81 365 ILE A C 1
ATOM 2833 O O . ILE A 1 365 ? -15.712 15.329 -15.476 1.00 92.81 365 ILE A O 1
ATOM 2837 N N . SER A 1 366 ? -15.491 17.006 -14.000 1.00 92.62 366 SER A N 1
ATOM 2838 C CA . SER A 1 366 ? -15.863 18.055 -14.960 1.00 92.62 366 SER A CA 1
ATOM 2839 C C . SER A 1 366 ? -14.859 18.200 -16.108 1.00 92.62 366 SER A C 1
ATOM 2841 O O . SER A 1 366 ? -15.253 18.550 -17.220 1.00 92.62 366 SER A O 1
ATOM 2843 N N . VAL A 1 367 ? -13.589 17.845 -15.882 1.00 92.31 367 VAL A N 1
ATOM 2844 C CA . VAL A 1 367 ? -12.562 17.748 -16.934 1.00 92.31 367 VAL A CA 1
ATOM 2845 C C . VAL A 1 367 ? -12.509 16.373 -17.621 1.00 92.31 367 VAL A C 1
ATOM 2847 O O . VAL A 1 367 ? -11.588 16.103 -18.389 1.00 92.31 367 VAL A O 1
ATOM 2850 N N . VAL A 1 368 ? -13.505 15.508 -17.382 1.00 90.06 368 VAL A N 1
ATOM 2851 C CA . VAL A 1 368 ? -13.662 14.176 -18.001 1.00 90.06 368 VAL A CA 1
ATOM 2852 C C . VAL A 1 368 ? -12.480 13.238 -17.705 1.00 90.06 368 VAL A C 1
ATOM 2854 O O . VAL A 1 368 ? -12.141 12.355 -18.492 1.00 90.06 368 VAL A O 1
ATOM 2857 N N . VAL A 1 369 ? -11.842 13.395 -16.542 1.00 89.69 369 VAL A N 1
ATOM 2858 C CA . VAL A 1 369 ? -10.832 12.444 -16.063 1.00 89.69 369 VAL A CA 1
ATOM 2859 C C . VAL A 1 369 ? -11.534 11.382 -15.220 1.00 89.69 369 VAL A C 1
ATOM 2861 O O . VAL A 1 369 ? -12.163 11.683 -14.209 1.00 89.69 369 VAL A O 1
ATOM 2864 N N . ALA A 1 370 ? -11.434 10.120 -15.640 1.00 88.25 370 ALA A N 1
ATOM 2865 C CA . ALA A 1 370 ? -12.077 9.009 -14.945 1.00 88.25 370 ALA A CA 1
ATOM 2866 C C . ALA A 1 370 ? -11.471 8.799 -13.538 1.00 88.25 370 ALA A C 1
ATOM 2868 O O . ALA A 1 370 ? -10.245 8.657 -13.421 1.00 88.25 370 ALA A O 1
ATOM 2869 N N . PRO A 1 371 ? -12.297 8.745 -12.472 1.00 90.62 371 PRO A N 1
ATOM 2870 C CA . PRO A 1 371 ? -11.838 8.406 -11.130 1.00 90.62 371 PRO A CA 1
ATOM 2871 C C . PRO A 1 371 ? -11.175 7.031 -11.091 1.00 90.62 371 PRO A C 1
ATOM 2873 O O . PRO A 1 371 ? -11.721 6.054 -11.602 1.00 90.62 371 PRO A O 1
ATOM 2876 N N . SER A 1 372 ? -10.003 6.942 -10.464 1.00 89.94 372 SER A N 1
ATOM 2877 C CA . SER A 1 372 ? -9.363 5.648 -10.211 1.00 89.94 372 SER A CA 1
ATOM 2878 C C . SER A 1 372 ? -10.024 4.937 -9.025 1.00 89.94 372 SER A C 1
ATOM 2880 O O . SER A 1 372 ? -10.637 5.581 -8.174 1.00 89.94 372 SER A O 1
ATOM 2882 N N . LEU A 1 373 ? -9.830 3.620 -8.895 1.00 90.44 373 LEU A N 1
ATOM 2883 C CA . LEU A 1 373 ? -10.306 2.877 -7.716 1.00 90.44 373 LEU A CA 1
ATOM 2884 C C . LEU A 1 373 ? -9.743 3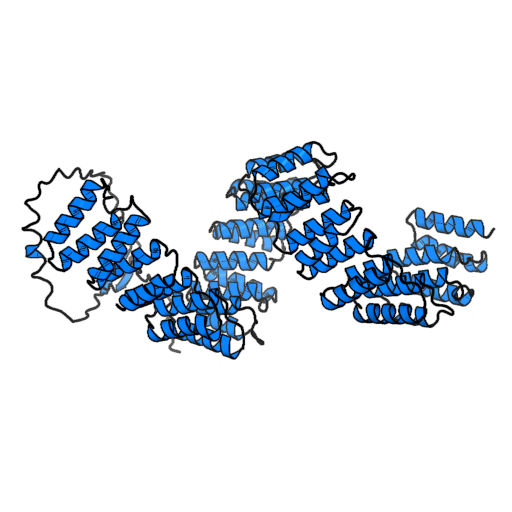.459 -6.414 1.00 90.44 373 LEU A C 1
ATOM 2886 O O . LEU A 1 373 ? -10.477 3.622 -5.445 1.00 90.44 373 LEU A O 1
ATOM 2890 N N . LYS A 1 374 ? -8.469 3.874 -6.428 1.00 88.44 374 LYS A N 1
ATOM 2891 C CA . LYS A 1 374 ? -7.810 4.530 -5.291 1.00 88.44 374 LYS A CA 1
ATOM 2892 C C . LYS A 1 374 ? -8.477 5.856 -4.911 1.00 88.44 374 LYS A C 1
ATOM 2894 O O . LYS A 1 374 ? -8.546 6.187 -3.731 1.00 88.44 374 LYS A O 1
ATOM 2899 N N . CYS A 1 375 ? -8.971 6.615 -5.891 1.00 92.00 375 CYS A N 1
ATOM 2900 C CA . CYS A 1 375 ? -9.754 7.824 -5.639 1.00 92.00 375 CYS A CA 1
ATOM 2901 C C . CYS A 1 375 ? -11.040 7.495 -4.879 1.00 92.00 375 CYS A C 1
ATOM 2903 O O . CYS A 1 375 ? -11.336 8.114 -3.859 1.00 92.00 375 CYS A O 1
ATOM 2905 N N . LEU A 1 376 ? -11.790 6.509 -5.382 1.00 93.69 376 LEU A N 1
ATOM 2906 C CA . LEU A 1 376 ? -13.089 6.123 -4.837 1.00 93.69 376 LEU A CA 1
ATOM 2907 C C . LEU A 1 376 ? -12.942 5.571 -3.414 1.00 93.69 376 LEU A C 1
ATOM 2909 O O . LEU A 1 376 ? -13.670 6.008 -2.529 1.00 93.69 376 LEU A O 1
ATOM 2913 N N . THR A 1 377 ? -11.964 4.695 -3.158 1.00 93.75 377 THR A N 1
ATOM 2914 C CA . THR A 1 377 ? -11.699 4.178 -1.802 1.00 93.75 377 THR A CA 1
ATOM 2915 C C . THR A 1 377 ? -11.280 5.273 -0.825 1.00 93.75 377 THR A C 1
ATOM 2917 O O . THR A 1 377 ? -11.772 5.299 0.301 1.00 93.75 377 THR A O 1
ATOM 2920 N N . SER A 1 378 ? -10.444 6.227 -1.253 1.00 93.56 378 SER A N 1
ATOM 2921 C CA . SER A 1 378 ? -10.040 7.357 -0.399 1.00 93.56 378 SER A CA 1
ATOM 2922 C C . SER A 1 378 ? -11.237 8.228 -0.003 1.00 93.56 378 SER A C 1
ATOM 2924 O O . SER A 1 378 ? -11.370 8.606 1.160 1.00 93.56 378 SER A O 1
ATOM 2926 N N . LEU A 1 379 ? -12.140 8.513 -0.948 1.00 94.81 379 LEU A N 1
ATOM 2927 C CA . LEU A 1 379 ? -13.364 9.274 -0.683 1.00 94.81 379 LEU A CA 1
ATOM 2928 C C . LEU A 1 379 ? -14.345 8.499 0.203 1.00 94.81 379 LEU A C 1
ATOM 2930 O O . LEU A 1 379 ? -14.948 9.102 1.088 1.00 94.81 379 LEU A O 1
ATOM 2934 N N . LEU A 1 380 ? -14.482 7.183 0.009 1.00 94.25 380 LEU A N 1
ATOM 2935 C CA . LEU A 1 380 ? -15.320 6.326 0.856 1.00 94.25 380 LEU A CA 1
ATOM 2936 C C . LEU A 1 380 ? -14.824 6.289 2.301 1.00 94.25 380 LEU A C 1
ATOM 2938 O O . LEU A 1 380 ? -15.637 6.456 3.204 1.00 94.25 380 LEU A O 1
ATOM 2942 N N . SER A 1 381 ? -13.511 6.155 2.519 1.00 91.75 381 SER A N 1
ATOM 2943 C CA . SER A 1 381 ? -12.915 6.254 3.859 1.00 91.75 381 SER A CA 1
ATOM 2944 C C . SER A 1 381 ? -13.226 7.607 4.496 1.00 91.75 381 SER A C 1
ATOM 2946 O O . SER A 1 381 ? -13.672 7.668 5.635 1.00 91.75 381 SER A O 1
ATOM 2948 N N . ALA A 1 382 ? -13.083 8.696 3.737 1.00 91.31 382 ALA A N 1
ATOM 2949 C CA . ALA A 1 382 ? -13.381 10.036 4.233 1.00 91.31 382 ALA A CA 1
ATOM 2950 C C . ALA A 1 382 ? -14.871 10.204 4.596 1.00 91.31 382 ALA A C 1
ATOM 2952 O O . ALA A 1 382 ? -15.197 10.803 5.621 1.00 91.31 382 ALA A O 1
ATOM 2953 N N . CYS A 1 383 ? -15.783 9.642 3.791 1.00 90.94 383 CYS A N 1
ATOM 2954 C CA . CYS A 1 383 ? -17.220 9.617 4.090 1.00 90.94 383 CYS A CA 1
ATOM 2955 C C . CYS A 1 383 ? -17.533 8.770 5.326 1.00 90.94 383 CYS A C 1
ATOM 2957 O O . CYS A 1 383 ? -18.398 9.151 6.106 1.00 90.94 383 CYS A O 1
ATOM 2959 N N . SER A 1 384 ? -16.833 7.647 5.496 1.00 89.19 384 SER A N 1
ATOM 2960 C CA . SER A 1 384 ? -16.954 6.752 6.648 1.00 89.19 384 SER A CA 1
ATOM 2961 C C . SER A 1 384 ? -16.581 7.477 7.945 1.00 89.19 384 SER A C 1
ATOM 2963 O O . SER A 1 384 ? -17.337 7.452 8.911 1.00 89.19 384 SER A O 1
ATOM 2965 N N . ASP A 1 385 ? -15.466 8.212 7.944 1.00 86.44 385 ASP A N 1
ATOM 2966 C CA . ASP A 1 385 ? -14.960 8.900 9.139 1.00 86.44 385 ASP A CA 1
ATOM 2967 C C . ASP A 1 385 ? -15.736 10.184 9.486 1.00 86.44 385 ASP A C 1
ATOM 2969 O O . ASP A 1 385 ? -15.749 10.617 10.639 1.00 86.44 385 ASP A O 1
ATOM 2973 N N . THR A 1 386 ? -16.417 10.784 8.503 1.00 85.44 386 THR A N 1
ATOM 2974 C CA . THR A 1 386 ? -17.258 11.986 8.681 1.00 85.44 386 THR A CA 1
ATOM 2975 C C . THR A 1 386 ? -18.760 11.713 8.656 1.00 85.44 386 THR A C 1
ATOM 2977 O O . THR A 1 386 ? -19.544 12.643 8.841 1.00 85.44 386 THR A O 1
ATOM 2980 N N . TRP A 1 387 ? -19.165 10.449 8.514 1.00 85.75 387 TRP A N 1
ATOM 2981 C CA . TRP A 1 387 ? -20.560 10.001 8.584 1.00 85.75 387 TRP A CA 1
ATOM 2982 C C . TRP A 1 387 ? -21.453 10.639 7.495 1.00 85.75 387 TRP A C 1
ATOM 2984 O O . TRP A 1 387 ? -22.656 10.838 7.680 1.00 85.75 387 TRP A O 1
ATOM 2994 N N . VAL A 1 388 ? -20.874 10.979 6.332 1.00 88.25 388 VAL A N 1
ATOM 2995 C CA . VAL A 1 388 ? -21.565 11.682 5.233 1.00 88.25 388 VAL A CA 1
ATOM 2996 C C . VAL A 1 388 ? -22.153 10.688 4.226 1.00 88.25 388 VAL A C 1
ATOM 2998 O O . VAL A 1 388 ? -21.602 10.421 3.154 1.00 88.25 388 VAL A O 1
ATOM 3001 N N . LEU A 1 389 ? -23.335 10.162 4.552 1.00 91.69 389 LEU A N 1
ATOM 3002 C CA . LEU A 1 389 ? -24.005 9.120 3.766 1.00 91.69 389 LEU A CA 1
ATOM 3003 C C . LEU A 1 389 ? -24.349 9.538 2.324 1.00 91.69 389 LEU A C 1
ATOM 3005 O O . LEU A 1 389 ? -24.266 8.718 1.407 1.00 91.69 389 LEU A O 1
ATOM 3009 N N . LYS A 1 390 ? -24.767 10.792 2.103 1.00 91.44 390 LYS A N 1
ATOM 3010 C CA . LYS A 1 390 ? -25.176 11.277 0.771 1.00 91.44 390 LYS A CA 1
ATOM 3011 C C . LYS A 1 390 ? -24.031 11.141 -0.235 1.00 91.44 390 LYS A C 1
ATOM 3013 O O . LYS A 1 390 ? -24.183 10.478 -1.259 1.00 91.44 390 LYS A O 1
ATOM 3018 N N . ASN A 1 391 ? -22.876 11.698 0.112 1.00 91.31 391 ASN A N 1
ATOM 3019 C CA . ASN A 1 391 ? -21.655 11.612 -0.676 1.00 91.31 391 ASN A CA 1
ATOM 3020 C C . ASN A 1 391 ? -21.187 10.156 -0.839 1.00 91.31 391 ASN A C 1
ATOM 3022 O O . ASN A 1 391 ? -20.827 9.747 -1.940 1.00 91.31 391 ASN A O 1
ATOM 3026 N N . GLY A 1 392 ? -21.288 9.330 0.209 1.00 93.81 392 GLY A N 1
ATOM 3027 C CA . GLY A 1 392 ? -20.997 7.896 0.118 1.00 93.81 392 GLY A CA 1
ATOM 3028 C C . GLY A 1 392 ? -21.852 7.159 -0.926 1.00 93.81 392 GLY A C 1
ATOM 3029 O O . GLY A 1 392 ? -21.325 6.372 -1.716 1.00 93.81 392 GLY A O 1
ATOM 3030 N N . LYS A 1 393 ? -23.160 7.451 -0.998 1.00 94.25 393 LYS A N 1
ATOM 3031 C CA . LYS A 1 393 ? -24.068 6.896 -2.023 1.00 94.25 393 LYS A CA 1
ATOM 3032 C C . LYS A 1 393 ? -23.717 7.373 -3.436 1.00 94.25 393 LYS A C 1
ATOM 3034 O O . LYS A 1 393 ? -23.786 6.579 -4.374 1.00 94.25 393 LYS A O 1
ATOM 3039 N N . GLU A 1 394 ? -23.320 8.635 -3.601 1.00 93.62 394 GLU A N 1
ATOM 3040 C CA . GLU A 1 394 ? -22.856 9.165 -4.891 1.00 93.62 394 GLU A CA 1
ATOM 3041 C C . GLU A 1 394 ? -21.608 8.414 -5.378 1.00 93.62 394 GLU A C 1
ATOM 3043 O O . GLU A 1 394 ? -21.570 7.947 -6.521 1.00 93.62 394 GLU A O 1
ATOM 3048 N N . ILE A 1 395 ? -20.627 8.199 -4.493 1.00 94.69 395 ILE A N 1
ATOM 3049 C CA . ILE A 1 395 ? -19.422 7.420 -4.804 1.00 94.69 395 ILE A CA 1
ATOM 3050 C C . ILE A 1 395 ? -19.759 5.961 -5.124 1.00 94.69 395 ILE A C 1
ATOM 3052 O O . ILE A 1 395 ? -19.227 5.419 -6.092 1.00 94.69 395 ILE A O 1
ATOM 3056 N N . HIS A 1 396 ? -20.691 5.333 -4.402 1.00 94.81 396 HIS A N 1
ATOM 3057 C CA . HIS A 1 396 ? -21.169 3.991 -4.746 1.00 94.81 396 HIS A CA 1
ATOM 3058 C C . HIS A 1 396 ? -21.768 3.944 -6.165 1.00 94.81 396 HIS A C 1
ATOM 3060 O O . HIS A 1 396 ? -21.458 3.040 -6.939 1.00 94.81 396 HIS A O 1
ATOM 3066 N N . GLY A 1 397 ? -22.530 4.964 -6.575 1.00 93.25 397 GLY A N 1
ATOM 3067 C CA . GLY A 1 397 ? -23.001 5.093 -7.958 1.00 93.25 397 GLY A CA 1
ATOM 3068 C C . GLY A 1 397 ? -21.862 5.148 -8.988 1.00 93.25 397 GLY A C 1
ATOM 3069 O O . GLY A 1 397 ? -21.973 4.562 -10.068 1.00 93.25 397 GLY A O 1
ATOM 3070 N N . HIS A 1 398 ? -20.743 5.800 -8.660 1.00 91.81 398 HIS A N 1
ATOM 3071 C CA . HIS A 1 398 ? -19.537 5.790 -9.496 1.00 91.81 398 HIS A CA 1
ATOM 3072 C C . HIS A 1 398 ? -18.850 4.420 -9.542 1.00 91.81 398 HIS A C 1
ATOM 3074 O O . HIS A 1 398 ? -18.403 4.020 -10.616 1.00 91.81 398 HIS A O 1
ATOM 3080 N N . VAL A 1 399 ? -18.810 3.680 -8.430 1.00 93.81 399 VAL A N 1
ATOM 3081 C CA . VAL A 1 399 ? -18.285 2.302 -8.380 1.00 93.81 399 VAL A CA 1
ATOM 3082 C C . VAL A 1 399 ? -19.063 1.381 -9.324 1.00 93.81 399 VAL A C 1
ATOM 3084 O O . VAL A 1 399 ? -18.451 0.639 -10.095 1.00 93.81 399 VAL A O 1
ATOM 3087 N N . ILE A 1 400 ? -20.396 1.484 -9.327 1.00 92.44 400 ILE A N 1
ATOM 3088 C CA . ILE A 1 400 ? -21.271 0.719 -10.230 1.00 92.44 400 ILE A CA 1
ATOM 3089 C C . ILE A 1 400 ? -20.971 1.072 -11.691 1.00 92.44 400 ILE A C 1
ATOM 3091 O O . ILE A 1 400 ? -20.744 0.190 -12.516 1.00 92.44 400 ILE A O 1
ATOM 3095 N N . LYS A 1 401 ? -20.900 2.370 -12.019 1.00 89.62 401 LYS A N 1
ATOM 3096 C CA . LYS A 1 401 ? -20.583 2.838 -13.383 1.00 89.62 401 LYS A CA 1
ATOM 3097 C C . LYS A 1 401 ? -19.200 2.392 -13.863 1.00 89.62 401 LYS A C 1
ATOM 3099 O O . LYS A 1 401 ? -19.023 2.164 -15.055 1.00 89.62 401 LYS A O 1
ATOM 3104 N N . ALA A 1 402 ? -18.235 2.272 -12.953 1.00 88.31 402 ALA A N 1
ATOM 3105 C CA . ALA A 1 402 ? -16.886 1.796 -13.245 1.00 88.31 402 ALA A CA 1
ATOM 3106 C C . ALA A 1 402 ? -16.776 0.259 -13.315 1.00 88.31 402 ALA A C 1
ATOM 3108 O O . ALA A 1 402 ? -15.678 -0.248 -13.530 1.00 88.31 402 ALA A O 1
ATOM 3109 N N . ALA A 1 403 ? -17.880 -0.478 -13.121 1.00 89.69 403 ALA A N 1
ATOM 3110 C CA . ALA A 1 403 ? -17.905 -1.938 -13.012 1.00 89.69 403 ALA A CA 1
ATOM 3111 C C . ALA A 1 403 ? -16.927 -2.487 -11.950 1.00 89.69 403 ALA A C 1
ATOM 3113 O O . ALA A 1 403 ? -16.369 -3.574 -12.097 1.00 89.69 403 ALA A O 1
ATOM 3114 N N . ALA A 1 404 ? -16.725 -1.728 -10.868 1.00 89.56 404 ALA A N 1
ATOM 3115 C CA . ALA A 1 404 ? -15.758 -2.027 -9.812 1.00 89.56 404 ALA A CA 1
ATOM 3116 C C . ALA A 1 404 ? -16.385 -2.692 -8.571 1.00 89.56 404 ALA A C 1
ATOM 3118 O O . ALA A 1 404 ? -15.722 -2.850 -7.553 1.00 89.56 404 ALA A O 1
ATOM 3119 N N . GLU A 1 405 ? -17.652 -3.115 -8.644 1.00 87.56 405 GLU A N 1
ATOM 3120 C CA . GLU A 1 405 ? -18.383 -3.752 -7.532 1.00 87.56 405 GLU A CA 1
ATOM 3121 C C . GLU A 1 405 ? -17.786 -5.095 -7.077 1.00 87.56 405 GLU A C 1
ATOM 3123 O O . GLU A 1 405 ? -18.095 -5.563 -5.989 1.00 87.56 405 GLU A O 1
ATOM 3128 N N . ARG A 1 406 ? -16.960 -5.744 -7.907 1.00 88.62 406 ARG A N 1
ATOM 3129 C CA . ARG A 1 406 ? -16.269 -7.000 -7.557 1.00 88.62 406 ARG A CA 1
ATOM 3130 C C . ARG A 1 406 ? -14.847 -6.790 -7.046 1.00 88.62 406 ARG A C 1
ATOM 3132 O O . ARG A 1 406 ? -14.175 -7.760 -6.705 1.00 88.62 406 ARG A O 1
ATOM 3139 N N . ASP A 1 407 ? -14.374 -5.547 -7.005 1.00 91.50 407 ASP A N 1
ATOM 3140 C CA . ASP A 1 407 ? -13.083 -5.244 -6.405 1.00 91.50 407 ASP A CA 1
ATOM 3141 C C . ASP A 1 407 ? -13.197 -5.344 -4.876 1.00 91.50 407 ASP A C 1
ATOM 3143 O O . ASP A 1 407 ? -14.051 -4.703 -4.253 1.00 91.50 407 ASP A O 1
ATOM 3147 N N . VAL A 1 408 ? -12.350 -6.185 -4.274 1.00 91.75 408 VAL A N 1
ATOM 3148 C CA . VAL A 1 408 ? -12.379 -6.480 -2.832 1.00 91.75 408 VAL A CA 1
ATOM 3149 C C . VAL A 1 408 ? -12.058 -5.225 -2.013 1.00 91.75 408 VAL A C 1
ATOM 3151 O O . VAL A 1 408 ? -12.716 -4.973 -1.004 1.00 91.75 408 VAL A O 1
ATOM 3154 N N . PHE A 1 409 ? -11.118 -4.384 -2.457 1.00 91.06 409 PHE A N 1
ATOM 3155 C CA . PHE A 1 409 ? -10.713 -3.170 -1.736 1.00 91.06 409 PHE A CA 1
ATOM 3156 C C . PHE A 1 409 ? -11.786 -2.076 -1.793 1.00 91.06 409 PHE A C 1
ATOM 3158 O O . PHE A 1 409 ? -12.057 -1.395 -0.801 1.00 91.06 409 PHE A O 1
ATOM 3165 N N . VAL A 1 410 ? -12.437 -1.912 -2.944 1.00 93.25 410 VAL A N 1
ATOM 3166 C CA . VAL A 1 410 ? -13.564 -0.981 -3.087 1.00 93.25 410 VAL A CA 1
ATOM 3167 C C . VAL A 1 410 ? -14.761 -1.444 -2.266 1.00 93.25 410 VAL A C 1
ATOM 3169 O O . VAL A 1 410 ? -15.364 -0.643 -1.554 1.00 93.25 410 VAL A O 1
ATOM 3172 N N . SER A 1 411 ? -15.081 -2.734 -2.317 1.00 92.81 411 SER A N 1
ATOM 3173 C CA . SER A 1 411 ? -16.249 -3.287 -1.627 1.00 92.81 411 SER A CA 1
ATOM 3174 C C . SER A 1 411 ? -16.091 -3.270 -0.111 1.00 92.81 411 SER A C 1
ATOM 3176 O O . SER A 1 411 ? -17.035 -2.918 0.587 1.00 92.81 411 SER A O 1
ATOM 3178 N N . THR A 1 412 ? -14.895 -3.563 0.404 1.00 93.62 412 THR A N 1
ATOM 3179 C CA . THR A 1 412 ? -14.576 -3.403 1.835 1.00 93.62 412 THR A CA 1
ATOM 3180 C C . THR A 1 412 ? -14.698 -1.951 2.291 1.00 93.62 412 THR A C 1
ATOM 3182 O O . THR A 1 412 ? -15.288 -1.694 3.336 1.00 93.62 412 THR A O 1
ATOM 3185 N N . SER A 1 413 ? -14.238 -0.992 1.479 1.00 94.31 413 SER A N 1
ATOM 3186 C CA . SER A 1 413 ? -14.409 0.442 1.765 1.00 94.31 413 SER A CA 1
ATOM 3187 C C . SER A 1 413 ? -15.885 0.870 1.752 1.00 94.31 413 SER A C 1
ATOM 3189 O O . SER A 1 413 ? -16.302 1.687 2.571 1.00 94.31 413 SER A O 1
ATOM 3191 N N . LEU A 1 414 ? -16.698 0.318 0.839 1.00 95.25 414 LEU A N 1
ATOM 3192 C CA . LEU A 1 414 ? -18.145 0.559 0.799 1.00 95.25 414 LEU A CA 1
ATOM 3193 C C . LEU A 1 414 ? -18.855 -0.034 2.017 1.00 95.25 414 LEU A C 1
ATOM 3195 O O . LEU A 1 414 ? -19.718 0.629 2.589 1.00 95.25 414 LEU A O 1
ATOM 3199 N N . MET A 1 415 ? -18.502 -1.263 2.405 1.00 94.62 415 MET A N 1
ATOM 3200 C CA . MET A 1 415 ? -19.046 -1.915 3.595 1.00 94.62 415 MET A CA 1
ATOM 3201 C C . MET A 1 415 ? -18.748 -1.087 4.843 1.00 94.62 415 MET A C 1
ATOM 3203 O O . MET A 1 415 ? -19.686 -0.755 5.557 1.00 94.62 415 MET A O 1
ATOM 3207 N N . ASP A 1 416 ? -17.494 -0.675 5.058 1.00 93.25 416 ASP A N 1
ATOM 3208 C CA . ASP A 1 416 ? -17.119 0.182 6.193 1.00 93.25 416 ASP A CA 1
ATOM 3209 C C . ASP A 1 416 ? -17.901 1.506 6.192 1.00 93.25 416 ASP A C 1
ATOM 3211 O O . ASP A 1 416 ? -18.486 1.874 7.209 1.00 93.25 416 ASP A O 1
ATOM 3215 N N . MET A 1 417 ? -18.007 2.179 5.038 1.00 94.75 417 MET A N 1
ATOM 3216 C CA . MET A 1 417 ? -18.768 3.427 4.909 1.00 94.75 417 MET A CA 1
ATOM 3217 C C . MET A 1 417 ? -20.247 3.244 5.265 1.00 94.75 417 MET A C 1
ATOM 3219 O O . MET A 1 417 ? -20.786 4.024 6.052 1.00 94.75 417 MET A O 1
ATOM 3223 N N . TYR A 1 418 ? -20.909 2.212 4.731 1.00 95.00 418 TYR A N 1
ATOM 3224 C CA . TYR A 1 418 ? -22.314 1.942 5.044 1.00 95.00 418 TYR A CA 1
ATOM 3225 C C . TYR A 1 418 ? -22.516 1.530 6.499 1.00 95.00 418 TYR A C 1
ATOM 3227 O O . TYR A 1 418 ? -23.475 1.997 7.111 1.00 95.00 418 TYR A O 1
ATOM 3235 N N . MET A 1 419 ? -21.620 0.707 7.052 1.00 91.94 419 MET A N 1
ATOM 3236 C CA . MET A 1 419 ? -21.660 0.319 8.459 1.00 91.94 419 MET A CA 1
ATOM 3237 C C . MET A 1 419 ? -21.561 1.551 9.354 1.00 91.94 419 MET A C 1
ATOM 3239 O O . MET A 1 419 ? -22.484 1.790 10.125 1.00 91.94 419 MET A O 1
ATOM 3243 N N . LYS A 1 420 ? -20.513 2.379 9.214 1.00 90.06 420 LYS A N 1
ATOM 3244 C CA . LYS A 1 420 ? -20.357 3.592 10.034 1.00 90.06 420 LYS A CA 1
ATOM 3245 C C . LYS A 1 420 ? -21.493 4.591 9.813 1.00 90.06 420 LYS A C 1
ATOM 3247 O O . LYS A 1 420 ? -21.948 5.205 10.763 1.00 90.06 420 LYS A O 1
ATOM 3252 N N . CYS A 1 421 ? -22.048 4.707 8.607 1.00 89.81 421 CYS A N 1
ATOM 3253 C CA . CYS A 1 421 ? -23.233 5.544 8.372 1.00 89.81 421 CYS A CA 1
ATOM 3254 C C . CYS A 1 421 ? -24.553 4.953 8.923 1.00 89.81 421 CYS A C 1
ATOM 3256 O O . CYS A 1 421 ? -25.617 5.512 8.654 1.00 89.81 421 CYS A O 1
ATOM 3258 N N . GLY A 1 422 ? -24.519 3.834 9.657 1.00 87.44 422 GLY A N 1
ATOM 3259 C CA . GLY A 1 422 ? -25.686 3.221 10.301 1.00 87.44 422 GLY A CA 1
ATOM 3260 C C . GLY A 1 422 ? -26.579 2.391 9.374 1.00 87.44 422 GLY A C 1
ATOM 3261 O O . GLY A 1 422 ? -27.711 2.077 9.729 1.00 87.44 422 GLY A O 1
ATOM 3262 N N . LEU A 1 423 ? -26.104 2.032 8.179 1.00 91.44 423 LEU A N 1
ATOM 3263 C CA . LEU A 1 423 ? -26.833 1.230 7.193 1.00 91.44 423 LEU A CA 1
ATOM 3264 C C . LEU A 1 423 ? -26.246 -0.184 7.075 1.00 91.44 423 LEU A C 1
ATOM 3266 O O . LEU A 1 423 ? -25.817 -0.607 5.995 1.00 91.44 423 LEU A O 1
ATOM 3270 N N . SER A 1 424 ? -26.270 -0.941 8.173 1.00 92.19 424 SER A N 1
ATOM 3271 C CA . SER A 1 424 ? -25.686 -2.289 8.248 1.00 92.19 424 SER A CA 1
ATOM 3272 C C . SER A 1 424 ? -26.284 -3.278 7.237 1.00 92.19 424 SER A C 1
ATOM 3274 O O . SER A 1 424 ? -25.557 -4.061 6.624 1.00 92.19 424 SER A O 1
ATOM 3276 N N . LEU A 1 425 ? -27.583 -3.166 6.934 1.00 91.81 425 LEU A N 1
ATOM 3277 C CA . LEU A 1 425 ? -28.251 -3.964 5.893 1.00 91.81 425 LEU A CA 1
ATOM 3278 C C . LEU A 1 425 ? -27.653 -3.763 4.489 1.00 91.81 425 LEU A C 1
ATOM 3280 O O . LEU A 1 425 ? -27.592 -4.703 3.696 1.00 91.81 425 LEU A O 1
ATOM 3284 N N . TRP A 1 426 ? -27.210 -2.547 4.154 1.00 93.69 426 TRP A N 1
ATOM 3285 C CA . TRP A 1 426 ? -26.585 -2.276 2.855 1.00 93.69 426 TRP A CA 1
ATOM 3286 C C . TRP A 1 426 ? -25.181 -2.866 2.781 1.00 93.69 426 TRP A C 1
ATOM 3288 O O . TRP A 1 426 ? -24.839 -3.464 1.762 1.00 93.69 426 TRP A O 1
ATOM 3298 N N . ALA A 1 427 ? -24.404 -2.768 3.862 1.00 94.44 427 ALA A N 1
ATOM 3299 C CA . ALA A 1 427 ? -23.109 -3.435 3.954 1.00 94.44 427 ALA A CA 1
ATOM 3300 C C . ALA A 1 427 ? -23.258 -4.960 3.819 1.00 94.44 427 ALA A C 1
ATOM 3302 O O . ALA A 1 427 ? -22.550 -5.569 3.016 1.00 94.44 427 ALA A O 1
ATOM 3303 N N . ARG A 1 428 ? -24.253 -5.563 4.491 1.00 94.94 428 ARG A N 1
ATOM 3304 C CA . ARG A 1 428 ? -24.548 -7.000 4.375 1.00 94.94 428 ARG A CA 1
ATOM 3305 C C . ARG A 1 428 ? -24.892 -7.415 2.946 1.00 94.94 428 ARG A C 1
ATOM 3307 O O . ARG A 1 428 ? -24.337 -8.381 2.439 1.00 94.94 428 ARG A O 1
ATOM 3314 N N . ARG A 1 429 ? -25.713 -6.631 2.239 1.00 94.44 429 ARG A N 1
ATOM 3315 C CA . ARG A 1 429 ? -26.024 -6.881 0.818 1.00 94.44 429 ARG A CA 1
ATOM 3316 C C . ARG A 1 429 ? -24.787 -6.861 -0.078 1.00 94.44 429 ARG A C 1
ATOM 3318 O O . ARG A 1 429 ? -24.730 -7.631 -1.032 1.00 94.44 429 ARG A O 1
ATOM 3325 N N . ILE A 1 430 ? -23.828 -5.970 0.176 1.00 94.25 430 ILE A N 1
ATOM 3326 C CA . ILE A 1 430 ? -22.574 -5.928 -0.593 1.00 94.25 430 ILE A CA 1
ATOM 3327 C C . ILE A 1 430 ? -21.742 -7.172 -0.283 1.00 94.25 430 ILE A C 1
ATOM 3329 O O . ILE A 1 430 ? -21.256 -7.822 -1.206 1.00 94.25 430 ILE A O 1
ATOM 3333 N N . PHE A 1 431 ? -21.630 -7.535 0.994 1.00 94.81 431 PHE A N 1
ATOM 3334 C CA . PHE A 1 431 ? -20.940 -8.742 1.430 1.00 94.81 431 PHE A CA 1
ATOM 3335 C C . PHE A 1 431 ? -21.515 -10.005 0.765 1.00 94.81 431 PHE A C 1
ATOM 3337 O O . PHE A 1 431 ? -20.764 -10.808 0.211 1.00 94.81 431 PHE A O 1
ATOM 3344 N N . ASP A 1 432 ? -22.840 -10.164 0.744 1.00 93.06 432 ASP A N 1
ATOM 3345 C CA . ASP A 1 432 ? -23.535 -11.339 0.195 1.00 93.06 432 ASP A CA 1
ATOM 3346 C C . ASP A 1 432 ? -23.439 -11.474 -1.334 1.00 93.06 432 ASP A C 1
ATOM 3348 O O . ASP A 1 432 ? -23.585 -12.571 -1.861 1.00 93.06 432 ASP A O 1
ATOM 3352 N N . ARG A 1 433 ? -23.138 -10.394 -2.068 1.00 91.00 433 ARG A N 1
ATOM 3353 C CA . ARG A 1 433 ? -22.983 -10.432 -3.537 1.00 91.00 433 ARG A CA 1
ATOM 3354 C C . ARG A 1 433 ? -21.707 -11.126 -4.023 1.00 91.00 433 ARG A C 1
ATOM 3356 O O . ARG A 1 433 ? -21.608 -11.423 -5.215 1.00 91.00 433 ARG A O 1
ATOM 3363 N N . PHE A 1 434 ? -20.720 -11.328 -3.154 1.00 91.06 434 PHE A N 1
ATOM 3364 C CA . PHE A 1 434 ? -19.472 -11.993 -3.522 1.00 91.06 434 PHE A CA 1
ATOM 3365 C C . PHE A 1 434 ? -19.649 -13.514 -3.557 1.00 91.06 434 PHE A C 1
ATOM 3367 O O . PHE A 1 434 ? -19.760 -14.139 -2.507 1.00 91.06 434 PHE A O 1
ATOM 3374 N N . GLU A 1 435 ? -19.615 -14.082 -4.766 1.00 88.19 435 GLU A N 1
ATOM 3375 C CA . GLU A 1 435 ? -19.653 -15.526 -5.022 1.00 88.19 435 GLU A CA 1
ATOM 3376 C C . GLU A 1 435 ? -18.619 -15.893 -6.115 1.00 88.19 435 GLU A C 1
ATOM 3378 O O . GLU A 1 435 ? -18.753 -15.426 -7.258 1.00 88.19 435 GLU A O 1
ATOM 3383 N N . PRO A 1 436 ? -17.568 -16.683 -5.806 1.00 87.69 436 PRO A N 1
ATOM 3384 C CA . PRO A 1 436 ? -17.220 -17.204 -4.480 1.00 87.69 436 PRO A CA 1
ATOM 3385 C C . PRO A 1 436 ? -16.722 -16.101 -3.532 1.00 87.69 436 PRO A C 1
ATOM 3387 O O . PRO A 1 436 ? -16.246 -15.047 -3.972 1.00 87.69 436 PRO A O 1
ATOM 3390 N N . LYS A 1 437 ? -16.796 -16.356 -2.222 1.00 90.31 437 LYS A N 1
ATOM 3391 C CA . LYS A 1 437 ? 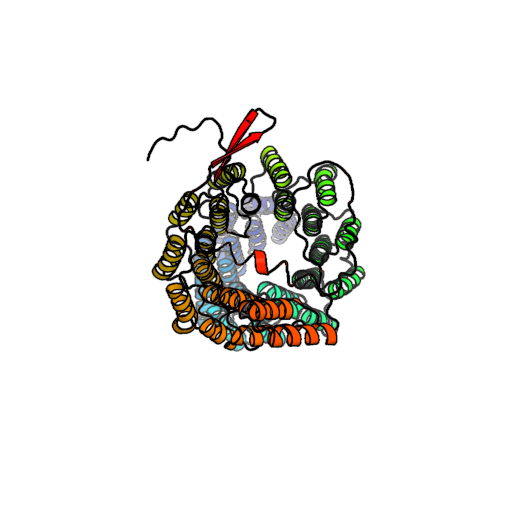-16.300 -15.423 -1.202 1.00 90.31 437 LYS A CA 1
ATOM 33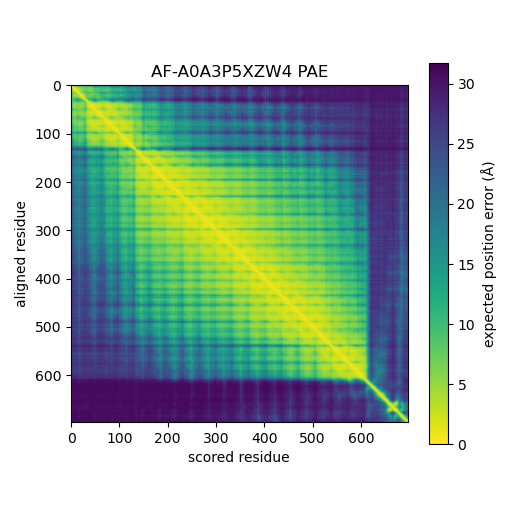92 C C . LYS A 1 437 ? -14.777 -15.221 -1.299 1.00 90.31 437 LYS A C 1
ATOM 3394 O O . LYS A 1 437 ? -14.042 -16.169 -1.597 1.00 90.31 437 LYS A O 1
ATOM 3399 N N . PRO A 1 438 ? -14.260 -14.004 -1.033 1.00 91.94 438 PRO A N 1
ATOM 3400 C CA . PRO A 1 438 ? -12.825 -13.765 -0.960 1.00 91.94 438 PRO A CA 1
ATOM 3401 C C . PRO A 1 438 ? -12.174 -14.579 0.159 1.00 91.94 438 PRO A C 1
ATOM 3403 O O . PRO A 1 438 ? -12.658 -14.606 1.291 1.00 91.94 438 PRO A O 1
ATOM 3406 N N . LYS A 1 439 ? -11.024 -15.181 -0.154 1.00 91.81 439 LYS A N 1
ATOM 3407 C CA . LYS A 1 439 ? -10.205 -15.927 0.814 1.00 91.81 439 LYS A CA 1
ATOM 3408 C C . LYS A 1 439 ? -9.360 -15.037 1.729 1.00 91.81 439 LYS A C 1
ATOM 3410 O O . LYS A 1 439 ? -8.662 -15.556 2.587 1.00 91.81 439 LYS A O 1
ATOM 3415 N N . ASP A 1 440 ? -9.373 -13.724 1.512 1.00 90.06 440 ASP A N 1
ATOM 3416 C CA . ASP A 1 440 ? -8.656 -12.768 2.352 1.00 90.06 440 ASP A CA 1
ATOM 3417 C C . ASP A 1 440 ? -9.486 -12.454 3.613 1.00 90.06 440 ASP A C 1
ATOM 3419 O O . ASP A 1 440 ? -10.583 -11.897 3.481 1.00 90.06 440 ASP A O 1
ATOM 3423 N N . PRO A 1 441 ? -8.986 -12.752 4.829 1.00 93.12 441 PRO A N 1
ATOM 3424 C CA . PRO A 1 441 ? -9.685 -12.467 6.083 1.00 93.12 441 PRO A CA 1
ATOM 3425 C C . PRO A 1 441 ? -10.023 -10.985 6.280 1.00 93.12 441 PRO A C 1
ATOM 3427 O O . PRO A 1 441 ? -10.986 -10.667 6.977 1.00 93.12 441 PRO A O 1
ATOM 3430 N N . VAL A 1 442 ? -9.290 -10.056 5.649 1.00 91.38 442 VAL A N 1
ATOM 3431 C CA . VAL A 1 442 ? -9.561 -8.610 5.750 1.00 91.38 442 VAL A CA 1
ATOM 3432 C C . VAL A 1 442 ? -10.983 -8.271 5.294 1.00 91.38 442 VAL A C 1
ATOM 3434 O O . VAL A 1 442 ? -11.642 -7.445 5.925 1.00 91.38 442 VAL A O 1
ATOM 3437 N N . PHE A 1 443 ? -11.489 -8.949 4.258 1.00 93.44 443 PHE A N 1
ATOM 3438 C CA . PHE A 1 443 ? -12.855 -8.763 3.755 1.00 93.44 443 PHE A CA 1
ATOM 3439 C C . PHE A 1 443 ? -13.919 -9.043 4.825 1.00 93.44 443 PHE A C 1
ATOM 3441 O O . PHE A 1 443 ? -14.897 -8.310 4.954 1.00 93.44 443 PHE A O 1
ATOM 3448 N N . TRP A 1 444 ? -13.691 -10.075 5.630 1.00 95.81 444 TRP A N 1
ATOM 3449 C CA . TRP A 1 444 ? -14.593 -10.522 6.686 1.00 95.81 444 TRP A CA 1
ATOM 3450 C C . TRP A 1 444 ? -14.456 -9.678 7.955 1.00 95.81 444 TRP A C 1
ATOM 3452 O O . TRP A 1 444 ? -15.451 -9.316 8.583 1.00 95.81 444 TRP A O 1
ATOM 3462 N N . ASN A 1 445 ? -13.222 -9.300 8.299 1.00 95.06 445 ASN A N 1
ATOM 3463 C CA . ASN A 1 445 ? -12.908 -8.530 9.501 1.00 95.06 445 ASN A CA 1
ATOM 3464 C C . ASN A 1 445 ? -13.593 -7.157 9.516 1.00 95.06 445 ASN A C 1
ATOM 3466 O O . ASN A 1 445 ? -13.950 -6.670 10.591 1.00 95.06 445 ASN A O 1
ATOM 3470 N N . VAL A 1 446 ? -13.822 -6.541 8.348 1.00 93.31 446 VAL A N 1
ATOM 3471 C CA . VAL A 1 446 ? -14.593 -5.289 8.243 1.00 93.31 446 VAL A CA 1
ATOM 3472 C C . VAL A 1 446 ? -16.011 -5.477 8.778 1.00 93.31 446 VAL A C 1
ATOM 3474 O O . VAL A 1 446 ? -16.457 -4.667 9.587 1.00 93.31 446 VAL A O 1
ATOM 3477 N N . MET A 1 447 ? -16.693 -6.559 8.394 1.00 94.94 447 MET A N 1
ATOM 3478 C CA . MET A 1 447 ? -18.049 -6.862 8.861 1.00 94.94 447 MET A CA 1
ATOM 3479 C C . MET A 1 447 ? -18.062 -7.215 10.353 1.00 94.94 447 MET A C 1
ATOM 3481 O O . MET A 1 447 ? -18.831 -6.618 11.101 1.00 94.94 447 MET A O 1
ATOM 3485 N N . ILE A 1 448 ? -17.173 -8.110 10.805 1.00 94.69 448 ILE A N 1
ATOM 3486 C CA . ILE A 1 448 ? -17.091 -8.537 12.217 1.00 94.69 448 ILE A CA 1
ATOM 3487 C C . ILE A 1 448 ? -16.851 -7.333 13.138 1.00 94.69 448 ILE A C 1
ATOM 3489 O O . ILE A 1 448 ? -17.604 -7.102 14.085 1.00 94.69 448 ILE A O 1
ATOM 3493 N N . SER A 1 449 ? -15.821 -6.535 12.842 1.00 91.25 449 SER A N 1
ATOM 3494 C CA . SER A 1 449 ? -15.455 -5.381 13.672 1.00 91.25 449 SER A CA 1
ATOM 3495 C C . SER A 1 449 ? -16.533 -4.300 13.661 1.00 91.25 449 SER A C 1
ATOM 3497 O O . SER A 1 449 ? -16.806 -3.678 14.689 1.00 91.25 449 SER A O 1
ATOM 3499 N N . SER A 1 450 ? -17.168 -4.083 12.510 1.00 87.81 450 SER A N 1
ATOM 3500 C CA . SER A 1 450 ? -18.208 -3.076 12.364 1.00 87.81 450 SER A CA 1
ATOM 3501 C C . SER A 1 450 ? -19.494 -3.489 13.079 1.00 87.81 450 SER A C 1
ATOM 3503 O O . SER A 1 450 ? -20.065 -2.659 13.779 1.00 87.81 450 SER A O 1
ATOM 3505 N N . TYR A 1 451 ? -19.930 -4.749 12.989 1.00 91.56 451 TYR A N 1
ATOM 3506 C CA . TYR A 1 451 ? -21.076 -5.246 13.759 1.00 91.56 451 TYR A CA 1
ATOM 3507 C C . TYR A 1 451 ? -20.824 -5.162 15.269 1.00 91.56 451 TYR A C 1
ATOM 3509 O O . TYR A 1 451 ? -21.671 -4.646 15.998 1.00 91.56 451 TYR A O 1
ATOM 3517 N N . GLY A 1 452 ? -19.624 -5.545 15.726 1.00 86.38 452 GLY A N 1
ATOM 3518 C CA . GLY A 1 452 ? -19.224 -5.415 17.131 1.00 86.38 452 GLY A CA 1
ATOM 3519 C C . GLY A 1 452 ? -19.303 -3.976 17.655 1.00 86.38 452 GLY A C 1
ATOM 3520 O O . GLY A 1 452 ? -19.863 -3.738 18.722 1.00 86.38 452 GLY A O 1
ATOM 3521 N N . LYS A 1 453 ? -18.826 -2.992 16.879 1.00 84.25 453 LYS A N 1
ATOM 3522 C CA . LYS A 1 453 ? -18.891 -1.561 17.247 1.00 84.25 453 LYS A CA 1
ATOM 3523 C C . LYS A 1 453 ? -20.312 -0.995 17.302 1.00 84.25 453 LYS A C 1
ATOM 3525 O O . LYS A 1 453 ? -20.550 -0.052 18.050 1.00 84.25 453 LYS A O 1
ATOM 3530 N N . HIS A 1 454 ? -21.238 -1.547 16.519 1.00 80.88 454 HIS A N 1
ATOM 3531 C CA . HIS A 1 454 ? -22.644 -1.127 16.507 1.00 80.88 454 HIS A CA 1
ATOM 3532 C C . HIS A 1 454 ? -23.509 -1.897 17.521 1.00 80.88 454 HIS A C 1
ATOM 3534 O O . HIS A 1 454 ? -24.707 -1.635 17.618 1.00 80.88 454 HIS A O 1
ATOM 3540 N N . GLY A 1 455 ? -22.916 -2.814 18.298 1.00 81.62 455 GLY A N 1
ATOM 3541 C CA . GLY A 1 455 ? -23.628 -3.649 19.270 1.00 81.62 455 GLY A CA 1
ATOM 3542 C C . GLY A 1 455 ? -24.446 -4.783 18.641 1.00 81.62 455 GLY A C 1
ATOM 3543 O O . GLY A 1 455 ? -25.213 -5.439 19.337 1.00 81.62 455 GLY A O 1
ATOM 3544 N N . GLU A 1 456 ? -24.285 -5.041 17.341 1.00 86.69 456 GLU A N 1
ATOM 3545 C CA . GLU A 1 456 ? -24.940 -6.134 16.611 1.00 86.69 456 GLU A CA 1
ATOM 3546 C C . GLU A 1 456 ? -24.101 -7.428 16.708 1.00 86.69 456 GLU A C 1
ATOM 3548 O O . GLU A 1 456 ? -23.658 -7.986 15.704 1.00 86.69 456 GLU A O 1
ATOM 3553 N N . CYS A 1 457 ? -23.802 -7.901 17.921 1.00 86.81 457 CYS A N 1
ATOM 3554 C CA . CYS A 1 457 ? -22.813 -8.976 18.094 1.00 86.81 457 CYS A CA 1
ATOM 3555 C C . CYS A 1 457 ? -23.249 -10.344 17.576 1.00 86.81 457 CYS A C 1
ATOM 3557 O O . CYS A 1 457 ? -22.389 -11.116 17.159 1.00 86.81 457 CYS A O 1
ATOM 3559 N N . GLU A 1 458 ? -24.550 -10.640 17.546 1.00 90.31 458 GLU A N 1
ATOM 3560 C CA . GLU A 1 458 ? -25.055 -11.870 16.924 1.00 90.31 458 GLU A CA 1
ATOM 3561 C C . GLU A 1 458 ? -24.640 -11.936 15.447 1.00 90.31 458 GLU A C 1
ATOM 3563 O O . GLU A 1 458 ? -24.079 -12.939 15.011 1.00 90.31 458 GLU A O 1
ATOM 3568 N N . SER A 1 459 ? -24.786 -10.826 14.715 1.00 93.06 459 SER A N 1
ATOM 3569 C CA . SER A 1 459 ? -24.324 -10.689 13.329 1.00 93.06 459 SER A CA 1
ATOM 3570 C C . SER A 1 459 ? -22.799 -10.812 13.214 1.00 93.06 459 SER A C 1
ATOM 3572 O O . SER A 1 459 ? -22.292 -11.395 12.258 1.00 93.06 459 SER A O 1
ATOM 3574 N N . ALA A 1 460 ? -22.035 -10.284 14.180 1.00 94.50 460 ALA A N 1
ATOM 3575 C CA . ALA A 1 460 ? -20.575 -10.424 14.187 1.00 94.50 460 ALA A CA 1
ATOM 3576 C C . ALA A 1 460 ? -20.141 -11.895 14.333 1.00 94.50 460 ALA A C 1
ATOM 3578 O O . ALA A 1 460 ? -19.240 -12.343 13.621 1.00 94.50 460 ALA A O 1
ATOM 3579 N N . ILE A 1 461 ? -20.798 -12.643 15.226 1.00 93.00 461 ILE A N 1
ATOM 3580 C CA . ILE A 1 461 ? -20.561 -14.076 15.442 1.00 93.00 461 ILE A CA 1
ATOM 3581 C C . ILE A 1 461 ? -20.991 -14.881 14.212 1.00 93.00 461 ILE A C 1
ATOM 3583 O O . ILE A 1 461 ? -20.236 -15.741 13.771 1.00 93.00 461 ILE A O 1
ATOM 3587 N N . GLU A 1 462 ? -22.137 -14.557 13.607 1.00 94.81 462 GLU A N 1
ATOM 3588 C CA . GLU A 1 462 ? -22.616 -15.194 12.373 1.00 94.81 462 GLU A CA 1
ATOM 3589 C C . GLU A 1 462 ? -21.584 -15.078 11.240 1.00 94.81 462 GLU A C 1
ATOM 3591 O O . GLU A 1 462 ? -21.253 -16.069 10.591 1.00 94.81 462 GLU A O 1
ATOM 3596 N N . ILE A 1 463 ? -21.016 -13.885 11.024 1.00 96.12 463 ILE A N 1
ATOM 3597 C CA . ILE A 1 463 ? -19.978 -13.683 10.003 1.00 96.12 463 ILE A CA 1
ATOM 3598 C C . ILE A 1 463 ? -18.704 -14.476 10.333 1.00 96.12 463 ILE A C 1
ATOM 3600 O O . ILE A 1 463 ? -18.059 -14.995 9.420 1.00 96.12 463 ILE A O 1
ATOM 3604 N N . PHE A 1 464 ? -18.324 -14.576 11.610 1.00 95.81 464 PHE A N 1
ATOM 3605 C CA . PHE A 1 464 ? -17.164 -15.366 12.031 1.00 95.81 464 PHE A CA 1
ATOM 3606 C C . PHE A 1 464 ? -17.373 -16.872 11.821 1.00 95.81 464 PHE A C 1
ATOM 3608 O O . PHE A 1 464 ? -16.461 -17.565 11.372 1.00 95.81 464 PHE A O 1
ATOM 3615 N N . ASP A 1 465 ? -18.567 -17.383 12.106 1.00 95.00 465 ASP A N 1
ATOM 3616 C CA . ASP A 1 465 ? -18.891 -18.785 11.859 1.00 95.00 465 ASP A CA 1
ATOM 3617 C C . ASP A 1 465 ? -18.946 -19.075 10.347 1.00 95.00 465 ASP A C 1
ATOM 3619 O O . ASP A 1 465 ? -18.324 -20.038 9.895 1.00 95.00 465 ASP A O 1
ATOM 3623 N N . LEU A 1 466 ? -19.520 -18.175 9.538 1.00 95.62 466 LEU A N 1
ATOM 3624 C CA . LEU A 1 466 ? -19.508 -18.285 8.073 1.00 95.62 466 LEU A CA 1
ATOM 3625 C C . LEU A 1 466 ? -18.081 -18.262 7.485 1.00 95.62 466 LEU A C 1
ATOM 3627 O O . LEU A 1 466 ? -17.786 -19.004 6.548 1.00 95.62 466 LEU A O 1
ATOM 3631 N N . LEU A 1 467 ? -17.166 -17.461 8.046 1.00 95.81 467 LEU A N 1
ATOM 3632 C CA . LEU A 1 467 ? -15.748 -17.442 7.647 1.00 95.81 467 LEU A CA 1
ATOM 3633 C C . LEU A 1 467 ? -15.121 -18.839 7.773 1.00 95.81 467 LEU A C 1
ATOM 3635 O O . LEU A 1 467 ? -14.369 -19.278 6.897 1.00 95.81 467 LEU A O 1
ATOM 3639 N N . ARG A 1 468 ? -15.451 -19.553 8.855 1.00 94.50 468 ARG A N 1
ATOM 3640 C CA . ARG A 1 468 ? -14.957 -20.910 9.126 1.00 94.50 468 ARG A CA 1
ATOM 3641 C C . ARG A 1 468 ? -15.608 -21.942 8.207 1.00 94.50 468 ARG A C 1
ATOM 3643 O O . ARG A 1 468 ? -14.919 -22.851 7.744 1.00 94.50 468 ARG A O 1
ATOM 3650 N N . GLU A 1 469 ? -16.900 -21.798 7.920 1.00 94.12 469 GLU A N 1
ATOM 3651 C CA . GLU A 1 469 ? -17.631 -22.660 6.980 1.00 94.12 469 GLU A CA 1
ATOM 3652 C C . GLU A 1 469 ? -17.054 -22.579 5.558 1.00 94.12 469 GLU A C 1
ATOM 3654 O O . GLU A 1 469 ? -16.825 -23.612 4.923 1.00 94.12 469 GLU A O 1
ATOM 3659 N N . GLU A 1 470 ? -16.696 -21.372 5.108 1.00 93.69 470 GLU A N 1
ATOM 3660 C CA . GLU A 1 470 ? -16.002 -21.117 3.835 1.00 93.69 470 GLU A CA 1
ATOM 3661 C C . GLU A 1 470 ? -14.519 -21.542 3.841 1.00 93.69 470 GLU A C 1
ATOM 3663 O O . GLU A 1 470 ? -13.815 -21.410 2.834 1.00 93.69 470 GLU A O 1
ATOM 3668 N N . LYS A 1 471 ? -14.026 -22.094 4.961 1.00 92.44 471 LYS A N 1
ATOM 3669 C CA . LYS A 1 471 ? -12.640 -22.558 5.154 1.00 92.44 471 LYS A CA 1
ATOM 3670 C C . LYS A 1 471 ? -11.603 -21.466 4.884 1.00 92.44 471 LYS A C 1
ATOM 3672 O O . LYS A 1 471 ? -10.522 -21.740 4.355 1.00 92.44 471 LYS A O 1
ATOM 3677 N N . VAL A 1 472 ? -11.937 -20.227 5.229 1.00 94.12 472 VAL A N 1
ATOM 3678 C CA . VAL A 1 472 ? -10.989 -19.115 5.240 1.00 94.12 472 VAL A CA 1
ATOM 3679 C C . VAL A 1 472 ? -10.238 -19.159 6.570 1.00 94.12 472 VAL A C 1
ATOM 3681 O O . VAL A 1 472 ? -10.856 -19.285 7.621 1.00 94.12 472 VAL A O 1
ATOM 3684 N N . GLU A 1 473 ? -8.907 -19.096 6.546 1.00 91.75 473 GLU A N 1
ATOM 3685 C CA . GLU A 1 473 ? -8.112 -19.117 7.780 1.00 91.75 473 GLU A CA 1
ATOM 3686 C C . GLU A 1 473 ? -8.229 -17.767 8.513 1.00 91.75 473 GLU A C 1
ATOM 3688 O O . GLU A 1 473 ? -7.840 -16.743 7.947 1.00 91.75 473 GLU A O 1
ATOM 3693 N N . PRO A 1 474 ? -8.741 -17.719 9.759 1.00 94.31 474 PRO A N 1
ATOM 3694 C CA . PRO A 1 474 ? -8.770 -16.496 10.556 1.00 94.31 474 PRO A CA 1
ATOM 3695 C C . PRO A 1 474 ? -7.362 -15.935 10.792 1.00 94.31 474 PRO A C 1
ATOM 3697 O O . PRO A 1 474 ? -6.417 -16.675 11.066 1.00 94.31 474 PRO A O 1
ATOM 3700 N N . SER A 1 475 ? -7.227 -14.610 10.760 1.00 93.75 475 SER A N 1
ATOM 3701 C CA . SER A 1 475 ? -5.992 -13.922 11.147 1.00 93.75 475 SER A CA 1
ATOM 3702 C C . SER A 1 475 ? -6.026 -13.500 12.621 1.00 93.75 475 SER A C 1
ATOM 3704 O O . SER A 1 475 ? -7.086 -13.439 13.243 1.00 93.75 475 SER A O 1
ATOM 3706 N N . LEU A 1 476 ? -4.877 -13.090 13.174 1.00 92.31 476 LEU A N 1
ATOM 3707 C CA . LEU A 1 476 ? -4.825 -12.411 14.481 1.00 92.31 476 LEU A CA 1
ATOM 3708 C C . LEU A 1 476 ? -5.802 -11.218 14.538 1.00 92.31 476 LEU A C 1
ATOM 3710 O O . LEU A 1 476 ? -6.529 -11.043 15.505 1.00 92.31 476 LEU A O 1
ATOM 3714 N N . SER A 1 477 ? -5.905 -10.426 13.467 1.00 93.38 477 SER A N 1
ATOM 3715 C CA . SER A 1 477 ? -6.873 -9.322 13.414 1.00 93.38 477 SER A CA 1
ATOM 3716 C C . SER A 1 477 ? -8.337 -9.781 13.415 1.00 93.38 477 SER A C 1
ATOM 3718 O O . SER A 1 477 ? -9.185 -9.047 13.923 1.00 93.38 477 SER A O 1
ATOM 3720 N N . THR A 1 478 ? -8.643 -10.981 12.906 1.00 95.00 478 THR A N 1
ATOM 3721 C CA . THR A 1 478 ? -9.981 -11.586 13.006 1.00 95.00 478 THR A CA 1
ATOM 3722 C C . THR A 1 478 ? -10.339 -11.859 14.459 1.00 95.00 478 THR A C 1
ATOM 3724 O O . THR A 1 478 ? -11.412 -11.455 14.904 1.00 95.00 478 THR A O 1
ATOM 3727 N N . PHE A 1 479 ? -9.425 -12.475 15.215 1.00 95.44 479 PHE A N 1
ATOM 3728 C CA . PHE A 1 479 ? -9.635 -12.773 16.630 1.00 95.44 479 PHE A CA 1
ATOM 3729 C C . PHE A 1 479 ? -9.779 -11.505 17.473 1.00 95.44 479 PHE A C 1
ATOM 3731 O O . PHE A 1 479 ? -10.719 -11.414 18.259 1.00 95.44 479 PHE A O 1
ATOM 3738 N N . THR A 1 480 ? -8.948 -10.480 17.260 1.00 93.50 480 THR A N 1
ATOM 3739 C CA . THR A 1 480 ? -9.143 -9.177 17.920 1.00 93.50 480 THR A CA 1
ATOM 3740 C C . THR A 1 480 ? -10.525 -8.585 17.618 1.00 93.50 480 THR A C 1
ATOM 3742 O O . THR A 1 480 ? -11.193 -8.099 18.529 1.00 93.50 480 THR A O 1
ATOM 3745 N N . ALA A 1 481 ? -10.983 -8.636 16.360 1.00 94.19 481 ALA A N 1
ATOM 3746 C CA . ALA A 1 481 ? -12.273 -8.070 15.964 1.00 94.19 481 ALA A CA 1
ATOM 3747 C C . ALA A 1 481 ? -13.457 -8.763 16.656 1.00 94.19 481 ALA A C 1
ATOM 3749 O O . ALA A 1 481 ? -14.343 -8.081 17.174 1.00 94.19 481 ALA A O 1
ATOM 3750 N N . ILE A 1 482 ? -13.467 -10.099 16.697 1.00 95.50 482 ILE A N 1
ATOM 3751 C CA . ILE A 1 482 ? -14.563 -10.846 17.324 1.00 95.50 482 ILE A CA 1
ATOM 3752 C C . ILE A 1 482 ? -14.500 -10.790 18.859 1.00 95.50 482 ILE A C 1
ATOM 3754 O O . ILE A 1 482 ? -15.539 -10.651 19.496 1.00 95.50 482 ILE A O 1
ATOM 3758 N N . LEU A 1 483 ? -13.308 -10.792 19.472 1.00 93.38 483 LEU A N 1
ATOM 3759 C CA . LEU A 1 483 ? -13.165 -10.630 20.926 1.00 93.38 483 LEU A CA 1
ATOM 3760 C C . LEU A 1 483 ? -13.599 -9.235 21.382 1.00 93.38 483 LEU A C 1
ATOM 3762 O O . LEU A 1 483 ? -14.252 -9.099 22.415 1.00 93.38 483 LEU A O 1
ATOM 3766 N N . SER A 1 484 ? -13.290 -8.200 20.597 1.00 91.69 484 SER A N 1
ATOM 3767 C CA . SER A 1 484 ? -13.806 -6.850 20.830 1.00 91.69 484 SER A CA 1
ATOM 3768 C C . SER A 1 484 ? -15.334 -6.815 20.736 1.00 91.69 484 SER A C 1
ATOM 3770 O O . SER A 1 484 ? -15.970 -6.207 21.596 1.00 91.69 484 SER A O 1
ATOM 3772 N N . ALA A 1 485 ? -15.937 -7.508 19.761 1.00 92.12 485 ALA A N 1
ATOM 3773 C CA . ALA A 1 485 ? -17.392 -7.644 19.676 1.00 92.12 485 ALA A CA 1
ATOM 3774 C C . ALA A 1 485 ? -17.972 -8.335 20.926 1.00 92.12 485 ALA A C 1
ATOM 3776 O O . ALA A 1 485 ? -18.894 -7.802 21.541 1.00 92.12 485 ALA A O 1
ATOM 3777 N N . CYS A 1 486 ? -17.384 -9.451 21.373 1.00 91.12 486 CYS A N 1
ATOM 3778 C CA . CYS A 1 486 ? -17.783 -10.117 22.616 1.00 91.12 486 CYS A CA 1
ATOM 3779 C C . CYS A 1 486 ? -17.673 -9.182 23.830 1.00 91.12 486 CYS A C 1
ATOM 3781 O O . CYS A 1 486 ? -18.611 -9.127 24.621 1.00 91.12 486 CYS A O 1
ATOM 3783 N N . SER A 1 487 ? -16.592 -8.396 23.946 1.00 88.62 487 SER A N 1
ATOM 3784 C CA . SER A 1 487 ? -16.430 -7.404 25.023 1.00 88.62 487 SER A CA 1
ATOM 3785 C C . SER A 1 487 ? -17.539 -6.349 25.027 1.00 88.62 487 SER A C 1
ATOM 3787 O O . SER A 1 487 ? -18.102 -6.026 26.075 1.00 88.62 487 SER A O 1
ATOM 3789 N N . HIS A 1 488 ? -17.907 -5.831 23.851 1.00 85.19 488 HIS A N 1
ATOM 3790 C CA . HIS A 1 488 ? -18.960 -4.823 23.725 1.00 85.19 488 HIS A CA 1
ATOM 3791 C C . HIS A 1 488 ? -20.355 -5.353 24.073 1.00 85.19 488 HIS A C 1
ATOM 3793 O O . HIS A 1 488 ? -21.149 -4.602 24.640 1.00 85.19 488 HIS A O 1
ATOM 3799 N N . CYS A 1 489 ? -20.645 -6.620 23.772 1.00 83.31 489 CYS A N 1
ATOM 3800 C CA . CYS A 1 489 ? -21.939 -7.234 24.082 1.00 83.31 489 CYS A CA 1
ATOM 3801 C C . CYS A 1 489 ? -21.996 -7.971 25.416 1.00 83.31 489 CYS A C 1
ATOM 3803 O O . CYS A 1 489 ? -23.083 -8.319 25.868 1.00 83.31 489 CYS A O 1
ATOM 3805 N N . GLY A 1 490 ? -20.850 -8.184 26.057 1.00 83.62 490 GLY A N 1
ATOM 3806 C CA . GLY A 1 490 ? -20.787 -8.873 27.334 1.00 83.62 490 GLY A CA 1
ATOM 3807 C C . GLY A 1 490 ? -21.001 -10.374 27.282 1.00 83.62 490 GLY A C 1
ATOM 3808 O O . GLY A 1 490 ? -21.365 -10.965 28.295 1.00 83.62 490 GLY A O 1
ATOM 3809 N N . ASP A 1 491 ? -20.781 -10.991 26.124 1.00 87.44 491 ASP A N 1
ATOM 3810 C CA . ASP A 1 491 ? -20.851 -12.444 25.975 1.00 87.44 491 ASP A CA 1
ATOM 3811 C C . ASP A 1 491 ? -19.521 -13.061 26.428 1.00 87.44 491 ASP A C 1
ATOM 3813 O O . ASP A 1 491 ? -18.589 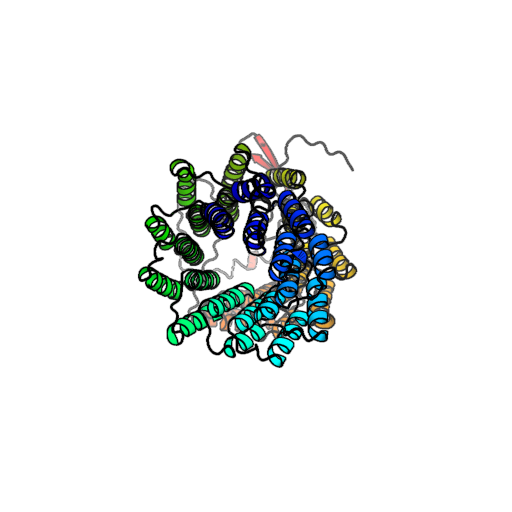-13.286 25.644 1.00 87.44 491 ASP A O 1
ATOM 3817 N N . VAL A 1 492 ? -19.408 -13.238 27.744 1.00 89.50 492 VAL A N 1
ATOM 3818 C CA . VAL A 1 492 ? -18.191 -13.714 28.401 1.00 89.50 492 VAL A CA 1
ATOM 3819 C C . VAL A 1 492 ? -17.873 -15.145 27.978 1.00 89.50 492 VAL A C 1
ATOM 3821 O O . VAL A 1 492 ? -16.717 -15.465 27.698 1.00 89.50 492 VAL A O 1
ATOM 3824 N N . GLU A 1 493 ? -18.882 -16.009 27.916 1.00 89.75 493 GLU A N 1
ATOM 3825 C CA . GLU A 1 493 ? -18.741 -17.414 27.558 1.00 89.75 493 GLU A CA 1
ATOM 3826 C C . GLU A 1 493 ? -18.211 -17.567 26.133 1.00 89.75 493 GLU A C 1
ATOM 3828 O O . GLU A 1 493 ? -17.231 -18.289 25.921 1.00 89.75 493 GLU A O 1
ATOM 3833 N N . LYS A 1 494 ? -18.801 -16.859 25.160 1.00 90.19 494 LYS A N 1
ATOM 3834 C CA . LYS A 1 494 ? -18.330 -16.904 23.772 1.00 90.19 494 LYS A CA 1
ATOM 3835 C C . LYS A 1 494 ? -16.937 -16.291 23.635 1.00 90.19 494 LYS A C 1
ATOM 3837 O O . LYS A 1 494 ? -16.105 -16.853 22.924 1.00 90.19 494 LYS A O 1
ATOM 3842 N N . GLY A 1 495 ? -16.648 -15.195 24.341 1.00 92.00 495 GLY A N 1
ATOM 3843 C CA . GLY A 1 495 ? -15.319 -14.576 24.338 1.00 92.00 495 GLY A CA 1
ATOM 3844 C C . GLY A 1 495 ? -14.222 -15.526 24.830 1.00 92.00 495 GLY A C 1
ATOM 3845 O O . GLY A 1 495 ? -13.205 -15.688 24.157 1.00 92.00 495 GLY A O 1
ATOM 3846 N N . VAL A 1 496 ? -14.454 -16.229 25.946 1.00 92.00 496 VAL A N 1
ATOM 3847 C CA . VAL A 1 496 ? -13.522 -17.249 26.462 1.00 92.00 496 VAL A CA 1
ATOM 3848 C C . VAL A 1 496 ? -13.364 -18.408 25.475 1.00 92.00 496 VAL A C 1
ATOM 3850 O O . VAL A 1 496 ? -12.237 -18.803 25.186 1.00 92.00 496 VAL A O 1
ATOM 3853 N N . GLN A 1 497 ? -14.459 -18.913 24.895 1.00 93.88 497 GLN A N 1
ATOM 3854 C CA . GLN A 1 497 ? -14.401 -19.982 23.885 1.00 93.88 497 GLN A CA 1
ATOM 3855 C C . GLN A 1 497 ? -13.565 -19.585 22.663 1.00 93.88 497 GLN A C 1
ATOM 3857 O O . GLN A 1 497 ? -12.758 -20.377 22.183 1.00 93.88 497 GLN A O 1
ATOM 3862 N N . ILE A 1 498 ? -13.741 -18.362 22.160 1.00 94.06 498 ILE A N 1
ATOM 3863 C CA . ILE A 1 498 ? -12.987 -17.853 21.011 1.00 94.06 498 ILE A CA 1
ATOM 3864 C C . ILE A 1 498 ? -11.507 -17.673 21.360 1.00 94.06 498 ILE A C 1
ATOM 3866 O O . ILE A 1 498 ? -10.641 -17.960 20.532 1.00 94.06 498 ILE A O 1
ATOM 3870 N N . PHE A 1 499 ? -11.202 -17.215 22.574 1.00 93.12 499 PHE A N 1
ATOM 3871 C CA . PHE A 1 499 ? -9.825 -17.061 23.026 1.00 93.12 499 PHE A CA 1
ATOM 3872 C C . PHE A 1 499 ? -9.100 -18.411 23.116 1.00 93.12 499 PHE A C 1
ATOM 3874 O O . PHE A 1 499 ? -7.984 -18.534 22.614 1.00 93.12 499 PHE A O 1
ATOM 3881 N N . SER A 1 500 ? -9.759 -19.442 23.656 1.00 92.94 500 SER A N 1
ATOM 3882 C CA . SER A 1 500 ? -9.239 -20.815 23.649 1.00 92.94 500 SER A CA 1
ATOM 3883 C C . SER A 1 500 ? -9.081 -21.356 22.227 1.00 92.94 500 SER A C 1
ATOM 3885 O O . SER A 1 500 ? -8.019 -21.870 21.893 1.00 92.94 500 SER A O 1
ATOM 3887 N N . LEU A 1 501 ? -10.080 -21.160 21.355 1.00 94.12 501 LEU A N 1
ATOM 3888 C CA . LEU A 1 501 ? -10.030 -21.566 19.943 1.00 94.12 501 LEU A CA 1
ATOM 3889 C C . LEU A 1 501 ? -8.793 -20.997 19.227 1.00 94.12 501 LEU A C 1
ATOM 3891 O O . LEU A 1 501 ? -8.106 -21.709 18.498 1.00 94.12 501 LEU A O 1
ATOM 3895 N N . MET A 1 502 ? -8.489 -19.716 19.446 1.00 94.25 502 MET A N 1
ATOM 3896 C CA . MET A 1 502 ? -7.316 -19.049 18.875 1.00 94.25 502 MET A CA 1
ATOM 3897 C C . MET A 1 502 ? -5.997 -19.730 19.281 1.00 94.25 502 MET A C 1
ATOM 3899 O O . MET A 1 502 ? -5.093 -19.870 18.453 1.00 94.25 502 MET A O 1
ATOM 3903 N N . GLN A 1 503 ? -5.874 -20.128 20.548 1.00 91.75 503 GLN A N 1
ATOM 3904 C CA . GLN A 1 503 ? -4.652 -20.710 21.106 1.00 91.75 503 GLN A CA 1
ATOM 3905 C C . GLN A 1 503 ? -4.505 -22.198 20.769 1.00 91.75 503 GLN A C 1
ATOM 3907 O O . GLN A 1 503 ? -3.422 -22.629 20.377 1.00 91.75 503 GLN A O 1
ATOM 3912 N N . GLU A 1 504 ? -5.576 -22.973 20.936 1.00 92.19 504 GLU A N 1
ATOM 3913 C CA . GLU A 1 504 ? -5.556 -24.436 20.868 1.00 92.19 504 GLU A CA 1
ATOM 3914 C C . GLU A 1 504 ? -5.641 -24.946 19.427 1.00 92.19 504 GLU A C 1
ATOM 3916 O O . GLU A 1 504 ? -4.794 -25.736 19.009 1.00 92.19 504 GLU A O 1
ATOM 3921 N N . ASP A 1 505 ? -6.605 -24.448 18.648 1.00 90.75 505 ASP A N 1
ATOM 3922 C CA . ASP A 1 505 ? -6.871 -24.966 17.301 1.00 90.75 505 ASP A CA 1
ATOM 3923 C C . ASP A 1 505 ? -6.002 -24.280 16.241 1.00 90.75 505 ASP A C 1
ATOM 3925 O O . ASP A 1 505 ? -5.538 -24.926 15.299 1.00 90.75 505 ASP A O 1
ATOM 3929 N N . TYR A 1 506 ? -5.755 -22.974 16.393 1.00 90.81 506 TYR A N 1
ATOM 3930 C CA . TYR A 1 506 ? -4.975 -22.186 15.428 1.00 90.81 506 TYR A CA 1
ATOM 3931 C C . TYR A 1 506 ? -3.524 -21.932 15.856 1.00 90.81 506 TYR A C 1
ATOM 3933 O O . TYR A 1 506 ? -2.724 -21.442 15.058 1.00 90.81 506 TYR A O 1
ATOM 3941 N N . GLY A 1 507 ? -3.149 -22.264 17.097 1.00 89.06 507 GLY A N 1
ATOM 3942 C CA . GLY A 1 507 ? -1.771 -22.133 17.580 1.00 89.06 507 GLY A CA 1
ATOM 3943 C C . GLY A 1 507 ? -1.267 -20.689 17.681 1.00 89.06 507 GLY A C 1
ATOM 3944 O O . GLY A 1 507 ? -0.053 -20.459 17.736 1.00 89.06 507 GLY A O 1
ATOM 3945 N N . PHE A 1 508 ? -2.163 -19.698 17.682 1.00 89.94 508 PHE A N 1
ATOM 3946 C CA . PHE A 1 508 ? -1.773 -18.299 17.779 1.00 89.94 508 PHE A CA 1
ATOM 3947 C C . PHE A 1 508 ? -1.404 -17.935 19.216 1.00 89.94 508 PHE A C 1
ATOM 3949 O O . PHE A 1 508 ? -2.132 -18.208 20.171 1.00 89.94 508 PHE A O 1
ATOM 3956 N N . LYS A 1 509 ? -0.275 -17.239 19.373 1.00 87.12 509 LYS A N 1
ATOM 3957 C CA . LYS A 1 509 ? 0.058 -16.591 20.643 1.00 87.12 509 LYS A CA 1
ATOM 3958 C C . LYS A 1 509 ? -0.772 -15.312 20.780 1.00 87.12 509 LYS A C 1
ATOM 3960 O O . LYS A 1 509 ? -0.718 -14.489 19.862 1.00 87.12 509 LYS A O 1
ATOM 3965 N N . PRO A 1 510 ? -1.491 -15.111 21.897 1.00 87.31 510 PRO A N 1
ATOM 3966 C CA . PRO A 1 510 ? -2.245 -13.885 22.109 1.00 87.31 510 PRO A CA 1
ATOM 3967 C C . PRO A 1 510 ? -1.339 -12.653 22.031 1.00 87.31 510 PRO A C 1
ATOM 3969 O O . PRO A 1 510 ? -0.284 -12.598 22.665 1.00 87.31 510 PRO A O 1
ATOM 3972 N N . SER A 1 511 ? -1.755 -11.658 21.248 1.00 87.12 511 SER A N 1
ATOM 3973 C CA . SER A 1 511 ? -1.139 -10.326 21.273 1.00 87.12 511 SER A CA 1
ATOM 3974 C C . SER A 1 511 ? -1.708 -9.478 22.415 1.00 87.12 511 SER A C 1
ATOM 3976 O O . SER A 1 511 ? -2.755 -9.800 22.983 1.00 87.12 511 SER A O 1
ATOM 3978 N N . THR A 1 512 ? -1.058 -8.347 22.699 1.00 84.12 512 THR A N 1
ATOM 3979 C CA . THR A 1 512 ? -1.527 -7.353 23.675 1.00 84.12 512 THR A CA 1
ATOM 3980 C C . THR A 1 512 ? -2.971 -6.912 23.420 1.00 84.12 512 THR A C 1
ATOM 3982 O O . THR A 1 512 ? -3.718 -6.731 24.375 1.00 84.12 512 THR A O 1
ATOM 3985 N N . ASP A 1 513 ? -3.398 -6.810 22.156 1.00 86.19 513 ASP A N 1
ATOM 3986 C CA . ASP A 1 513 ? -4.765 -6.399 21.801 1.00 86.19 513 ASP A CA 1
ATOM 3987 C C . ASP A 1 513 ? -5.810 -7.457 22.179 1.00 86.19 513 ASP A C 1
ATOM 3989 O O . ASP A 1 513 ? -6.865 -7.119 22.718 1.00 86.19 513 ASP A O 1
ATOM 3993 N N . HIS A 1 514 ? -5.514 -8.742 21.946 1.00 89.94 514 HIS A N 1
ATOM 3994 C CA . HIS A 1 514 ? -6.409 -9.842 22.326 1.00 89.94 514 HIS A CA 1
ATOM 3995 C C . HIS A 1 514 ? -6.595 -9.885 23.840 1.00 89.94 514 HIS A C 1
ATOM 3997 O O . HIS A 1 514 ? -7.710 -10.035 24.335 1.00 89.94 514 HIS A O 1
ATOM 4003 N N . ILE A 1 515 ? -5.494 -9.715 24.573 1.00 86.44 515 ILE A N 1
ATOM 4004 C CA . ILE A 1 515 ? -5.509 -9.713 26.032 1.00 86.44 515 ILE A CA 1
ATOM 4005 C C . ILE A 1 515 ? -6.220 -8.470 26.555 1.00 86.44 515 ILE A C 1
ATOM 4007 O O . ILE A 1 515 ? -7.030 -8.588 27.466 1.00 86.44 515 ILE A O 1
ATOM 4011 N N . GLY A 1 516 ? -6.008 -7.306 25.940 1.00 86.69 516 GLY A N 1
ATOM 4012 C CA . GLY A 1 516 ? -6.773 -6.100 26.241 1.00 86.69 516 GLY A CA 1
ATOM 4013 C C . GLY A 1 516 ? -8.282 -6.325 26.108 1.00 86.69 516 GLY A C 1
ATOM 4014 O O . GLY A 1 516 ? -9.022 -5.982 27.027 1.00 86.69 516 GLY A O 1
ATOM 4015 N N . CYS A 1 517 ? -8.733 -6.971 25.025 1.00 89.75 517 CYS A N 1
ATOM 4016 C CA . CYS A 1 517 ? -10.149 -7.305 24.827 1.00 89.75 517 CYS A CA 1
ATOM 4017 C C . CYS A 1 517 ? -10.670 -8.300 25.875 1.00 89.75 517 CYS A C 1
ATOM 4019 O O . CYS A 1 517 ? -11.756 -8.102 26.411 1.00 89.75 517 CYS A O 1
ATOM 4021 N N . MET A 1 518 ? -9.901 -9.347 26.196 1.00 91.69 518 MET A N 1
ATOM 4022 C CA . MET A 1 518 ? -10.294 -10.339 27.204 1.00 91.69 518 MET A CA 1
ATOM 4023 C C . MET A 1 518 ? -10.331 -9.766 28.616 1.00 91.69 518 MET A C 1
ATOM 4025 O O . MET A 1 518 ? -11.246 -10.073 29.374 1.00 91.69 518 MET A O 1
ATOM 4029 N N . VAL A 1 519 ? -9.356 -8.933 28.978 1.00 88.69 519 VAL A N 1
ATOM 4030 C CA . VAL A 1 519 ? -9.327 -8.265 30.278 1.00 88.69 519 VAL A CA 1
ATOM 4031 C C . VAL A 1 519 ? -10.492 -7.294 30.375 1.00 88.69 519 VAL A C 1
ATOM 4033 O O . VAL A 1 519 ? -11.190 -7.343 31.375 1.00 88.69 519 VAL A O 1
ATOM 4036 N N . ASP A 1 520 ? -10.760 -6.473 29.355 1.00 86.56 520 ASP A N 1
ATOM 4037 C CA . ASP A 1 520 ? -11.931 -5.581 29.324 1.00 86.56 520 ASP A CA 1
ATOM 4038 C C . ASP A 1 520 ? -13.245 -6.368 29.490 1.00 86.56 520 ASP A C 1
ATOM 4040 O O . ASP A 1 520 ? -14.054 -6.028 30.356 1.00 86.56 520 ASP A O 1
ATOM 4044 N N . LEU A 1 521 ? -13.407 -7.477 28.759 1.00 89.62 521 LEU A N 1
ATOM 4045 C CA . LEU A 1 521 ? -14.559 -8.374 28.870 1.00 89.62 521 LEU A CA 1
ATOM 4046 C C . LEU A 1 521 ? -14.685 -8.965 30.284 1.00 89.62 521 LEU A C 1
ATOM 4048 O O . LEU A 1 521 ? -15.705 -8.801 30.939 1.00 89.62 521 LEU A O 1
ATOM 4052 N N . LEU A 1 522 ? -13.657 -9.627 30.811 1.00 90.19 522 LEU A N 1
ATOM 4053 C CA . LEU A 1 522 ? -13.732 -10.289 32.120 1.00 90.19 522 LEU A CA 1
ATOM 4054 C C . LEU A 1 522 ? -13.899 -9.285 33.270 1.00 90.19 522 LEU A C 1
ATOM 4056 O O . LEU A 1 522 ? -14.634 -9.548 34.225 1.00 90.19 522 LEU A O 1
ATOM 4060 N N . CYS A 1 523 ? -13.250 -8.126 33.167 1.00 86.88 523 CYS A N 1
ATOM 4061 C CA . CYS A 1 523 ? -13.314 -7.057 34.153 1.00 86.88 523 CYS A CA 1
ATOM 4062 C C . CYS A 1 523 ? -14.705 -6.438 34.261 1.00 86.88 523 CYS A C 1
ATOM 4064 O O . CYS A 1 523 ? -15.193 -6.301 35.378 1.00 86.88 523 CYS A O 1
ATOM 4066 N N . ARG A 1 524 ? -15.362 -6.105 33.139 1.00 82.62 524 ARG A N 1
ATOM 4067 C CA . ARG A 1 524 ? -16.710 -5.497 33.137 1.00 82.62 524 ARG A CA 1
ATOM 4068 C C . ARG A 1 524 ? -17.779 -6.387 33.765 1.00 82.62 524 ARG A C 1
ATOM 4070 O O . ARG A 1 524 ? -18.769 -5.883 34.287 1.00 82.62 524 ARG A O 1
ATOM 4077 N N . PHE A 1 525 ? -17.578 -7.700 33.707 1.00 83.88 525 PHE A N 1
ATOM 4078 C CA . PHE A 1 525 ? -18.521 -8.696 34.213 1.00 83.88 525 PHE A CA 1
ATOM 4079 C C . PHE A 1 525 ? -18.060 -9.334 35.534 1.00 83.88 525 PHE A C 1
ATOM 4081 O O . PHE A 1 525 ? -18.617 -10.339 35.971 1.00 83.88 525 PHE A O 1
ATOM 4088 N N . GLY A 1 526 ? -17.063 -8.746 36.207 1.00 83.12 526 GLY A N 1
ATOM 4089 C CA . GLY A 1 526 ? -16.658 -9.121 37.565 1.00 83.12 526 GLY A CA 1
ATOM 4090 C C . GLY A 1 526 ? -15.826 -10.402 37.694 1.00 83.12 526 GLY A C 1
ATOM 4091 O O . GLY A 1 526 ? -15.531 -10.821 38.817 1.00 83.12 526 GLY A O 1
ATOM 4092 N N . ARG A 1 527 ? -15.373 -11.016 36.593 1.00 87.88 527 ARG A N 1
ATOM 4093 C CA . ARG A 1 527 ? -14.502 -12.212 36.598 1.00 87.88 527 ARG A CA 1
ATOM 4094 C C . ARG A 1 527 ? -13.027 -11.841 36.787 1.00 87.88 527 ARG A C 1
ATOM 4096 O O . ARG A 1 527 ? -12.151 -12.234 36.021 1.00 87.88 527 ARG A O 1
ATOM 4103 N N . LEU A 1 528 ? -12.738 -11.082 37.845 1.00 87.81 528 LEU A N 1
ATOM 4104 C CA . LEU A 1 528 ? -11.430 -10.450 38.068 1.00 87.81 528 LEU A CA 1
ATOM 4105 C C . LEU A 1 528 ? -10.266 -11.441 38.240 1.00 87.81 528 LEU A C 1
ATOM 4107 O O . LEU A 1 528 ? -9.138 -11.123 37.875 1.00 87.81 528 LEU A O 1
ATOM 4111 N N . ARG A 1 529 ? -10.517 -12.638 38.789 1.00 86.81 529 ARG A N 1
ATOM 4112 C CA . ARG A 1 529 ? -9.468 -13.664 38.944 1.00 86.81 529 ARG A CA 1
ATOM 4113 C C . ARG A 1 529 ? -9.002 -14.199 37.596 1.00 86.81 529 ARG A C 1
ATOM 4115 O O . ARG A 1 529 ? -7.809 -14.266 37.351 1.00 86.81 529 ARG A O 1
ATOM 4122 N N . GLU A 1 530 ? -9.941 -14.495 36.709 1.00 87.88 530 GLU A N 1
ATOM 4123 C CA . GLU A 1 530 ? -9.624 -14.967 35.360 1.00 87.88 530 GLU A CA 1
ATOM 4124 C C . GLU A 1 530 ? -8.985 -13.859 34.528 1.00 87.88 530 GLU A C 1
ATOM 4126 O O . GLU A 1 530 ? -8.040 -14.112 33.790 1.00 87.88 530 GLU A O 1
ATOM 4131 N N . ALA A 1 531 ? -9.422 -12.606 34.710 1.00 88.50 531 ALA A N 1
ATOM 4132 C CA . ALA A 1 531 ? -8.745 -11.462 34.107 1.00 88.50 531 ALA A CA 1
ATOM 4133 C C . ALA A 1 531 ? -7.265 -11.411 34.528 1.00 88.50 531 ALA A C 1
ATOM 4135 O O . ALA A 1 531 ? -6.394 -11.185 33.691 1.00 88.50 531 ALA A O 1
ATOM 4136 N N . LYS A 1 532 ? -6.969 -11.676 35.807 1.00 87.44 532 LYS A N 1
ATOM 4137 C CA . LYS A 1 532 ? -5.596 -11.748 36.317 1.00 87.44 532 LYS A CA 1
ATOM 4138 C C . LYS A 1 532 ? -4.811 -12.926 35.737 1.00 87.44 532 LYS A C 1
ATOM 4140 O O . LYS A 1 532 ? -3.677 -12.734 35.315 1.00 87.44 532 LYS A O 1
ATOM 4145 N N . GLU A 1 533 ? -5.419 -14.105 35.645 1.00 87.94 533 GLU A N 1
ATOM 4146 C CA . GLU A 1 533 ? -4.797 -15.282 35.024 1.00 87.94 533 GLU A CA 1
ATOM 4147 C C . GLU A 1 533 ? -4.416 -15.028 33.559 1.00 87.94 533 GLU A C 1
ATOM 4149 O O . GLU A 1 533 ? -3.345 -15.443 33.122 1.00 87.94 533 GLU A O 1
ATOM 4154 N N . VAL A 1 534 ? -5.250 -14.304 32.803 1.00 87.38 534 VAL A N 1
ATOM 4155 C CA . VAL A 1 534 ? -4.939 -13.905 31.420 1.00 87.38 534 VAL A CA 1
ATOM 4156 C C . VAL A 1 534 ? -3.780 -12.900 31.374 1.00 87.38 534 VAL A C 1
ATOM 4158 O O . VAL A 1 534 ? -2.929 -12.990 30.490 1.00 87.38 534 VAL A O 1
ATOM 4161 N N . ILE A 1 535 ? -3.701 -11.965 32.327 1.00 85.81 535 ILE A N 1
ATOM 4162 C CA . ILE A 1 535 ? -2.593 -10.996 32.425 1.00 85.81 535 ILE A CA 1
ATOM 4163 C C . ILE A 1 535 ? -1.265 -11.701 32.717 1.00 85.81 535 ILE A C 1
ATOM 4165 O O . ILE A 1 535 ? -0.249 -11.368 32.107 1.00 85.81 535 ILE A O 1
ATOM 4169 N N . ASP A 1 536 ? -1.281 -12.699 33.600 1.00 84.25 536 ASP A N 1
ATOM 4170 C CA . ASP A 1 536 ? -0.086 -13.436 34.027 1.00 84.25 536 ASP A CA 1
ATOM 4171 C C . ASP A 1 536 ? 0.510 -14.327 32.924 1.00 84.25 536 ASP A C 1
ATOM 4173 O O . ASP A 1 536 ? 1.656 -14.766 33.028 1.00 84.25 536 ASP A O 1
ATOM 4177 N N . GLN A 1 537 ? -0.219 -14.554 31.825 1.00 78.81 537 GLN A N 1
ATOM 4178 C CA . GLN A 1 537 ? 0.323 -15.206 30.627 1.00 78.81 537 GLN A CA 1
ATOM 4179 C C . GLN A 1 537 ? 1.316 -14.312 29.857 1.00 78.81 537 GLN A C 1
ATOM 4181 O O . GLN A 1 537 ? 2.018 -14.809 28.972 1.00 78.81 537 GLN A O 1
ATOM 4186 N N . ILE A 1 538 ? 1.397 -13.011 30.168 1.00 77.25 538 ILE A N 1
ATOM 4187 C CA . ILE A 1 538 ? 2.295 -12.058 29.504 1.00 77.25 538 ILE A CA 1
ATOM 4188 C C . ILE A 1 538 ? 3.544 -11.822 30.355 1.00 77.25 538 ILE A C 1
ATOM 4190 O O . ILE A 1 538 ? 3.465 -11.544 31.547 1.00 77.25 538 ILE A O 1
ATOM 4194 N N . SER A 1 539 ? 4.714 -11.830 29.715 1.00 74.00 539 SER A N 1
ATOM 4195 C CA . SER A 1 539 ? 5.982 -11.480 30.367 1.00 74.00 539 SER A CA 1
ATOM 4196 C C . SER A 1 539 ? 6.083 -9.997 30.759 1.00 74.00 539 SER A C 1
ATOM 4198 O O . SER A 1 539 ? 6.667 -9.686 31.790 1.00 74.00 539 SER A O 1
ATOM 4200 N N . GLU A 1 540 ? 5.509 -9.090 29.960 1.00 75.88 540 GLU A N 1
ATOM 4201 C CA . GLU A 1 540 ? 5.495 -7.635 30.190 1.00 75.88 540 GLU A CA 1
ATOM 4202 C C . GLU A 1 540 ? 4.122 -7.013 29.835 1.00 75.88 540 GLU A C 1
ATOM 4204 O O . GLU A 1 540 ? 3.919 -6.544 28.711 1.00 75.88 540 GLU A O 1
ATOM 4209 N N . PRO A 1 541 ? 3.137 -7.022 30.753 1.00 79.69 541 PRO A N 1
ATOM 4210 C CA . PRO A 1 541 ? 1.839 -6.389 30.517 1.00 79.69 541 PRO A CA 1
ATOM 4211 C C . PRO A 1 541 ? 1.942 -4.853 30.507 1.00 79.69 541 PRO A C 1
ATOM 4213 O O . PRO A 1 541 ? 2.666 -4.263 31.309 1.00 79.69 541 PRO A O 1
ATOM 4216 N N . SER A 1 542 ? 1.182 -4.188 29.630 1.00 81.88 542 SER A N 1
ATOM 4217 C CA . SER A 1 542 ? 1.159 -2.722 29.533 1.00 81.88 542 SER A CA 1
ATOM 4218 C C . SER A 1 542 ? 0.413 -2.061 30.698 1.00 81.88 542 SER A C 1
ATOM 4220 O O . SER A 1 542 ? -0.484 -2.649 31.309 1.00 81.88 542 SER A O 1
ATOM 4222 N N . SER A 1 543 ? 0.709 -0.783 30.961 1.00 84.44 543 SER A N 1
ATOM 4223 C CA . SER A 1 543 ? 0.014 -0.001 31.994 1.00 84.44 543 SER A CA 1
ATOM 4224 C C . SER A 1 543 ? -1.492 0.138 31.730 1.00 84.44 543 SER A C 1
ATOM 4226 O O . SER A 1 543 ? -2.293 0.168 32.663 1.00 84.44 543 SER A O 1
ATOM 4228 N N . SER A 1 544 ? -1.925 0.128 30.468 1.00 83.75 544 SER A N 1
ATOM 4229 C CA . SER A 1 544 ? -3.348 0.158 30.102 1.00 83.75 544 SER A CA 1
ATOM 4230 C C . SER A 1 544 ? -4.141 -1.045 30.632 1.00 83.75 544 SER A C 1
ATOM 4232 O O . SER A 1 544 ? -5.288 -0.891 31.062 1.00 83.75 544 SER A O 1
ATOM 4234 N N . VAL A 1 545 ? -3.536 -2.236 30.647 1.00 84.69 545 VAL A N 1
ATOM 4235 C CA . VAL A 1 545 ? -4.190 -3.479 31.081 1.00 84.69 545 VAL A CA 1
ATOM 4236 C C . VAL A 1 545 ? -4.386 -3.475 32.598 1.00 84.69 545 VAL A C 1
ATOM 4238 O O . VAL A 1 545 ? -5.495 -3.717 33.077 1.00 84.69 545 VAL A O 1
ATOM 4241 N N . TYR A 1 546 ? -3.356 -3.090 33.358 1.00 87.88 546 TYR A N 1
ATOM 4242 C CA . TYR A 1 546 ? -3.475 -2.932 34.810 1.00 87.88 546 TYR A CA 1
ATOM 4243 C C . TYR A 1 546 ? -4.397 -1.772 35.207 1.00 87.88 546 TYR A C 1
ATOM 4245 O O . TYR A 1 546 ? -5.113 -1.884 36.198 1.00 87.88 546 TYR A O 1
ATOM 4253 N N . SER A 1 547 ? -4.443 -0.688 34.423 1.00 86.38 547 SER A N 1
ATOM 4254 C CA . SER A 1 547 ? -5.389 0.418 34.646 1.00 86.38 547 SER A CA 1
ATOM 4255 C C . SER A 1 547 ? -6.838 -0.043 34.488 1.00 86.38 547 SER A C 1
ATOM 4257 O O . SER A 1 547 ? -7.693 0.313 35.300 1.00 86.38 547 SER A O 1
ATOM 4259 N N . SER A 1 548 ? -7.104 -0.883 33.484 1.00 85.94 548 SER A N 1
ATOM 4260 C CA . SER A 1 548 ? -8.424 -1.481 33.252 1.00 85.94 548 SER A CA 1
ATOM 4261 C C . SER A 1 548 ? -8.816 -2.427 34.393 1.00 85.94 548 SER A C 1
ATOM 4263 O O . SER A 1 548 ? -9.925 -2.324 34.921 1.00 85.94 548 SER A O 1
ATOM 4265 N N . LEU A 1 549 ? -7.885 -3.277 34.848 1.00 88.62 549 LEU A N 1
ATOM 4266 C CA . LEU A 1 549 ? -8.091 -4.156 36.005 1.00 88.62 549 LEU A CA 1
ATOM 4267 C C . LEU A 1 549 ? -8.368 -3.359 37.289 1.00 88.62 549 LEU A C 1
ATOM 4269 O O . LEU A 1 549 ? -9.319 -3.659 38.004 1.00 88.62 549 LEU A O 1
ATOM 4273 N N . LEU A 1 550 ? -7.586 -2.313 37.570 1.00 88.50 550 LEU A N 1
ATOM 4274 C CA . LEU A 1 550 ? -7.753 -1.475 38.759 1.00 88.50 550 LEU A CA 1
ATOM 4275 C C . LEU A 1 550 ? -9.090 -0.715 38.749 1.00 88.50 550 LEU A C 1
ATOM 4277 O O . LEU A 1 550 ? -9.774 -0.637 39.773 1.00 88.50 550 LEU A O 1
ATOM 4281 N N . GLY A 1 551 ? -9.494 -0.194 37.587 1.00 86.12 551 GLY A N 1
ATOM 4282 C CA . GLY A 1 551 ? -10.805 0.427 37.399 1.00 86.12 551 GLY A CA 1
ATOM 4283 C C . GLY A 1 551 ? -11.959 -0.540 37.685 1.00 86.12 551 GLY A C 1
ATOM 4284 O O . GLY A 1 551 ? -12.930 -0.159 38.344 1.00 86.12 551 GLY A O 1
ATOM 4285 N N . ALA A 1 552 ? -11.827 -1.799 37.269 1.00 86.06 552 ALA A N 1
ATOM 4286 C CA . ALA A 1 552 ? -12.810 -2.846 37.530 1.00 86.06 552 ALA A CA 1
ATOM 4287 C C . ALA A 1 552 ? -12.808 -3.318 38.990 1.00 86.06 552 ALA A C 1
ATOM 4289 O O . ALA A 1 552 ? -13.871 -3.503 39.578 1.00 86.06 552 ALA A O 1
ATOM 4290 N N . CYS A 1 553 ? -11.639 -3.414 39.631 1.00 88.44 553 CYS A N 1
ATOM 4291 C CA . CYS A 1 553 ? -11.530 -3.652 41.072 1.00 88.44 553 CYS A CA 1
ATOM 4292 C C . CYS A 1 553 ? -12.251 -2.568 41.883 1.00 88.44 553 CYS A C 1
ATOM 4294 O O . CYS A 1 553 ? -12.829 -2.880 42.923 1.00 88.44 553 CYS A O 1
ATOM 4296 N N . ARG A 1 554 ? -12.280 -1.319 41.392 1.00 88.31 554 ARG A N 1
ATOM 4297 C CA . ARG A 1 554 ? -13.098 -0.249 41.978 1.00 88.31 554 ARG A CA 1
ATOM 4298 C C . ARG A 1 554 ? -14.590 -0.485 41.815 1.00 88.31 554 ARG A C 1
ATOM 4300 O O . ARG A 1 554 ? -15.321 -0.329 42.785 1.00 88.31 554 ARG A O 1
ATOM 4307 N N . GLN A 1 555 ? -15.037 -0.874 40.625 1.00 86.44 555 GLN A N 1
ATOM 4308 C CA . GLN A 1 555 ? -16.455 -1.150 40.368 1.00 86.44 555 GLN A CA 1
ATOM 4309 C C . GLN A 1 555 ? -16.972 -2.364 41.155 1.00 86.44 555 GLN A C 1
ATOM 4311 O O . GLN A 1 555 ? -18.090 -2.335 41.659 1.00 86.44 555 GLN A O 1
ATOM 4316 N N . HIS A 1 556 ? -16.153 -3.407 41.302 1.00 88.31 556 HIS A N 1
ATOM 4317 C CA . HIS A 1 556 ? -16.522 -4.660 41.969 1.00 88.31 556 HIS A CA 1
ATOM 4318 C C . HIS A 1 556 ? -16.020 -4.773 43.419 1.00 88.31 556 HIS A C 1
ATOM 4320 O O . HIS A 1 556 ? -16.144 -5.839 44.020 1.00 88.31 556 HIS A O 1
ATOM 4326 N N . LEU A 1 557 ? -15.456 -3.696 43.979 1.00 87.50 557 LEU A N 1
ATOM 4327 C CA . LEU A 1 557 ? -14.956 -3.608 45.358 1.00 87.50 557 LEU A CA 1
ATOM 4328 C C . LEU A 1 557 ? -14.004 -4.753 45.757 1.00 87.50 557 LEU A C 1
ATOM 4330 O O . LEU A 1 557 ? -14.158 -5.375 46.808 1.00 87.50 557 LEU A O 1
ATOM 4334 N N . ASN A 1 558 ? -12.995 -5.028 44.924 1.00 89.31 558 ASN A N 1
ATOM 4335 C CA . ASN A 1 558 ? -11.970 -6.038 45.201 1.00 89.31 558 ASN A CA 1
ATOM 4336 C C . ASN A 1 558 ? -10.646 -5.381 45.643 1.00 89.31 558 ASN A C 1
ATOM 4338 O O . ASN A 1 558 ? -9.868 -4.947 44.790 1.00 89.31 558 ASN A O 1
ATOM 4342 N N . PRO A 1 559 ? -10.355 -5.313 46.957 1.00 87.69 559 PRO A N 1
ATOM 4343 C CA . PRO A 1 559 ? -9.172 -4.617 47.457 1.00 87.69 559 PRO A CA 1
ATOM 4344 C C . PRO A 1 559 ? -7.869 -5.375 47.175 1.00 87.69 559 PRO A C 1
ATOM 4346 O O . PRO A 1 559 ? -6.847 -4.739 46.962 1.00 87.69 559 PRO A O 1
ATOM 4349 N N . VAL A 1 560 ? -7.901 -6.713 47.133 1.00 89.62 560 VAL A N 1
ATOM 4350 C CA . VAL A 1 560 ? -6.693 -7.547 46.986 1.00 89.62 560 VAL A CA 1
ATOM 4351 C C . VAL A 1 560 ? -6.092 -7.386 45.592 1.00 89.62 560 VAL A C 1
ATOM 4353 O O . VAL A 1 560 ? -4.927 -7.031 45.450 1.00 89.62 560 VAL A O 1
ATOM 4356 N N . LEU A 1 561 ? -6.909 -7.587 44.553 1.00 88.69 561 LEU A N 1
ATOM 4357 C CA . LEU A 1 561 ? -6.459 -7.390 43.173 1.00 88.69 561 LEU A CA 1
ATOM 4358 C C . LEU A 1 561 ? -6.258 -5.903 42.848 1.00 88.69 561 LEU A C 1
ATOM 4360 O O . LEU A 1 561 ? -5.431 -5.566 42.005 1.00 88.69 561 LEU A O 1
ATOM 4364 N N . GLY A 1 562 ? -6.997 -5.008 43.516 1.00 89.81 562 GLY A N 1
ATOM 4365 C CA . GLY A 1 562 ? -6.799 -3.564 43.404 1.00 89.81 562 GLY A CA 1
ATOM 4366 C C . GLY A 1 562 ? -5.418 -3.123 43.894 1.00 89.81 562 GLY A C 1
ATOM 4367 O O . GLY A 1 562 ? -4.752 -2.344 43.217 1.00 89.81 562 GLY A O 1
ATOM 4368 N N . GLU A 1 563 ? -4.959 -3.639 45.034 1.00 90.75 563 GLU A N 1
ATOM 4369 C CA . GLU A 1 563 ? -3.630 -3.332 45.567 1.00 90.75 563 GLU A CA 1
ATOM 4370 C C . GLU A 1 563 ? -2.522 -3.840 44.639 1.00 90.75 563 GLU A C 1
ATOM 4372 O O . GLU A 1 563 ? -1.626 -3.080 44.274 1.00 90.75 563 GLU A O 1
ATOM 4377 N N . GLU A 1 564 ? -2.628 -5.087 44.174 1.00 89.56 564 GLU A N 1
ATOM 4378 C CA . GLU A 1 564 ? -1.665 -5.670 43.237 1.00 89.56 564 GLU A CA 1
ATOM 4379 C C . GLU A 1 564 ? -1.573 -4.867 41.926 1.00 89.56 564 GLU A C 1
ATOM 4381 O O . GLU A 1 564 ? -0.476 -4.514 41.485 1.00 89.56 564 GLU A O 1
ATOM 4386 N N . ALA A 1 565 ? -2.719 -4.512 41.331 1.00 89.25 565 ALA A N 1
ATOM 4387 C CA . ALA A 1 565 ? -2.765 -3.719 40.104 1.00 89.25 565 ALA A CA 1
ATOM 4388 C C . ALA A 1 565 ? -2.190 -2.306 40.303 1.00 89.25 565 ALA A C 1
ATOM 4390 O O . ALA A 1 565 ? -1.451 -1.815 39.448 1.00 89.25 565 ALA A O 1
ATOM 4391 N N . ALA A 1 566 ? -2.483 -1.657 41.435 1.00 89.50 566 ALA A N 1
ATOM 4392 C CA . ALA A 1 566 ? -1.957 -0.331 41.746 1.00 89.50 566 ALA A CA 1
ATOM 4393 C C . ALA A 1 566 ? -0.436 -0.337 41.956 1.00 89.50 566 ALA A C 1
ATOM 4395 O O . ALA A 1 566 ? 0.249 0.565 41.473 1.00 89.50 566 ALA A O 1
ATOM 4396 N N . MET A 1 567 ? 0.105 -1.365 42.619 1.00 89.44 567 MET A N 1
ATOM 4397 C CA . MET A 1 567 ? 1.551 -1.514 42.803 1.00 89.44 567 MET A CA 1
ATOM 4398 C C . MET A 1 567 ? 2.265 -1.762 41.472 1.00 89.44 567 MET A C 1
ATOM 4400 O O . MET A 1 567 ? 3.271 -1.112 41.193 1.00 89.44 567 MET A O 1
ATOM 4404 N N . LYS A 1 568 ? 1.712 -2.620 40.603 1.00 89.31 568 LYS A N 1
ATOM 4405 C CA . LYS A 1 568 ? 2.258 -2.845 39.255 1.00 89.31 568 LYS A CA 1
ATOM 4406 C C . LYS A 1 568 ? 2.240 -1.580 38.397 1.00 89.31 568 LYS A C 1
ATOM 4408 O O . LYS A 1 568 ? 3.220 -1.289 37.719 1.00 89.31 568 LYS A O 1
ATOM 4413 N N . LEU A 1 569 ? 1.174 -0.782 38.468 1.00 88.50 569 LEU A N 1
ATOM 4414 C CA . LEU A 1 569 ? 1.127 0.518 37.793 1.00 88.50 569 LEU A CA 1
ATOM 4415 C C . LEU A 1 569 ? 2.159 1.502 38.338 1.00 88.50 569 LEU A C 1
ATOM 4417 O O . LEU A 1 569 ? 2.742 2.241 37.558 1.00 88.50 569 LEU A O 1
ATOM 4421 N N . ALA A 1 570 ? 2.422 1.495 39.644 1.00 87.25 570 ALA A N 1
ATOM 4422 C CA . ALA A 1 570 ? 3.435 2.358 40.243 1.00 87.25 570 ALA A CA 1
ATOM 4423 C C . ALA A 1 570 ? 4.876 1.968 39.859 1.00 87.25 570 ALA A C 1
ATOM 4425 O O . ALA A 1 570 ? 5.760 2.822 39.893 1.00 87.25 570 ALA A O 1
ATOM 4426 N N . GLU A 1 571 ? 5.126 0.702 39.507 1.00 87.31 571 GLU A N 1
ATOM 4427 C CA . GLU A 1 571 ? 6.400 0.256 38.920 1.00 87.31 571 GLU A CA 1
ATOM 4428 C C . GLU A 1 571 ? 6.549 0.741 37.467 1.00 87.31 571 GLU A C 1
ATOM 4430 O O . GLU A 1 571 ? 7.628 1.182 37.075 1.00 87.31 571 GLU A O 1
ATOM 4435 N N . LEU A 1 572 ? 5.469 0.674 36.677 1.00 86.94 572 LEU A N 1
ATOM 4436 C CA . LEU A 1 572 ? 5.457 1.048 35.256 1.00 86.94 572 LEU A CA 1
ATOM 4437 C C . LEU A 1 572 ? 5.416 2.567 35.029 1.00 86.94 572 LEU A C 1
ATOM 4439 O O . LEU A 1 572 ? 6.038 3.073 34.098 1.00 86.94 572 LEU A O 1
ATOM 4443 N N . GLU A 1 573 ? 4.687 3.294 35.876 1.00 85.69 573 GLU A N 1
ATOM 4444 C CA . GLU A 1 573 ? 4.463 4.739 35.795 1.00 85.69 573 GLU A CA 1
ATOM 4445 C C . GLU A 1 573 ? 4.726 5.399 37.163 1.00 85.69 573 GLU A C 1
ATOM 4447 O O . GLU A 1 573 ? 3.787 5.787 37.865 1.00 85.69 573 GLU A O 1
ATOM 4452 N N . PRO A 1 574 ? 6.002 5.561 37.568 1.00 82.56 574 PRO A N 1
ATOM 4453 C CA . PRO A 1 574 ? 6.353 6.021 38.915 1.00 82.56 574 PRO A CA 1
ATOM 4454 C C . PRO A 1 574 ? 5.828 7.415 39.274 1.00 82.56 574 PRO A C 1
ATOM 4456 O O . PRO A 1 574 ? 5.648 7.716 40.451 1.00 82.56 574 PRO A O 1
ATOM 4459 N N . GLU A 1 575 ? 5.590 8.257 38.267 1.00 81.88 575 GLU A N 1
ATOM 4460 C CA . GLU A 1 575 ? 5.134 9.642 38.423 1.00 81.88 575 GLU A CA 1
ATOM 4461 C C . GLU A 1 575 ? 3.599 9.781 38.417 1.00 81.88 575 GLU A C 1
ATOM 4463 O O . GLU A 1 575 ? 3.082 10.872 38.658 1.00 81.88 575 GLU A O 1
ATOM 4468 N N . ASN A 1 576 ? 2.846 8.704 38.154 1.00 82.81 576 ASN A N 1
ATOM 4469 C CA . ASN A 1 576 ? 1.390 8.765 38.028 1.00 82.81 576 ASN A CA 1
ATOM 4470 C C . ASN A 1 576 ? 0.685 8.544 39.389 1.00 82.81 576 ASN A C 1
ATOM 4472 O O . ASN A 1 576 ? 0.759 7.447 39.946 1.00 82.81 576 ASN A O 1
ATOM 4476 N N . PRO A 1 577 ? -0.061 9.531 39.937 1.00 84.19 577 PRO A N 1
ATOM 4477 C CA . PRO A 1 577 ? -0.807 9.364 41.189 1.00 84.19 577 PRO A CA 1
ATOM 4478 C C . PRO A 1 577 ? -2.121 8.582 41.039 1.00 84.19 577 PRO A C 1
ATOM 4480 O O . PRO A 1 577 ? -2.694 8.154 42.044 1.00 84.19 577 PRO A O 1
ATOM 4483 N N . ALA A 1 578 ? -2.640 8.419 39.817 1.00 86.81 578 ALA A N 1
ATOM 4484 C CA . ALA A 1 578 ? -3.967 7.852 39.574 1.00 86.81 578 ALA A CA 1
ATOM 4485 C C . ALA A 1 578 ? -4.188 6.452 40.190 1.00 86.81 578 ALA A C 1
ATOM 4487 O O . ALA A 1 578 ? -5.259 6.248 40.772 1.00 86.81 578 ALA A O 1
ATOM 4488 N N . PRO A 1 579 ? -3.219 5.512 40.159 1.00 89.31 579 PRO A N 1
ATOM 4489 C CA . PRO A 1 579 ? -3.411 4.181 40.731 1.00 89.31 579 PRO A CA 1
ATOM 4490 C C . PRO A 1 579 ? -3.678 4.208 42.242 1.00 89.31 579 PRO A C 1
ATOM 4492 O O . PRO A 1 579 ? -4.590 3.542 42.733 1.00 89.31 579 PRO A O 1
ATOM 4495 N N . PHE A 1 580 ? -2.947 5.044 42.982 1.00 88.75 580 PHE A N 1
ATOM 4496 C CA . PHE A 1 580 ? -3.121 5.198 44.428 1.00 88.75 580 PHE A CA 1
ATOM 4497 C C . PHE A 1 580 ? -4.432 5.903 44.782 1.00 88.75 580 PHE A C 1
ATOM 4499 O O . PHE A 1 580 ? -5.083 5.543 45.761 1.00 88.75 580 PHE A O 1
ATOM 4506 N N . VAL A 1 581 ? -4.868 6.870 43.967 1.00 87.50 581 VAL A N 1
ATOM 4507 C CA . VAL A 1 581 ? -6.172 7.528 44.148 1.00 87.50 581 VAL A CA 1
ATOM 4508 C C . VAL A 1 581 ? -7.316 6.531 43.957 1.00 87.50 581 VAL A C 1
ATOM 4510 O O . VAL A 1 581 ? -8.252 6.517 44.759 1.00 87.50 581 VAL A O 1
ATOM 4513 N N . ILE A 1 582 ? -7.237 5.672 42.935 1.00 88.00 582 ILE A N 1
ATOM 4514 C CA . ILE A 1 582 ? -8.244 4.631 42.715 1.00 88.00 582 ILE A CA 1
ATOM 4515 C C . ILE A 1 582 ? -8.225 3.630 43.874 1.00 88.00 582 ILE A C 1
ATOM 4517 O O . ILE A 1 582 ? -9.282 3.373 44.443 1.00 88.00 582 ILE A O 1
ATOM 4521 N N . LEU A 1 583 ? -7.059 3.140 44.303 1.00 90.06 583 LEU A N 1
ATOM 4522 C CA . LEU A 1 583 ? -6.956 2.211 45.434 1.00 90.06 583 LEU A CA 1
ATOM 4523 C C . LEU A 1 583 ? -7.502 2.807 46.745 1.00 90.06 583 LEU A C 1
ATOM 4525 O O . LEU A 1 583 ? -8.270 2.157 47.451 1.00 90.06 583 LEU A O 1
ATOM 4529 N N . SER A 1 584 ? -7.185 4.071 47.032 1.00 88.69 584 SER A N 1
ATOM 4530 C CA . SER A 1 584 ? -7.735 4.807 48.176 1.00 88.69 584 SER A CA 1
ATOM 4531 C C . SER A 1 584 ? -9.266 4.884 48.121 1.00 88.69 584 SER A C 1
ATOM 4533 O O . SER A 1 584 ? -9.928 4.689 49.139 1.00 88.69 584 SER A O 1
ATOM 4535 N N . SER A 1 585 ? -9.849 5.080 46.931 1.00 88.75 585 SER A N 1
ATOM 4536 C CA . SER A 1 585 ? -11.308 5.060 46.758 1.00 88.75 585 SER A CA 1
ATOM 4537 C C . SER A 1 585 ? -11.930 3.683 47.024 1.00 88.75 585 SER A C 1
ATOM 4539 O O . SER A 1 585 ? -13.014 3.618 47.598 1.00 88.75 585 SER A O 1
ATOM 4541 N N . ILE A 1 586 ? -11.231 2.589 46.685 1.00 89.81 586 ILE A N 1
ATOM 4542 C CA . ILE A 1 586 ? -11.663 1.215 46.994 1.00 89.81 586 ILE A CA 1
ATOM 4543 C C . ILE A 1 586 ? -11.694 1.002 48.508 1.00 89.81 586 ILE A C 1
ATOM 4545 O O . ILE A 1 586 ? -12.688 0.512 49.040 1.00 89.81 586 ILE A O 1
ATOM 4549 N N . TYR A 1 587 ? -10.632 1.400 49.214 1.00 90.75 587 TYR A N 1
ATOM 4550 C CA . TYR A 1 587 ? -10.573 1.281 50.672 1.00 90.75 587 TYR A CA 1
ATOM 4551 C C . TYR A 1 587 ? -11.620 2.139 51.377 1.00 90.75 587 TYR A C 1
ATOM 4553 O O . TYR A 1 587 ? -12.261 1.656 52.309 1.00 90.75 587 TYR A O 1
ATOM 4561 N N . ALA A 1 588 ? -11.852 3.365 50.904 1.00 87.56 588 ALA A N 1
ATOM 4562 C CA . ALA A 1 588 ? -12.896 4.232 51.441 1.00 87.56 588 ALA A CA 1
ATOM 4563 C C . ALA A 1 588 ? -14.297 3.617 51.274 1.00 87.56 588 ALA A C 1
ATOM 4565 O O . ALA A 1 588 ? -15.079 3.623 52.220 1.00 87.56 588 ALA A O 1
ATOM 4566 N N . ALA A 1 589 ? -14.596 3.032 50.107 1.00 87.75 589 ALA A N 1
ATOM 4567 C CA . ALA A 1 589 ? -15.873 2.359 49.850 1.00 87.75 589 ALA A CA 1
ATOM 4568 C C . ALA A 1 589 ? -16.085 1.092 50.704 1.00 87.75 589 ALA A C 1
ATOM 4570 O O . ALA A 1 589 ? -17.221 0.679 50.918 1.00 87.75 589 ALA A O 1
ATOM 4571 N N . LEU A 1 590 ? -15.002 0.490 51.204 1.00 90.38 590 LEU A N 1
ATOM 4572 C CA . LEU A 1 590 ? -15.018 -0.645 52.132 1.00 90.38 590 LEU A CA 1
ATOM 4573 C C . LEU A 1 590 ? -14.901 -0.223 53.609 1.00 90.38 590 LEU A C 1
ATOM 4575 O O . LEU A 1 590 ? -14.694 -1.082 54.462 1.00 90.38 590 LEU A O 1
ATOM 4579 N N . GLU A 1 591 ? -14.981 1.078 53.909 1.00 89.12 591 GLU A N 1
ATOM 4580 C CA . GLU A 1 591 ? -14.844 1.657 55.257 1.00 89.12 591 GLU A CA 1
ATOM 4581 C C . GLU A 1 591 ? -13.488 1.368 55.945 1.00 89.12 591 GLU A C 1
ATOM 4583 O O . GLU A 1 591 ? -13.347 1.460 57.165 1.00 89.12 591 GLU A O 1
ATOM 4588 N N . ARG A 1 592 ? -12.443 1.069 55.162 1.00 90.06 592 ARG A N 1
ATOM 4589 C CA . ARG A 1 592 ? -11.076 0.791 55.637 1.00 90.06 592 ARG A CA 1
ATOM 4590 C C . ARG A 1 592 ? -10.248 2.077 55.751 1.00 90.06 592 ARG A C 1
ATOM 4592 O O . ARG A 1 592 ? -9.294 2.295 55.005 1.00 90.06 592 ARG A O 1
ATOM 4599 N N . TRP A 1 593 ? -10.618 2.959 56.678 1.00 85.81 593 TRP A N 1
ATOM 4600 C CA . TRP A 1 593 ? -10.015 4.297 56.812 1.00 85.81 593 TRP A CA 1
ATOM 4601 C C . TRP A 1 593 ? -8.525 4.298 57.186 1.00 85.81 593 TRP A C 1
ATOM 4603 O O . TRP A 1 593 ? -7.792 5.193 56.765 1.00 85.81 593 TRP A O 1
ATOM 4613 N N . GLU A 1 594 ? -8.054 3.285 57.916 1.00 86.06 594 GLU A N 1
ATOM 4614 C CA . GLU A 1 594 ? -6.628 3.132 58.244 1.00 86.06 594 GLU A CA 1
ATOM 4615 C C . GLU A 1 594 ? -5.769 2.936 56.983 1.00 86.06 594 GLU A C 1
ATOM 4617 O O . GLU A 1 594 ? -4.694 3.529 56.857 1.00 86.06 594 GLU A O 1
ATOM 4622 N N . ASP A 1 595 ? -6.277 2.176 56.009 1.00 87.88 595 ASP A N 1
ATOM 4623 C CA . ASP A 1 595 ? -5.610 1.944 54.726 1.00 87.88 595 ASP A CA 1
ATOM 4624 C C . ASP A 1 595 ? -5.707 3.162 53.795 1.00 87.88 595 ASP A C 1
ATOM 4626 O O . ASP A 1 595 ? -4.794 3.452 53.026 1.00 87.88 595 ASP A O 1
ATOM 4630 N N . VAL A 1 596 ? -6.784 3.947 53.884 1.00 85.06 596 VAL A N 1
ATOM 4631 C CA . VAL A 1 596 ? -6.881 5.237 53.176 1.00 85.06 596 VAL A CA 1
ATOM 4632 C C . VAL A 1 596 ? -5.779 6.194 53.644 1.00 85.06 596 VAL A C 1
ATOM 4634 O O . VAL A 1 596 ? -5.145 6.858 52.819 1.00 85.06 596 VAL A O 1
ATOM 4637 N N . GLU A 1 597 ? -5.527 6.248 54.953 1.00 82.81 597 GLU A N 1
ATOM 4638 C CA . GLU A 1 597 ? -4.476 7.082 55.542 1.00 82.81 597 GLU A CA 1
ATOM 4639 C C . GLU A 1 597 ? -3.067 6.572 55.199 1.00 82.81 597 GLU A C 1
ATOM 4641 O O . GLU A 1 597 ? -2.146 7.366 54.992 1.00 82.81 597 GLU A O 1
ATOM 4646 N N . SER A 1 598 ? -2.872 5.251 55.105 1.00 87.38 598 SER A N 1
ATOM 4647 C CA . SER A 1 598 ? -1.593 4.674 54.673 1.00 87.38 598 SER A CA 1
ATOM 4648 C C . SER A 1 598 ? -1.283 5.022 53.212 1.00 87.38 598 SER A C 1
ATOM 4650 O O . SER A 1 598 ? -0.181 5.487 52.922 1.00 87.38 598 SER A O 1
ATOM 4652 N N . ILE A 1 599 ? -2.264 4.920 52.309 1.00 87.31 599 ILE A N 1
ATOM 4653 C CA . ILE A 1 599 ? -2.101 5.310 50.902 1.00 87.31 599 ILE A CA 1
ATOM 4654 C C . ILE A 1 599 ? -1.838 6.814 50.758 1.00 87.31 599 ILE A C 1
ATOM 4656 O O . ILE A 1 599 ? -1.014 7.211 49.933 1.00 87.31 599 ILE A O 1
ATOM 4660 N N . ARG A 1 600 ? -2.477 7.664 51.576 1.00 82.31 600 ARG A N 1
ATOM 4661 C CA . ARG A 1 600 ? -2.210 9.112 51.567 1.00 82.31 600 ARG A CA 1
ATOM 4662 C C . ARG A 1 600 ? -0.754 9.420 51.923 1.00 82.31 600 ARG A C 1
ATOM 4664 O O . ARG A 1 600 ? -0.108 10.165 51.193 1.00 82.31 600 ARG A O 1
ATOM 4671 N N . ARG A 1 601 ? -0.212 8.767 52.959 1.00 84.12 601 ARG A N 1
ATOM 4672 C CA . ARG A 1 601 ? 1.213 8.880 53.311 1.00 84.12 601 ARG A CA 1
ATOM 4673 C C . ARG A 1 601 ? 2.131 8.468 52.161 1.00 84.12 601 ARG A C 1
ATOM 4675 O O . ARG A 1 601 ? 3.088 9.179 51.887 1.00 84.12 601 ARG A O 1
ATOM 4682 N N . VAL A 1 602 ? 1.813 7.390 51.440 1.00 84.62 602 VAL A N 1
ATOM 4683 C CA . VAL A 1 602 ? 2.597 6.954 50.266 1.00 84.62 602 VAL A CA 1
ATOM 4684 C C . VAL A 1 602 ? 2.595 8.006 49.147 1.00 84.62 602 VAL A C 1
ATOM 4686 O O . VAL A 1 602 ? 3.630 8.228 48.520 1.00 84.62 602 VAL A O 1
ATOM 4689 N N . ILE A 1 603 ? 1.461 8.670 48.891 1.00 82.12 603 ILE A N 1
ATOM 4690 C CA . ILE A 1 603 ? 1.362 9.751 47.891 1.00 82.12 603 ILE A CA 1
ATOM 4691 C C . ILE A 1 603 ? 2.230 10.952 48.300 1.00 82.12 603 ILE A C 1
ATOM 4693 O O . ILE A 1 603 ? 2.966 11.485 47.464 1.00 82.12 603 ILE A O 1
ATOM 4697 N N . ASP A 1 604 ? 2.173 11.338 49.578 1.00 80.12 604 ASP A N 1
ATOM 4698 C CA . ASP A 1 604 ? 2.923 12.473 50.127 1.00 80.12 604 ASP A CA 1
ATOM 4699 C C . ASP A 1 604 ? 4.439 12.202 50.157 1.00 80.12 604 ASP A C 1
ATOM 4701 O O . ASP A 1 604 ? 5.231 13.049 49.739 1.00 80.12 604 ASP A O 1
ATOM 4705 N N . GLU A 1 605 ? 4.858 11.003 50.581 1.00 83.12 605 GLU A N 1
ATOM 4706 C CA . GLU A 1 605 ? 6.264 10.567 50.595 1.00 83.12 605 GLU A CA 1
ATOM 4707 C C . GLU A 1 605 ? 6.875 10.537 49.189 1.00 83.12 605 GLU A C 1
ATOM 4709 O O . GLU A 1 605 ? 8.037 10.905 49.005 1.00 83.12 605 GLU A O 1
ATOM 4714 N N . LYS A 1 606 ? 6.087 10.139 48.183 1.00 79.19 606 LYS A N 1
ATOM 4715 C CA . LYS A 1 606 ? 6.506 10.120 46.775 1.00 79.19 606 LYS A CA 1
ATOM 4716 C C . LYS A 1 606 ? 6.398 11.481 46.075 1.00 79.19 606 LYS A C 1
ATOM 4718 O O . LYS A 1 606 ? 6.746 11.568 44.901 1.00 79.19 606 LYS A O 1
ATOM 4723 N N . GLN A 1 607 ? 5.937 12.531 46.764 1.00 76.38 607 GLN A N 1
ATOM 4724 C CA . GLN A 1 607 ? 5.731 13.881 46.216 1.00 76.38 607 GLN A CA 1
ATOM 4725 C C . GLN A 1 607 ? 4.880 13.911 44.931 1.00 76.38 607 GLN A C 1
ATOM 4727 O O . GLN A 1 607 ? 5.099 14.737 44.042 1.00 76.38 607 GLN A O 1
ATOM 4732 N N . LEU A 1 608 ? 3.900 13.011 44.811 1.00 77.31 608 LEU A N 1
ATOM 4733 C CA . LEU A 1 608 ? 3.082 12.917 43.602 1.00 77.31 608 LEU A CA 1
ATOM 4734 C C . LEU A 1 608 ? 2.052 14.055 43.561 1.00 77.31 608 LEU A C 1
ATOM 4736 O O . LEU A 1 608 ? 1.245 14.226 44.475 1.00 77.31 608 LEU A O 1
ATOM 4740 N N . VAL A 1 609 ? 2.046 14.834 42.477 1.00 68.38 609 VAL A N 1
ATOM 4741 C CA . VAL A 1 609 ? 1.147 15.989 42.329 1.00 68.38 609 VAL A CA 1
ATOM 4742 C C . VAL A 1 609 ? -0.193 15.546 41.744 1.00 68.38 609 VAL A C 1
ATOM 4744 O O . VAL A 1 609 ? -0.283 15.131 40.590 1.00 68.38 609 VAL A O 1
ATOM 4747 N N . LYS A 1 610 ? -1.271 15.679 42.523 1.00 57.31 610 LYS A N 1
ATOM 4748 C CA . LYS A 1 610 ? -2.637 15.430 42.048 1.00 57.31 610 LYS A CA 1
ATOM 4749 C C . LYS A 1 610 ? -3.061 16.532 41.072 1.00 57.31 610 LYS A C 1
ATOM 4751 O O . LYS A 1 610 ? -3.230 17.683 41.470 1.00 57.31 610 LYS A O 1
ATOM 4756 N N . LEU A 1 611 ? -3.281 16.183 39.806 1.00 42.91 611 LEU A N 1
ATOM 4757 C CA . LEU A 1 611 ? -3.900 17.096 38.844 1.00 42.91 611 LEU A CA 1
ATOM 4758 C C . LEU A 1 611 ? -5.390 17.278 39.210 1.00 42.91 611 LEU A C 1
ATOM 4760 O O . LEU A 1 611 ? -6.096 16.276 39.368 1.00 42.91 611 LEU A O 1
ATOM 4764 N N . PRO A 1 612 ? -5.893 18.515 39.383 1.00 38.81 612 PRO A N 1
ATOM 4765 C CA . PRO A 1 612 ? -7.314 18.744 39.610 1.00 38.81 612 PRO A CA 1
ATOM 4766 C C . PRO A 1 612 ? -8.122 18.288 38.389 1.00 38.81 612 PRO A C 1
ATOM 4768 O O . PRO A 1 612 ? -7.784 18.618 37.253 1.00 38.81 612 PRO A O 1
ATOM 4771 N N . GLY A 1 613 ? -9.188 17.518 38.622 1.00 33.44 613 GLY A N 1
ATOM 4772 C CA . GLY A 1 613 ? -10.088 17.070 37.561 1.00 33.44 613 GLY A CA 1
ATOM 4773 C C . GLY A 1 613 ? -10.834 18.253 36.946 1.00 33.44 613 GLY A C 1
ATOM 4774 O O . GLY A 1 613 ? -11.477 19.017 37.662 1.00 33.44 613 GLY A O 1
ATOM 4775 N N . PHE A 1 614 ? -10.751 18.403 35.625 1.00 31.52 614 PHE A N 1
ATOM 4776 C CA . PHE A 1 614 ? -11.557 19.356 34.865 1.00 31.52 614 PHE A CA 1
ATOM 4777 C C . PHE A 1 614 ? -12.793 18.645 34.308 1.00 31.52 614 PHE A C 1
ATOM 4779 O O . PHE A 1 614 ? -12.658 17.689 33.548 1.00 31.52 614 PHE A O 1
ATOM 4786 N N . SER A 1 615 ? -13.989 19.139 34.627 1.00 24.41 615 SER A N 1
ATOM 4787 C CA . SER A 1 615 ? -15.196 18.868 33.843 1.00 24.41 615 SER A CA 1
ATOM 4788 C C . SER A 1 615 ? -15.547 20.119 33.032 1.00 24.41 615 SER A C 1
ATOM 4790 O O . SER A 1 615 ? -15.820 21.188 33.576 1.00 24.41 615 SER A O 1
ATOM 4792 N N . THR A 1 616 ? -15.488 20.028 31.703 1.00 26.12 616 THR A N 1
ATOM 4793 C CA . THR A 1 616 ? -15.925 21.110 30.810 1.00 26.12 616 THR A CA 1
ATOM 4794 C C . THR A 1 616 ? -17.419 20.970 30.538 1.00 26.12 616 THR A C 1
ATOM 4796 O O . THR A 1 616 ? -17.828 20.171 29.698 1.00 26.12 616 THR A O 1
ATOM 4799 N N . GLY A 1 617 ? -18.236 21.745 31.251 1.00 27.22 617 GLY A N 1
ATOM 4800 C CA . GLY A 1 617 ? -19.622 22.019 30.861 1.00 27.22 617 GLY A CA 1
ATOM 4801 C C . GLY A 1 617 ? -19.693 23.099 29.767 1.00 27.22 617 GLY A C 1
ATOM 4802 O O . GLY A 1 617 ? -18.746 23.878 29.620 1.00 27.22 617 GLY A O 1
ATOM 4803 N N . PRO A 1 618 ? -20.778 23.160 28.974 1.00 27.30 618 PRO A N 1
ATOM 4804 C CA . PRO A 1 618 ? -20.888 24.090 27.855 1.00 27.30 618 PRO A CA 1
ATOM 4805 C C . PRO A 1 618 ? -20.915 25.550 28.329 1.00 27.30 618 PRO A C 1
ATOM 4807 O O . PRO A 1 618 ? -21.625 25.915 29.264 1.00 27.30 618 PRO A O 1
ATOM 4810 N N . ILE A 1 619 ? -20.129 26.381 27.645 1.00 31.00 619 ILE A N 1
ATOM 4811 C CA . ILE A 1 619 ? -19.989 27.821 27.869 1.00 31.00 619 ILE A CA 1
ATOM 4812 C C . ILE A 1 619 ? -21.308 28.508 27.493 1.00 31.00 619 ILE A C 1
ATOM 4814 O O . ILE A 1 619 ? -21.610 28.667 26.312 1.00 31.00 619 ILE A O 1
ATOM 4818 N N . THR A 1 620 ? -22.084 28.949 28.483 1.00 26.62 620 THR A N 1
ATOM 4819 C CA . THR A 1 620 ? -23.121 29.965 28.269 1.00 26.62 620 THR A CA 1
ATOM 4820 C C . THR A 1 620 ? -22.490 31.351 28.318 1.00 26.62 620 THR A C 1
ATOM 4822 O O . THR A 1 620 ? -21.754 31.704 29.237 1.00 26.62 620 THR A O 1
ATOM 4825 N N . THR A 1 621 ? -22.776 32.124 27.282 1.00 33.88 621 THR A N 1
ATOM 4826 C CA . THR A 1 621 ? -22.339 33.492 27.013 1.00 33.88 621 THR A CA 1
ATOM 4827 C C . THR A 1 621 ? -22.705 34.478 28.124 1.00 33.88 621 THR A C 1
ATOM 4829 O O . THR A 1 621 ? -23.783 35.053 28.090 1.00 33.88 621 THR A O 1
ATOM 4832 N N . THR A 1 622 ? -21.774 34.741 29.038 1.00 27.62 622 THR A N 1
ATOM 4833 C CA . THR A 1 622 ? -21.515 36.066 29.633 1.00 27.62 622 THR A CA 1
ATOM 4834 C C . THR A 1 622 ? -20.107 36.035 30.215 1.00 27.62 622 THR A C 1
ATOM 4836 O O . THR A 1 622 ? -19.793 35.200 31.061 1.00 27.62 622 THR A O 1
ATOM 4839 N N . GLY A 1 623 ? -19.227 36.894 29.704 1.00 34.22 623 GLY A N 1
ATOM 4840 C CA . GLY A 1 623 ? -17.828 36.931 30.101 1.00 34.22 623 GLY A CA 1
ATOM 4841 C C . GLY A 1 623 ? -17.640 37.494 31.503 1.00 34.22 623 GLY A C 1
ATOM 4842 O O . GLY A 1 623 ? -17.600 38.703 31.657 1.00 34.22 623 GLY A O 1
ATOM 4843 N N . GLU A 1 624 ? -17.410 36.617 32.477 1.00 23.88 624 GLU A N 1
ATOM 4844 C CA . GLU A 1 624 ? -16.649 36.913 33.692 1.00 23.88 624 GLU A CA 1
ATOM 4845 C C . GLU A 1 624 ? -15.777 35.695 34.028 1.00 23.88 624 GLU A C 1
ATOM 4847 O O . GLU A 1 624 ? -16.262 34.597 34.298 1.00 23.88 624 GLU A O 1
ATOM 4852 N N . LYS A 1 625 ? -14.450 35.873 33.972 1.00 23.91 625 LYS A N 1
ATOM 4853 C CA . LYS A 1 625 ? -13.492 34.888 34.485 1.00 23.91 625 LYS A CA 1
ATOM 4854 C C . LYS A 1 625 ? -13.561 34.910 36.012 1.00 23.91 625 LYS A C 1
ATOM 4856 O O . LYS A 1 625 ? -12.858 35.698 36.639 1.00 23.91 625 LYS A O 1
ATOM 4861 N N . PHE A 1 626 ? -14.346 34.019 36.608 1.00 22.38 626 PHE A N 1
ATOM 4862 C CA . PHE A 1 626 ? -14.178 33.689 38.019 1.00 22.38 626 PHE A CA 1
ATOM 4863 C C . PHE A 1 626 ? -12.959 32.773 38.179 1.00 22.38 626 PHE A C 1
ATOM 4865 O O . PHE A 1 626 ? -12.979 31.597 37.819 1.00 22.38 626 PHE A O 1
ATOM 4872 N N . LYS A 1 627 ? -11.868 33.334 38.713 1.00 22.89 627 LYS A N 1
ATOM 4873 C CA . LYS A 1 627 ? -10.853 32.553 39.423 1.00 22.89 627 LYS A CA 1
ATOM 4874 C C . LYS A 1 627 ? -11.516 32.003 40.685 1.00 22.89 627 LYS A C 1
ATOM 4876 O O . LYS A 1 627 ? -11.814 32.778 41.589 1.00 22.89 627 LYS A O 1
ATOM 4881 N N . ASN A 1 628 ? -11.704 30.690 40.772 1.00 23.78 628 ASN A N 1
ATOM 4882 C CA . ASN A 1 628 ? -11.893 30.052 42.071 1.00 23.78 628 ASN A CA 1
ATOM 4883 C C . ASN A 1 628 ? -10.524 29.926 42.752 1.00 23.78 628 ASN A C 1
ATOM 4885 O O . ASN A 1 628 ? -9.897 28.871 42.728 1.00 23.78 628 ASN A O 1
ATOM 4889 N N . ASP A 1 629 ? -10.072 31.023 43.360 1.00 26.38 629 ASP A N 1
ATOM 4890 C CA . ASP A 1 629 ? -9.120 30.979 44.469 1.00 26.38 629 ASP A CA 1
ATOM 4891 C C . ASP A 1 629 ? -9.882 30.470 45.708 1.00 26.38 629 ASP A C 1
ATOM 4893 O O . ASP A 1 629 ? -10.331 31.238 46.556 1.00 26.38 629 ASP A O 1
ATOM 4897 N N . ALA A 1 630 ? -10.085 29.152 45.791 1.00 26.11 630 ALA A N 1
ATOM 4898 C CA . ALA A 1 630 ? -10.610 28.492 46.984 1.00 26.11 630 ALA A CA 1
ATOM 4899 C C . ALA A 1 630 ? -9.442 27.974 47.838 1.00 26.11 630 ALA A C 1
ATOM 4901 O O . ALA A 1 630 ? -8.954 26.862 47.672 1.00 26.11 630 ALA A O 1
ATOM 4902 N N . VAL A 1 631 ? -8.964 28.881 48.690 1.00 25.97 631 VAL A N 1
ATOM 4903 C CA . VAL A 1 631 ? -8.576 28.709 50.099 1.00 25.97 631 VAL A CA 1
ATOM 4904 C C . VAL A 1 631 ? -8.175 27.298 50.556 1.00 25.97 631 VAL A C 1
ATOM 4906 O O . VAL A 1 631 ? -8.971 26.365 50.589 1.00 25.97 631 VAL A O 1
ATOM 4909 N N . LEU A 1 632 ? -6.944 27.240 51.066 1.00 28.33 632 LEU A N 1
ATOM 4910 C CA . LEU A 1 632 ? -6.401 26.324 52.069 1.00 28.33 632 LEU A CA 1
ATOM 4911 C C . LEU A 1 632 ? -7.462 25.904 53.119 1.00 28.33 632 LEU A C 1
ATOM 4913 O O . LEU A 1 632 ? -7.604 26.544 54.161 1.00 28.33 632 LEU A O 1
ATOM 4917 N N . CYS A 1 633 ? -8.229 24.847 52.853 1.00 23.92 633 CYS A N 1
ATOM 4918 C CA . CYS A 1 633 ? -9.209 24.329 53.803 1.00 23.92 633 CYS A CA 1
ATOM 4919 C C . CYS A 1 633 ? -8.528 23.278 54.688 1.00 23.92 633 CYS A C 1
ATOM 4921 O O . CYS A 1 633 ? -8.100 22.225 54.216 1.00 23.92 633 CYS A O 1
ATOM 4923 N N . LYS A 1 634 ? -8.373 23.605 55.975 1.00 25.47 634 LYS A N 1
ATOM 4924 C CA . LYS A 1 634 ? -7.963 22.655 57.011 1.00 25.47 634 LYS A CA 1
ATOM 4925 C C . LYS A 1 634 ? -9.020 21.551 57.148 1.00 25.47 634 LYS A C 1
ATOM 4927 O O . LYS A 1 634 ? -10.218 21.785 57.038 1.00 25.47 634 LYS A O 1
ATOM 4932 N N . THR A 1 635 ? -8.526 20.352 57.409 1.00 32.47 635 THR A N 1
ATOM 4933 C CA . THR A 1 635 ? -9.181 19.042 57.521 1.00 32.47 635 THR A CA 1
ATOM 4934 C C . THR A 1 635 ? -10.142 18.884 58.711 1.00 32.47 635 THR A C 1
ATOM 4936 O O . THR A 1 635 ? -9.934 18.013 59.548 1.00 32.47 635 THR A O 1
ATOM 4939 N N . THR A 1 636 ? -11.217 19.673 58.794 1.00 27.91 636 THR A N 1
ATOM 4940 C CA . THR A 1 636 ? -12.277 19.437 59.807 1.00 27.91 636 THR A CA 1
ATOM 4941 C C . THR A 1 636 ? -13.719 19.501 59.298 1.00 27.91 636 THR A C 1
ATOM 4943 O O . THR A 1 636 ? -14.600 19.012 59.991 1.00 27.91 636 THR A O 1
ATOM 4946 N N . ASP A 1 637 ? -13.987 19.970 58.074 1.00 27.00 637 ASP A N 1
ATOM 4947 C CA . ASP A 1 637 ? -15.380 20.171 57.616 1.00 27.00 637 ASP A CA 1
ATOM 4948 C C . ASP A 1 637 ? -15.910 19.091 56.645 1.00 27.00 637 ASP A C 1
ATOM 4950 O O . ASP A 1 637 ? -17.033 19.183 56.152 1.00 27.00 637 ASP A O 1
ATOM 4954 N N . ILE A 1 638 ? -15.147 18.019 56.389 1.00 34.62 638 ILE A N 1
ATOM 4955 C CA . ILE A 1 638 ? -15.599 16.889 55.545 1.00 34.62 638 ILE A CA 1
ATOM 4956 C C . ILE A 1 638 ? -16.479 15.897 56.337 1.00 34.62 638 ILE A C 1
ATOM 4958 O O . ILE A 1 638 ? -17.303 15.195 55.748 1.00 34.62 638 ILE A O 1
ATOM 4962 N N . GLU A 1 639 ? -16.395 15.886 57.671 1.00 31.27 639 GLU A N 1
ATOM 4963 C CA . GLU A 1 639 ? -17.157 14.951 58.516 1.00 31.27 639 GLU A CA 1
ATOM 4964 C C . GLU A 1 639 ? -18.673 15.231 58.549 1.00 31.27 639 GLU A C 1
ATOM 4966 O O . GLU A 1 639 ? -19.450 14.315 58.816 1.00 31.27 639 GLU A O 1
ATOM 4971 N N . GLN A 1 640 ? -19.130 16.442 58.200 1.00 29.33 640 GLN A N 1
ATOM 4972 C CA . GLN A 1 640 ? -20.566 16.775 58.156 1.00 29.33 640 GLN A CA 1
ATOM 4973 C C . GLN A 1 640 ? -21.205 16.680 56.760 1.00 29.33 640 GLN A C 1
ATOM 4975 O O . GLN A 1 640 ? -22.427 16.579 56.657 1.00 29.33 640 GLN A O 1
ATOM 4980 N N . ALA A 1 641 ? -20.418 16.665 55.678 1.00 28.75 641 ALA A N 1
ATOM 4981 C CA . ALA A 1 641 ? -20.960 16.577 54.316 1.00 28.75 641 ALA A CA 1
ATOM 4982 C C . ALA A 1 641 ? -21.256 15.128 53.880 1.00 28.75 641 ALA A C 1
ATOM 4984 O O . ALA A 1 641 ? -22.177 14.889 53.099 1.00 28.75 641 ALA A O 1
ATOM 4985 N N . LEU A 1 642 ? -20.524 14.145 54.420 1.00 31.05 642 LEU A N 1
ATOM 4986 C CA . LEU A 1 642 ? -20.709 12.724 54.091 1.00 31.05 642 LEU A CA 1
ATOM 4987 C C . LEU A 1 642 ? -21.915 12.082 54.797 1.00 31.05 642 LEU A C 1
ATOM 4989 O O . LEU A 1 642 ? -22.455 11.094 54.304 1.00 31.05 642 LEU A O 1
ATOM 4993 N N . THR A 1 643 ? -22.409 12.660 55.895 1.00 29.48 643 THR A N 1
ATOM 4994 C CA . THR A 1 643 ? -23.559 12.116 56.639 1.00 29.48 643 THR A CA 1
ATOM 4995 C C . THR A 1 643 ? -24.915 12.427 55.990 1.00 29.48 643 THR A C 1
ATOM 4997 O O . THR A 1 643 ? -25.893 11.743 56.281 1.00 29.48 643 THR A O 1
ATOM 5000 N N . VAL A 1 644 ? -24.999 13.406 55.079 1.00 28.78 644 VAL A N 1
ATOM 5001 C CA . VAL A 1 644 ? -26.267 13.776 54.410 1.00 28.78 644 VAL A CA 1
ATOM 5002 C C . VAL A 1 644 ? -26.484 13.014 53.091 1.00 28.78 644 VAL A C 1
ATOM 5004 O O . VAL A 1 644 ? -27.624 12.847 52.665 1.00 28.78 644 VAL A O 1
ATOM 5007 N N . SER A 1 645 ? -25.433 12.457 52.477 1.00 28.58 645 SER A N 1
ATOM 5008 C CA . SER A 1 645 ? -25.554 11.710 51.210 1.00 28.58 645 SER A CA 1
ATOM 5009 C C . SER A 1 645 ? -26.010 10.253 51.381 1.00 28.58 645 SER A C 1
ATOM 5011 O O . SER A 1 645 ? -26.579 9.680 50.457 1.00 28.58 645 SER A O 1
ATOM 5013 N N . TYR A 1 646 ? -25.820 9.648 52.558 1.00 28.33 646 TYR A N 1
ATOM 5014 C CA . TYR A 1 646 ? -26.107 8.222 52.786 1.00 28.33 646 TYR A CA 1
ATOM 5015 C C . TYR A 1 646 ? -27.551 7.906 53.223 1.00 28.33 646 TYR A C 1
ATOM 5017 O O . TYR A 1 646 ? -27.903 6.742 53.403 1.00 28.33 646 TYR A O 1
ATOM 5025 N N . ALA A 1 647 ? -28.422 8.913 53.352 1.00 26.39 647 ALA A N 1
ATOM 5026 C CA . ALA A 1 647 ? -29.832 8.719 53.715 1.00 26.39 647 ALA A CA 1
ATOM 5027 C C . ALA A 1 647 ? -30.805 8.681 52.510 1.00 26.39 647 ALA A C 1
ATOM 5029 O O . ALA A 1 647 ? -32.005 8.485 52.708 1.00 26.39 647 ALA A O 1
ATOM 5030 N N . GLY A 1 648 ? -30.322 8.862 51.272 1.00 29.06 648 GLY A N 1
ATOM 5031 C CA . GLY A 1 648 ? -31.168 8.991 50.073 1.00 29.06 648 GLY A CA 1
ATOM 5032 C C . GLY A 1 648 ? -31.355 7.728 49.220 1.00 29.06 648 GLY A C 1
ATOM 5033 O O . GLY A 1 648 ? -32.377 7.592 48.554 1.00 29.06 648 GLY A O 1
ATOM 5034 N N . GLU A 1 649 ? -30.432 6.768 49.254 1.00 28.53 649 GLU A N 1
ATOM 5035 C CA . GLU A 1 649 ? -30.398 5.661 48.281 1.00 28.53 649 GLU A CA 1
ATOM 5036 C C . GLU A 1 649 ? -30.942 4.339 48.838 1.00 28.53 649 GLU A C 1
ATOM 5038 O O . GLU A 1 649 ? -30.305 3.292 48.804 1.00 28.53 649 GLU A O 1
ATOM 5043 N N . ARG A 1 650 ? -32.173 4.357 49.355 1.00 27.83 650 ARG A N 1
ATOM 5044 C CA . ARG A 1 650 ? -32.990 3.137 49.502 1.00 27.83 650 ARG A CA 1
ATOM 5045 C C . ARG A 1 650 ? -34.460 3.449 49.261 1.00 27.83 650 ARG A C 1
ATOM 5047 O O . ARG A 1 650 ? -35.266 3.427 50.187 1.00 27.83 650 ARG A O 1
ATOM 5054 N N . LYS A 1 651 ? -34.814 3.730 48.005 1.00 26.80 651 LYS A N 1
ATOM 5055 C CA . LYS A 1 651 ? -36.136 3.469 47.402 1.00 26.80 651 LYS A CA 1
ATOM 5056 C C . LYS A 1 651 ? -36.109 3.861 45.923 1.00 26.80 651 LYS A C 1
ATOM 5058 O O . LYS A 1 651 ? -35.524 4.876 45.587 1.00 26.80 651 LYS A O 1
ATOM 5063 N N . PHE A 1 652 ? -36.839 3.089 45.115 1.00 23.91 652 PHE A N 1
ATOM 5064 C CA . PHE A 1 652 ? -37.133 3.245 43.680 1.00 23.91 652 PHE A CA 1
ATOM 5065 C C . PHE A 1 652 ? -36.302 2.415 42.688 1.00 23.91 652 PHE A C 1
ATOM 5067 O O . PHE A 1 652 ? -35.574 2.932 41.855 1.00 23.91 652 PHE A O 1
ATOM 5074 N N . GLN A 1 653 ? -36.597 1.111 42.645 1.00 28.59 653 GLN A N 1
ATOM 5075 C CA . GLN A 1 653 ? -36.875 0.475 41.355 1.00 28.59 653 GLN A CA 1
ATOM 5076 C C . GLN A 1 653 ? -38.274 0.921 40.905 1.00 28.59 653 GLN A C 1
ATOM 5078 O O . GLN A 1 653 ? -39.278 0.448 41.429 1.00 28.59 653 GLN A O 1
ATOM 5083 N N . ASN A 1 654 ? -38.335 1.887 39.991 1.00 25.12 654 ASN A N 1
ATOM 5084 C CA . ASN A 1 654 ? -39.420 2.052 39.022 1.00 25.12 654 ASN A CA 1
ATOM 5085 C C . ASN A 1 654 ? -38.899 2.949 37.893 1.00 25.12 654 ASN A C 1
ATOM 5087 O O . ASN A 1 654 ? -38.694 4.147 38.071 1.00 25.12 654 ASN A O 1
ATOM 5091 N N . LEU A 1 655 ? -38.665 2.341 36.731 1.00 31.67 655 LEU A N 1
ATOM 5092 C CA . LEU A 1 655 ? -38.283 3.011 35.491 1.00 31.67 655 LEU A CA 1
ATOM 5093 C C . LEU A 1 655 ? -39.392 3.979 35.053 1.00 31.67 655 LEU A C 1
ATOM 5095 O O . LEU A 1 655 ? -40.416 3.556 34.520 1.00 31.67 655 LEU A O 1
ATOM 5099 N N . THR A 1 656 ? -39.175 5.284 35.205 1.00 27.41 656 THR A N 1
ATOM 5100 C CA . THR A 1 656 ? -39.977 6.304 34.514 1.00 27.41 656 THR A CA 1
ATOM 5101 C C . THR A 1 656 ? -39.088 7.127 33.595 1.00 27.41 656 THR A C 1
ATOM 5103 O O . THR A 1 656 ? -38.399 8.041 34.041 1.00 27.41 656 THR A O 1
ATOM 5106 N N . LYS A 1 657 ? -39.134 6.827 32.291 1.00 31.27 657 LYS A N 1
ATOM 5107 C CA . LYS A 1 657 ? -38.571 7.686 31.243 1.00 31.27 657 LYS A CA 1
ATOM 5108 C C . LYS A 1 657 ? -39.251 9.062 31.327 1.00 31.27 657 LYS A C 1
ATOM 5110 O O . LYS A 1 657 ? -40.465 9.149 31.135 1.00 31.27 657 LYS A O 1
ATOM 5115 N N . LYS A 1 658 ? -38.511 10.144 31.596 1.00 30.58 658 LYS A N 1
ATOM 5116 C CA . LYS A 1 658 ? -39.055 11.514 31.514 1.00 30.58 658 LYS A CA 1
ATOM 5117 C C . LYS A 1 658 ? -38.822 12.091 30.119 1.00 30.58 658 LYS A C 1
ATOM 5119 O O . LYS A 1 658 ? -37.710 12.081 29.599 1.00 30.58 658 LYS A O 1
ATOM 5124 N N . LYS A 1 659 ? -39.899 12.597 29.517 1.00 29.45 659 LYS A N 1
ATOM 5125 C CA . LYS A 1 659 ? -39.916 13.233 28.195 1.00 29.45 659 LYS A CA 1
ATOM 5126 C C . LYS A 1 659 ? -39.578 14.716 28.376 1.00 29.45 659 LYS A C 1
ATOM 5128 O O . LYS A 1 659 ? -40.356 15.428 29.009 1.00 29.45 659 LYS A O 1
ATOM 5133 N N . LYS A 1 660 ? -38.444 15.192 27.851 1.00 33.53 660 LYS A N 1
ATOM 5134 C CA . LYS A 1 660 ? -38.126 16.632 27.804 1.00 33.53 660 LYS A CA 1
ATOM 5135 C C . LYS A 1 660 ? -38.274 17.146 26.375 1.00 33.53 660 LYS A C 1
ATOM 5137 O O . LYS A 1 660 ? -37.912 16.463 25.418 1.00 33.53 660 LYS A O 1
ATOM 5142 N N . THR A 1 661 ? -38.868 18.330 26.252 1.00 31.62 661 THR A N 1
ATOM 5143 C CA . THR A 1 661 ? -39.033 19.046 24.983 1.00 31.62 661 THR A CA 1
ATOM 5144 C C . THR A 1 661 ? -38.333 20.387 25.125 1.00 31.62 661 THR A C 1
ATOM 5146 O O . THR A 1 661 ? -38.683 21.144 26.029 1.00 31.62 661 THR A O 1
ATOM 5149 N N . THR A 1 662 ? -37.364 20.666 24.260 1.00 34.06 662 THR A N 1
ATOM 5150 C CA . THR A 1 662 ? -36.652 21.948 24.227 1.00 34.06 662 THR A CA 1
ATOM 5151 C C . THR A 1 662 ? -36.984 22.647 22.915 1.00 34.06 662 THR A C 1
ATOM 5153 O O . THR A 1 662 ? -36.909 22.028 21.854 1.00 34.06 662 THR A O 1
ATOM 5156 N N . LEU A 1 663 ? -37.399 23.910 22.999 1.00 30.86 663 LEU A N 1
ATOM 5157 C CA . LEU A 1 663 ? -37.669 24.766 21.844 1.00 30.86 663 LEU A CA 1
ATOM 5158 C C . LEU A 1 663 ? -36.368 25.449 21.414 1.00 30.86 663 LEU A C 1
ATOM 5160 O O . LEU A 1 663 ? -35.634 25.946 22.267 1.00 30.86 663 LEU A O 1
ATOM 5164 N N . LEU A 1 664 ? -36.087 25.436 20.114 1.00 38.53 664 LEU A N 1
ATOM 5165 C CA . LEU A 1 664 ? -34.993 26.177 19.493 1.00 38.53 664 LEU A CA 1
ATOM 5166 C C . LEU A 1 664 ? -35.477 27.564 19.047 1.00 38.53 664 LEU A C 1
ATOM 5168 O O . LEU A 1 664 ? -36.674 27.780 18.845 1.00 38.53 664 LEU A O 1
ATOM 5172 N N . ASP A 1 665 ? -34.536 28.492 18.867 1.00 34.25 665 ASP A N 1
ATOM 5173 C CA . ASP A 1 665 ? -34.806 29.898 18.525 1.00 34.25 665 ASP A CA 1
ATOM 5174 C C . ASP A 1 665 ? -35.513 30.091 17.164 1.00 34.25 665 ASP A C 1
ATOM 5176 O O . ASP A 1 665 ? -36.069 31.155 16.903 1.00 34.25 665 ASP A O 1
ATOM 5180 N N . ASP A 1 666 ? -35.545 29.062 16.309 1.00 41.03 666 ASP A N 1
ATOM 5181 C CA . ASP A 1 666 ? -36.274 29.040 15.032 1.00 41.03 666 ASP A CA 1
ATOM 5182 C C . ASP A 1 666 ? -37.724 28.517 15.145 1.00 41.03 666 ASP A C 1
ATOM 5184 O O . ASP A 1 666 ? -38.429 28.402 14.142 1.00 41.03 666 ASP A O 1
ATOM 5188 N N . GLY A 1 667 ? -38.185 28.211 16.362 1.00 31.98 667 GLY A N 1
ATOM 5189 C CA . GLY A 1 667 ? -39.530 27.705 16.645 1.00 31.98 667 GLY A CA 1
ATOM 5190 C C . GLY A 1 667 ? -39.690 26.187 16.504 1.00 31.98 667 GLY A C 1
ATOM 5191 O O . GLY A 1 667 ? -40.787 25.672 16.734 1.00 31.98 667 GLY A O 1
ATOM 5192 N N . SER A 1 668 ? -38.629 25.447 16.169 1.00 34.72 668 SER A N 1
ATOM 5193 C CA . SER A 1 668 ? -38.649 23.980 16.157 1.00 34.72 668 SER A CA 1
ATOM 5194 C C . SER A 1 668 ? -38.492 23.392 17.571 1.00 34.72 668 SER A C 1
ATOM 5196 O O . SER A 1 668 ? -37.902 24.001 18.463 1.00 34.72 668 SER A O 1
ATOM 5198 N N . ALA A 1 669 ? -39.053 22.202 17.816 1.00 31.50 669 ALA A N 1
ATOM 5199 C CA . ALA A 1 669 ? -39.008 21.539 19.123 1.00 31.50 669 ALA A CA 1
ATOM 5200 C C . ALA A 1 669 ? -38.282 20.191 19.036 1.00 31.50 669 ALA A C 1
ATOM 5202 O O . ALA A 1 669 ? -38.722 19.289 18.322 1.00 31.50 669 ALA A O 1
ATOM 5203 N N . ILE A 1 670 ? -37.217 20.018 19.820 1.00 33.88 670 ILE A N 1
ATOM 5204 C CA . ILE A 1 670 ? -36.509 18.740 19.955 1.00 33.88 670 ILE A CA 1
ATOM 5205 C C . ILE A 1 670 ? -37.082 17.987 21.156 1.00 33.88 670 ILE A C 1
ATOM 5207 O O . ILE A 1 670 ? -37.116 18.504 22.275 1.00 33.88 670 ILE A O 1
ATOM 5211 N N . ARG A 1 671 ? -37.520 16.742 20.934 1.00 32.44 671 ARG A N 1
ATOM 5212 C CA . ARG A 1 671 ? -37.944 15.816 21.994 1.00 32.44 671 ARG A CA 1
ATOM 5213 C C . ARG A 1 671 ? -36.890 14.740 22.180 1.00 32.44 671 ARG A C 1
ATOM 5215 O O . ARG A 1 671 ? -36.571 14.033 21.232 1.00 32.44 671 ARG A O 1
ATOM 5222 N N . TYR A 1 672 ? -36.408 14.570 23.404 1.00 38.91 672 TYR A N 1
ATOM 5223 C CA . TYR A 1 672 ? -35.473 13.498 23.732 1.00 38.91 672 TYR A CA 1
ATOM 5224 C C . TYR A 1 672 ? -35.807 12.847 25.078 1.00 38.91 672 TYR A C 1
ATOM 5226 O O . TYR A 1 672 ? -36.504 13.414 25.928 1.00 38.91 672 TYR A O 1
ATOM 5234 N N . TRP A 1 673 ? -35.336 11.610 25.227 1.00 36.09 673 TRP A N 1
ATOM 5235 C CA . TRP A 1 673 ? -35.458 10.800 26.433 1.00 36.09 673 TRP A CA 1
ATOM 5236 C C . TRP A 1 673 ? -34.101 10.773 27.132 1.00 36.09 673 TRP A C 1
ATOM 5238 O O . TRP A 1 673 ? -33.094 10.499 26.486 1.00 36.09 673 TRP A O 1
ATOM 5248 N N . VAL A 1 674 ? -34.073 11.055 28.432 1.00 33.16 674 VAL A N 1
ATOM 5249 C CA . VAL A 1 674 ? -32.852 10.981 29.247 1.00 33.16 674 VAL A CA 1
ATOM 5250 C C . VAL A 1 674 ? -32.983 9.794 30.200 1.00 33.16 674 VAL A C 1
ATOM 5252 O O . VAL A 1 674 ? -33.996 9.690 30.894 1.00 33.16 674 VAL A O 1
ATOM 5255 N N . ASN A 1 675 ? -31.984 8.907 30.203 1.00 31.27 675 ASN A N 1
ATOM 5256 C CA . ASN A 1 675 ? -31.720 7.967 31.296 1.00 31.27 675 ASN A CA 1
ATOM 5257 C C . ASN A 1 675 ? -30.683 8.623 32.213 1.00 31.27 675 ASN A C 1
ATOM 5259 O O . ASN A 1 675 ? -29.715 9.180 31.704 1.00 31.27 675 ASN A O 1
ATOM 5263 N N . GLU A 1 676 ? -30.895 8.593 33.527 1.00 32.81 676 GLU A N 1
ATOM 5264 C CA . GLU A 1 676 ? -30.095 9.392 34.469 1.00 32.81 676 GLU A CA 1
ATOM 5265 C C . GLU A 1 676 ? -28.827 8.710 35.012 1.00 32.81 676 GLU A C 1
ATOM 5267 O O . GLU A 1 676 ? -28.093 9.372 35.725 1.00 32.81 676 GLU A O 1
ATOM 5272 N N . ASP A 1 677 ? -28.476 7.487 34.594 1.00 29.41 677 ASP A N 1
ATOM 5273 C CA . ASP A 1 677 ? -27.234 6.827 35.037 1.00 29.41 677 ASP A CA 1
ATOM 5274 C C . ASP A 1 677 ? -26.419 6.255 33.866 1.00 29.41 677 ASP A C 1
ATOM 5276 O O . ASP A 1 677 ? -26.508 5.075 33.527 1.00 29.41 677 ASP A O 1
ATOM 5280 N N . SER A 1 678 ? -25.602 7.099 33.237 1.00 27.62 678 SER A N 1
ATOM 5281 C CA . SER A 1 678 ? -24.364 6.669 32.574 1.00 27.62 678 SER A CA 1
ATOM 5282 C C . SER A 1 678 ? -23.460 7.879 32.356 1.00 27.62 678 SER A C 1
ATOM 5284 O O . SER A 1 678 ? -23.773 8.752 31.546 1.00 27.62 678 SER A O 1
ATOM 5286 N N . ASP A 1 679 ? -22.307 7.892 33.019 1.00 28.45 679 ASP A N 1
ATOM 5287 C CA . ASP A 1 679 ? -21.224 8.877 32.862 1.00 28.45 679 ASP A CA 1
ATOM 5288 C C . ASP A 1 679 ? -20.451 8.691 31.527 1.00 28.45 679 ASP A C 1
ATOM 5290 O O . ASP A 1 679 ? -19.254 8.939 31.409 1.00 28.45 679 ASP A O 1
ATOM 5294 N N . SER A 1 680 ? -21.148 8.214 30.491 1.00 28.59 680 SER A N 1
ATOM 5295 C CA . SER A 1 680 ? -20.673 8.098 29.115 1.00 28.59 680 SER A CA 1
ATOM 5296 C C . SER A 1 680 ? -21.613 8.891 28.214 1.00 28.59 680 SER A C 1
ATOM 5298 O O . SER A 1 680 ? -22.776 8.527 28.023 1.00 28.59 680 SER A O 1
ATOM 5300 N N . SER A 1 681 ? -21.116 9.987 27.657 1.00 27.83 681 SER A N 1
ATOM 5301 C CA . SER A 1 681 ? -21.826 10.835 26.707 1.00 27.83 681 SER A CA 1
ATOM 5302 C C . SER A 1 681 ? -22.079 10.110 25.378 1.00 27.83 681 SER A C 1
ATOM 5304 O O . SER A 1 681 ? -21.337 10.263 24.416 1.00 27.83 681 SER A O 1
ATOM 5306 N N . TRP A 1 682 ? -23.188 9.374 25.296 1.00 26.12 682 TRP A N 1
ATOM 5307 C CA . TRP A 1 682 ? -23.830 9.010 24.031 1.00 26.12 682 TRP A CA 1
ATOM 5308 C C . TRP A 1 682 ? -25.310 9.384 24.081 1.00 26.12 682 TRP A C 1
ATOM 5310 O O . TRP A 1 682 ? -26.194 8.558 24.304 1.00 26.12 682 TRP A O 1
ATOM 5320 N N . SER A 1 683 ? -25.603 10.662 23.865 1.00 24.20 683 SER A N 1
ATOM 5321 C CA . SER A 1 683 ? -26.955 11.112 23.549 1.00 24.20 683 SER A CA 1
ATOM 5322 C C . SER A 1 683 ? -27.225 10.881 22.057 1.00 24.20 683 SER A C 1
ATOM 5324 O O . SER A 1 683 ? -26.658 11.547 21.194 1.00 24.20 683 SER A O 1
ATOM 5326 N N . ARG A 1 684 ? -28.116 9.931 21.735 1.00 30.06 684 ARG A N 1
ATOM 5327 C CA . ARG A 1 684 ? -28.699 9.790 20.388 1.00 30.06 684 ARG A CA 1
ATOM 5328 C C . ARG A 1 684 ? -29.437 11.085 20.023 1.00 30.06 684 ARG A C 1
ATOM 5330 O O . ARG A 1 684 ? -30.497 11.369 20.580 1.00 30.06 684 ARG A O 1
ATOM 5337 N N . LEU A 1 685 ? -28.894 11.852 19.080 1.00 24.14 685 LEU A N 1
ATOM 5338 C CA . LEU A 1 685 ? -29.580 12.968 18.430 1.00 24.14 685 LEU A CA 1
ATOM 5339 C C . LEU A 1 685 ? -30.362 12.426 17.229 1.00 24.14 685 LEU A C 1
ATOM 5341 O O . LEU A 1 685 ? -29.796 12.211 16.162 1.00 24.14 685 LEU A O 1
ATOM 5345 N N . TYR A 1 686 ? -31.666 12.206 17.394 1.00 27.11 686 TYR A N 1
ATOM 5346 C CA . TYR A 1 686 ? -32.559 12.043 16.247 1.00 27.11 686 TYR A CA 1
ATOM 5347 C C . TYR A 1 686 ? -32.937 13.431 15.734 1.00 27.11 686 TYR A C 1
ATOM 5349 O O . TYR A 1 686 ? -33.593 14.205 16.434 1.00 27.11 686 TYR A O 1
ATOM 5357 N N . ARG A 1 687 ? -32.508 13.753 14.514 1.00 26.84 687 ARG A N 1
ATOM 5358 C CA . ARG A 1 687 ? -33.023 14.899 13.768 1.00 26.84 687 ARG A CA 1
ATOM 5359 C C . ARG A 1 687 ? -34.265 14.408 13.024 1.00 26.84 687 ARG A C 1
ATOM 5361 O O . ARG A 1 687 ? -34.140 13.607 12.108 1.00 26.84 687 ARG A O 1
ATOM 5368 N N . ASN A 1 688 ? -35.449 14.832 13.458 1.00 29.09 688 ASN A N 1
ATOM 5369 C CA . ASN A 1 688 ? -36.662 14.646 12.664 1.00 29.09 688 ASN A CA 1
ATOM 5370 C C . ASN A 1 688 ? -36.620 15.651 11.509 1.00 29.09 688 ASN A C 1
ATOM 5372 O O . ASN A 1 688 ? -36.708 16.852 11.765 1.00 29.09 688 ASN A O 1
ATOM 5376 N N . ASP A 1 689 ? -36.527 15.174 10.269 1.00 30.44 689 ASP A N 1
ATOM 5377 C CA . ASP A 1 689 ? -37.001 15.950 9.124 1.00 30.44 689 ASP A CA 1
ATOM 5378 C C . ASP A 1 689 ? -38.543 15.898 9.120 1.00 30.44 689 ASP A C 1
ATOM 5380 O O . ASP A 1 689 ? -39.130 14.824 9.293 1.00 30.44 689 ASP A O 1
ATOM 5384 N N . PRO A 1 690 ? -39.243 17.036 8.983 1.00 27.16 690 PRO A N 1
ATOM 5385 C CA . PRO A 1 690 ? -40.695 17.048 8.912 1.00 27.16 690 PRO A CA 1
ATOM 5386 C C . PRO A 1 690 ? -41.126 16.589 7.513 1.00 27.16 690 PRO A C 1
ATOM 5388 O O . PRO A 1 690 ? -41.192 17.404 6.595 1.00 27.16 690 PRO A O 1
ATOM 5391 N N . GLY A 1 691 ? -41.408 15.294 7.328 1.00 32.56 691 GLY A N 1
ATOM 5392 C CA . GLY A 1 691 ? -41.970 14.833 6.052 1.00 32.56 691 GLY A CA 1
ATOM 5393 C C . GLY A 1 691 ? -42.087 13.334 5.769 1.00 32.56 691 GLY A C 1
ATOM 5394 O O . GLY A 1 691 ? -42.748 13.004 4.792 1.00 32.56 691 GLY A O 1
ATOM 5395 N N . GLU A 1 692 ? -41.513 12.425 6.561 1.00 28.61 692 GLU A N 1
ATOM 5396 C CA . GLU A 1 692 ? -41.649 10.982 6.291 1.00 28.61 692 GLU A CA 1
ATOM 5397 C C . GLU A 1 692 ? -42.706 10.341 7.204 1.00 28.61 692 GLU A C 1
ATOM 5399 O O . GLU A 1 692 ? -42.515 10.173 8.411 1.00 28.61 692 GLU A O 1
ATOM 5404 N N . GLU A 1 693 ? -43.863 10.033 6.611 1.00 25.09 693 GLU A N 1
ATOM 5405 C CA . GLU A 1 693 ? -44.851 9.109 7.166 1.00 25.09 693 GLU A CA 1
ATOM 5406 C C . GLU A 1 693 ? -44.262 7.692 7.195 1.00 25.09 693 GLU A C 1
ATOM 5408 O O . GLU A 1 693 ? -43.610 7.247 6.252 1.00 25.09 693 GLU A O 1
ATOM 5413 N N . TRP A 1 694 ? -44.484 6.992 8.306 1.00 27.06 694 TRP A N 1
ATOM 5414 C CA . TRP A 1 694 ? -44.110 5.594 8.480 1.00 27.06 694 TRP A CA 1
ATOM 5415 C C . TRP A 1 694 ? -45.082 4.720 7.678 1.00 27.06 694 TRP A C 1
ATOM 5417 O O . TRP A 1 694 ? -46.268 4.697 8.001 1.00 27.06 694 TRP A O 1
ATOM 5427 N N . GLU A 1 695 ? -44.599 3.982 6.678 1.00 22.25 695 GLU A N 1
ATOM 5428 C CA . GLU A 1 695 ? -45.289 2.782 6.189 1.00 22.25 695 GLU A CA 1
ATOM 5429 C C . GLU A 1 695 ? -44.600 1.546 6.780 1.00 22.25 695 GLU A C 1
ATOM 5431 O O . GLU A 1 695 ? -43.393 1.355 6.621 1.00 22.25 695 GLU A O 1
ATOM 5436 N N . ASP A 1 696 ? -45.382 0.739 7.499 1.00 25.86 696 ASP A N 1
ATOM 5437 C CA . ASP A 1 696 ? -44.991 -0.562 8.042 1.00 25.86 696 ASP A CA 1
ATOM 5438 C C . ASP A 1 696 ? -44.624 -1.539 6.909 1.00 25.86 696 ASP A C 1
ATOM 5440 O O . ASP A 1 696 ? -45.506 -1.924 6.137 1.00 25.86 696 ASP A O 1
ATOM 5444 N N . VAL A 1 697 ? -43.361 -1.996 6.867 1.00 28.66 697 VAL A N 1
ATOM 5445 C CA . VAL A 1 697 ? -42.946 -3.330 6.371 1.00 28.66 697 VAL A CA 1
ATOM 5446 C C . VAL A 1 697 ? -41.771 -3.849 7.189 1.00 28.66 697 VAL A C 1
ATOM 5448 O O . VAL A 1 697 ? -40.709 -3.182 7.186 1.00 28.66 697 VAL A O 1
#

Nearest PDB structures (foldseek):
  5iww-assembly1_D  TM=7.742E-01  e=2.190E-13  unidentified
  4m59-assembly1_B  TM=5.499E-01  e=2.663E-12  Zea mays
  4oe1-assembly1_B  TM=5.485E-01  e=2.663E-12  Zea mays
  8rdj-assembly1_G  TM=4.628E-01  e=4.538E-13  Sinapis alba
  4wn4-assembly2_B  TM=5.949E-01  e=6.840E-07  synthetic construct

Foldseek 3Di:
DLVVLQVVLVVCLVVVNLVVSLVVCVVCCVPHPHDLNSQLSSLVSLLVVLPPPSLVVSVVVCVVVVVLQPQSNLLSSLLSCLSNLVLVVSVVSCVPHPDRALSSLLSNLLSCLVNVVLVVSVVSVVVCVVVVHQDDLVSLLSNLLSDQEPVSLVVSVVVCVVSVNLQPQSNLLSSLLSCLSNLNLVSSVVSLVSHPQHDLSSLLSSLVSCVSNVNLVCLVVSLVVCVPPHPDDHDLSSLLSNLLSCLVVLVVVVNVVSLVVLVVDPCNLPASSLLSNLSSCLSNLNLVVSVVSLVVNPPVDDLSSLLSNLLSCLSNVVNVVSVVSLVCCVVVVHDDALSSLLSNLLSCLVVLNLVRSVVSVVVCVVVVHQHDLSSLLSNLSSLLVVLPVVSLVVSVVSCVVVVNLQPLSNLLSSLSNCLSNVNNVVNVVSQVPDVPHDLDCSSLLSNLQSCLVVLVLVSNVVSVVVCVVSVRDHDLSNLLSNLSSCLSNLVLVVNVVSVCCCCPVVVDDRDLSSLQSNLSSCLVVVVLVVNVVSQVSDPDHDLSSLVSSLVSCLVNLPLVSLVVSLVVNCVRPVQDLVSLVSSLSSCVVVVNVVVNVVSVVVCVVSVHDDDDDDDDDDDDDDDDDDDPPDDDDPPDPPVVVVVVVVPPPPDDPDDDFDWDWDADPVRDIFIATDDDDDPDPDGDDDDDDPDDDDDDD

InterPro domains:
  IPR002885 Pentatricopeptide repeat [PF01535] (73-101)
  IPR002885 Pentatricopeptide repeat [PF01535] (201-228)
  IPR002885 Pentatricopeptide repeat [PF01535] (275-298)
  IPR002885 Pentatricopeptide repeat [PF01535] (517-538)
  IPR002885 Pentatricopeptide repeat [PF13041] (302-349)
  IPR002885 Pentatricopeptide repeat [PF13041] (440-487)
  IPR002885 Pentatricopeptide repeat [PS51375] (70-104)
  IPR002885 Pentatricopeptide repeat [PS51375] (302-336)
  IPR002885 Pentatricopeptide repeat [PS51375] (337-371)
  IPR002885 Pentatricopeptide repeat [PS51375] (440-474)
  IPR002885 Pentatricopeptide repeat [PS51375] (475-510)
  IPR002885 Pentatricopeptide repeat [TIGR00756] (201-235)
  IPR002885 Pentatricopeptide repeat [TIGR00756] (304-338)
  IPR002885 Pentatricopeptide repeat [TIGR00756] (340-371)
  IPR002885 Pentatricopeptide repeat [TIGR00756] (444-475)
  IPR002885 Pentatricopeptide repeat [TIGR00756] (478-511)
  IPR011990 Tetratricopeptide-like helical domain superfamily [G3DSA:1.25.40.10] (22-149)
  IPR011990 Tetratricopeptide-like helical domain superfamily [G3DSA:1.25.40.10] (150-253)
  IPR011990 Tetratricopeptide-like helical domain superfamily [G3DSA:1.25.40.10] (255-393)
  IPR011990 Tetratricopeptide-like helical domain superfamily [G3DSA:1.25.40.10] (394-485)

Sequence (697 aa):
MINLTRHRVINLITAGVPLEAVLYTRRHCSSHSPDKFTFPPLLKSCAKLGDATQGRTLHAQIIKTGFFVDYFTATALVSMYMKVKQTRDALNLLDEMPERSVASVNAAVSGLLENGFAREAFRMFGEARFSGSGTNSVTVASVLSSCDDVEGGMQMHCLAMKSGFQTEVYVGTSLVSMYSRCGEWVLAARVFEKVPLKSVVTYNAFISGLMENGVPRLVPSVFNLMRKFSDEEPNAVTFINAVSACASLMHLQYARQIHGLVMKKPFRFDTMVGTSLIDMYSKCRCWESAYGVFTEMKGTRNLISWNSVISGMMINGQHEVAVELFERLDSEGLKPDSATWNSLISGFSQLGKVVEAFKFFERMISVVVAPSLKCLTSLLSACSDTWVLKNGKEIHGHVIKAAAERDVFVSTSLMDMYMKCGLSLWARRIFDRFEPKPKDPVFWNVMISSYGKHGECESAIEIFDLLREEKVEPSLSTFTAILSACSHCGDVEKGVQIFSLMQEDYGFKPSTDHIGCMVDLLCRFGRLREAKEVIDQISEPSSSVYSSLLGACRQHLNPVLGEEAAMKLAELEPENPAPFVILSSIYAALERWEDVESIRRVIDEKQLVKLPGFSTGPITTTGEKFKNDAVLCKTTDIEQALTVSYAGERKFQNLTKKKKTTLLDDGSAIRYWVNEDSDSSWSRLYRNDPGEEWEDV

Mean predicted aligned error: 16.16 Å

pLDDT: mean 79.42, std 20.92, range [22.25, 97.94]